Protein AF-0000000082934713 (afdb_homodimer)

Nearest PDB structures (foldseek):
  3i54-assembly2_C  TM=7.289E-01  e=1.537E-15  Mycobacterium tuberculosis
  4cyd-assembly2_A  TM=7.120E-01  e=5.574E-15  Corynebacterium glutamicum
  2oz6-assembly1_A-2  TM=7.253E-01  e=8.243E-14  Pseudomonas aeruginosa
  4cyd-assembly1_D  TM=7.249E-01  e=4.170E-12  Corynebacterium glutamicum
  3dkw-assembly5_I  TM=4.779E-01  e=4.339E-11  Pseudomonas aeruginosa

Solvent-accessible surface area (backbone atoms only — not comparable to full-atom values): 24131 Å² total; per-residue (Å²): 121,43,79,49,94,48,65,68,62,46,48,49,51,35,59,72,67,45,51,70,70,45,40,84,59,90,57,68,90,59,54,42,38,33,39,31,47,56,71,36,66,81,39,45,57,72,33,78,70,65,43,31,32,38,36,71,41,43,32,28,40,31,31,38,69,47,94,88,64,54,33,32,57,56,38,57,44,63,60,75,44,76,42,46,60,52,41,62,75,39,92,50,52,34,84,39,28,30,32,21,65,32,57,26,35,29,42,29,34,43,39,70,57,42,52,72,62,38,63,71,25,31,60,29,35,50,50,47,37,48,51,38,36,53,49,34,53,40,45,57,52,30,37,44,46,68,56,71,45,60,65,63,28,56,48,31,29,48,44,67,67,69,27,40,78,42,80,49,98,89,46,73,42,40,34,34,70,71,61,60,65,58,49,16,32,31,69,58,48,49,57,69,57,47,52,51,43,53,47,51,37,34,74,72,52,32,32,40,81,53,96,81,36,35,34,47,68,28,63,65,60,35,48,62,50,16,60,75,57,51,100,120,43,80,48,96,48,65,68,61,48,51,49,50,35,60,73,67,46,52,69,71,44,40,85,59,88,58,70,89,58,54,43,38,35,39,30,47,56,70,36,67,82,39,45,55,73,34,78,72,63,44,31,32,38,36,70,40,43,31,27,39,30,31,38,69,47,95,88,64,54,32,31,58,57,36,56,44,64,59,76,44,76,42,43,60,56,41,61,74,39,93,51,53,35,83,38,28,30,31,22,66,33,58,26,34,28,43,27,33,44,38,69,58,43,51,72,62,38,63,72,26,31,60,30,35,51,49,47,36,48,51,38,36,53,49,34,54,41,46,56,52,32,37,45,46,67,56,71,45,60,66,62,28,55,49,31,30,48,44,67,66,69,28,40,79,41,81,50,99,89,46,73,41,40,34,33,70,71,60,60,64,58,50,16,32,32,68,59,47,50,56,68,57,46,53,51,44,52,48,51,38,35,73,71,50,32,32,40,81,51,96,81,37,35,34,48,67,29,62,68,59,35,47,61,50,16,60,75,56,51,102

pLDDT: mean 92.42, std 6.87, range [57.81, 98.31]

Sequence (462 aa):
MKAINDVYKMNQYIEKYRIHQLFSEDMSPFMELFLFKSGEYICKDNEEISYIYFFVEGKAKVFITLSNGKSLLLCFYQDFTILGDIELVEKKVASTNVQAIEDVCCIGISLERARKYLLNDPKFLRTICTSLGGKLIRCSNNSSINLLYPLKNRLASYILVAGKPFNHKEGGGIEFYGNLTEIAELLGTSYRHLLRTLNELTEMGVIRKKNSSYEVIDLEQLKNLAGDLYRMKAINDVYKMNQYIEKYRIHQLFSEDMSPFMELFLFKSGEYICKDNEEISYIYFFVEGKAKVFITLSNGKSLLLCFYQDFTILGDIELVEKKVASTNVQAIEDVCCIGISLERARKYLLNDPKFLRTICTSLGGKLIRCSNNSSINLLYPLKNRLASYILVAGKPFNHKEGGGIEFYGNLTEIAELLGTSYRHLLRTLNELTEMGVIRKKNSSYEVIDLEQLKNLAGDLYR

Radius of gyration: 24.05 Å; Cα contacts (8 Å, |Δi|>4): 914; chains: 2; bounding box: 57×63×56 Å

Foldseek 3Di:
DDWDPDLPVVVVLCVVVVVCQLFPDGPSVQKTKDKDAAFAWPADAQAADFWKKWWRAAKKWKWAADPVGFIATQFMDGHTAIPCLCCLVPVGGDHIIIGGLHMTMIMIGTSVVCNVGPVPTPSNVVVSVVRVVVSVVSSVVLVCCLVPPDLLQVVLQCQLRSWDWDADPVGIWTKDADDLCVVCRHSVHDSVVSVVSVVVCVVVVQWDDDDGIIIGRNNPVSCVSNPPHRD/DDWDPDVVVVVVLCVVVVVCQLFPDGPVVQKTKDKDAAFDWPADAQAADFWKKWWRAAKKWKWAADPVGFIATQFMDGHTAIPCLCCLVPVGGDHIIIGGLHMTMIMIGTSVVCNVGPVPTVSNVVVSVVRVVVSVVSSVVLVCCLVPPDLLQVVLQCQLRSWDWDADPVGIWTKDADDLCVVCRHSVHDSVVSVVSVVVCVVVVQWDDDDGIIIGRNNPVSCVSNPPHRD

Structure (mmCIF, N/CA/C/O backbone):
data_AF-0000000082934713-model_v1
#
loop_
_entity.id
_entity.type
_entity.pdbx_description
1 polymer 'Transcriptional regulator YeiL'
#
loop_
_atom_site.group_PDB
_atom_site.id
_atom_site.type_symbol
_atom_site.label_atom_id
_atom_site.label_alt_id
_atom_site.label_comp_id
_atom_site.label_asym_id
_atom_site.label_entity_id
_atom_site.label_seq_id
_atom_site.pdbx_PDB_ins_code
_atom_site.Cartn_x
_atom_site.Cartn_y
_atom_site.Cartn_z
_atom_site.occupancy
_atom_site.B_iso_or_equiv
_atom_site.auth_seq_id
_atom_site.auth_comp_id
_atom_site.auth_asym_id
_atom_site.auth_atom_id
_atom_site.pdbx_PDB_model_num
ATOM 1 N N . MET A 1 1 ? 4.773 26.453 -1.951 1 83 1 MET A N 1
ATOM 2 C CA . MET A 1 1 ? 6.105 26.016 -1.556 1 83 1 MET A CA 1
ATOM 3 C C . MET A 1 1 ? 7.094 27.172 -1.555 1 83 1 MET A C 1
ATOM 5 O O . MET A 1 1 ? 7.164 27.938 -2.521 1 83 1 MET A O 1
ATOM 9 N N . LYS A 1 2 ? 7.762 27.438 -0.401 1 89.38 2 LYS A N 1
ATOM 10 C CA . LYS A 1 2 ? 8.789 28.469 -0.331 1 89.38 2 LYS A CA 1
ATOM 11 C C . LYS A 1 2 ? 10.055 27.953 0.347 1 89.38 2 LYS A C 1
ATOM 13 O O . LYS A 1 2 ? 9.984 27.312 1.405 1 89.38 2 LYS A O 1
ATOM 18 N N . ALA A 1 3 ? 11.133 28.141 -0.333 1 90 3 ALA A N 1
ATOM 19 C CA . ALA A 1 3 ? 12.406 27.875 0.335 1 90 3 ALA A CA 1
ATOM 20 C C . ALA A 1 3 ? 12.656 28.875 1.455 1 90 3 ALA A C 1
ATOM 22 O O . ALA A 1 3 ? 12.492 30.078 1.265 1 90 3 ALA A O 1
ATOM 23 N N . ILE A 1 4 ? 12.961 28.328 2.592 1 90.25 4 ILE A N 1
ATOM 24 C CA . ILE A 1 4 ? 13.219 29.172 3.744 1 90.25 4 ILE A CA 1
ATOM 25 C C . ILE A 1 4 ? 14.711 29.156 4.074 1 90.25 4 ILE A C 1
ATOM 27 O O . ILE A 1 4 ? 15.32 28.078 4.141 1 90.25 4 ILE A O 1
ATOM 31 N N . ASN A 1 5 ? 15.297 30.297 4.18 1 89.06 5 ASN A N 1
ATOM 32 C CA . ASN A 1 5 ? 16.703 30.391 4.535 1 89.06 5 ASN A CA 1
ATOM 33 C C . ASN A 1 5 ? 16.906 30.469 6.047 1 89.06 5 ASN A C 1
ATOM 35 O O . ASN A 1 5 ? 17.281 31.516 6.574 1 89.06 5 ASN A O 1
ATOM 39 N N . ASP A 1 6 ? 16.5 29.453 6.762 1 91.62 6 ASP A N 1
ATOM 40 C CA . ASP A 1 6 ? 16.672 29.312 8.203 1 91.62 6 ASP A CA 1
ATOM 41 C C . ASP A 1 6 ? 17.594 28.125 8.531 1 91.62 6 ASP A C 1
ATOM 43 O O . ASP A 1 6 ? 17.109 27.047 8.891 1 91.62 6 ASP A O 1
ATOM 47 N N . VAL A 1 7 ? 18.859 28.422 8.531 1 91.88 7 VAL A N 1
ATOM 48 C CA . VAL A 1 7 ? 19.891 27.391 8.68 1 91.88 7 VAL A CA 1
ATOM 49 C C . VAL A 1 7 ? 19.812 26.797 10.086 1 91.88 7 VAL A C 1
ATOM 51 O O . VAL A 1 7 ? 20.016 25.594 10.258 1 91.88 7 VAL A O 1
ATOM 54 N N . TYR A 1 8 ? 19.531 27.656 10.977 1 94.69 8 TYR A N 1
ATOM 55 C CA . TYR A 1 8 ? 19.438 27.188 12.359 1 94.69 8 TYR A CA 1
ATOM 56 C C . TYR A 1 8 ? 18.312 26.172 12.508 1 94.69 8 TYR A C 1
ATOM 58 O O . TYR A 1 8 ? 18.516 25.094 13.055 1 94.69 8 TYR A O 1
ATOM 66 N N . LYS A 1 9 ? 17.156 26.516 12.016 1 95.56 9 LYS A N 1
ATOM 67 C CA . LYS A 1 9 ? 16.016 25.609 12.07 1 95.56 9 LYS A CA 1
ATOM 68 C C . LYS A 1 9 ? 16.281 24.328 11.297 1 95.56 9 LYS A C 1
ATOM 70 O O . LYS A 1 9 ? 15.945 23.234 11.758 1 95.56 9 LYS A O 1
ATOM 75 N N . MET A 1 10 ? 16.875 24.453 10.211 1 96.31 10 MET A N 1
ATOM 76 C CA . MET A 1 10 ? 17.203 23.281 9.398 1 96.31 10 MET A CA 1
ATOM 77 C C . MET A 1 10 ? 18.109 22.328 10.164 1 96.31 10 MET A C 1
ATOM 79 O O . MET A 1 10 ? 17.875 21.125 10.203 1 96.31 10 MET A O 1
ATOM 83 N N . ASN A 1 11 ? 19.125 22.875 10.805 1 96.19 11 ASN A N 1
ATOM 84 C CA . ASN A 1 11 ? 20.062 22.062 11.562 1 96.19 11 ASN A CA 1
ATOM 85 C C . ASN A 1 11 ? 19.391 21.391 12.75 1 96.19 11 ASN A C 1
ATOM 87 O O . ASN A 1 11 ? 19.75 20.266 13.109 1 96.19 11 ASN A O 1
ATOM 91 N N . GLN A 1 12 ? 18.484 22.078 13.328 1 96.88 12 GLN A N 1
ATOM 92 C CA . GLN A 1 12 ? 17.734 21.469 14.43 1 96.88 12 GLN A CA 1
ATOM 93 C C . GLN A 1 12 ? 16.969 20.234 13.961 1 96.88 12 GLN A C 1
ATOM 95 O O . GLN A 1 12 ? 16.969 19.219 14.656 1 96.88 12 GLN A O 1
ATOM 100 N N . TYR A 1 13 ? 16.328 20.375 12.789 1 97.06 13 TYR A N 1
ATOM 101 C CA . TYR A 1 13 ? 15.602 19.234 12.242 1 97.06 13 TYR A CA 1
ATOM 102 C C . TYR A 1 13 ? 16.547 18.094 11.883 1 97.06 13 TYR A C 1
ATOM 104 O O . TYR A 1 13 ? 16.25 16.922 12.141 1 97.06 13 TYR A O 1
ATOM 112 N N . ILE A 1 14 ? 17.672 18.422 11.289 1 97.19 14 ILE A N 1
ATOM 113 C CA . ILE A 1 14 ? 18.672 17.422 10.883 1 97.19 14 ILE A CA 1
ATOM 114 C C . ILE A 1 14 ? 19.141 16.641 12.109 1 97.19 14 ILE A C 1
ATOM 116 O O . ILE A 1 14 ? 19.25 15.414 12.062 1 97.19 14 ILE A O 1
ATOM 120 N N . GLU A 1 15 ? 19.375 17.344 13.18 1 96.81 15 GLU A N 1
ATOM 121 C CA . GLU A 1 15 ?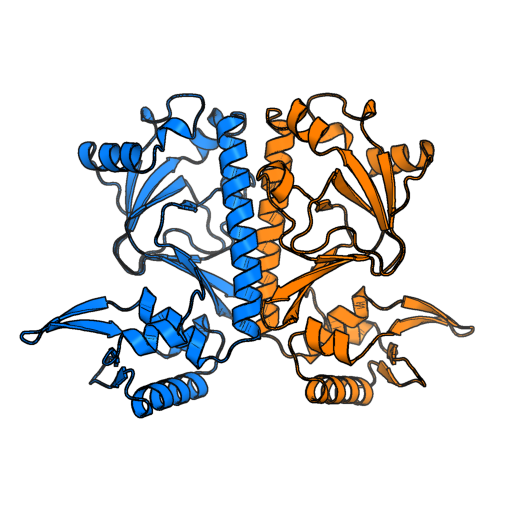 19.828 16.703 14.414 1 96.81 15 GLU A CA 1
ATOM 122 C C . GLU A 1 15 ? 18.703 15.898 15.047 1 96.81 15 GLU A C 1
ATOM 124 O O . GLU A 1 15 ? 18.906 14.766 15.484 1 96.81 15 GLU A O 1
ATOM 129 N N . LYS A 1 16 ? 17.547 16.484 15.102 1 97.31 16 LYS A N 1
ATOM 130 C CA . LYS A 1 16 ? 16.391 15.844 15.727 1 97.31 16 LYS A CA 1
ATOM 131 C C . LYS A 1 16 ? 16.109 14.484 15.094 1 97.31 16 LYS A C 1
ATOM 133 O O . LYS A 1 16 ? 15.844 13.508 15.805 1 97.31 16 LYS A O 1
ATOM 138 N N . TYR A 1 17 ? 16.172 14.445 13.805 1 97.19 17 TYR A N 1
ATOM 139 C CA . TYR A 1 17 ? 15.781 13.227 13.109 1 97.19 17 TYR A CA 1
ATOM 140 C C . TY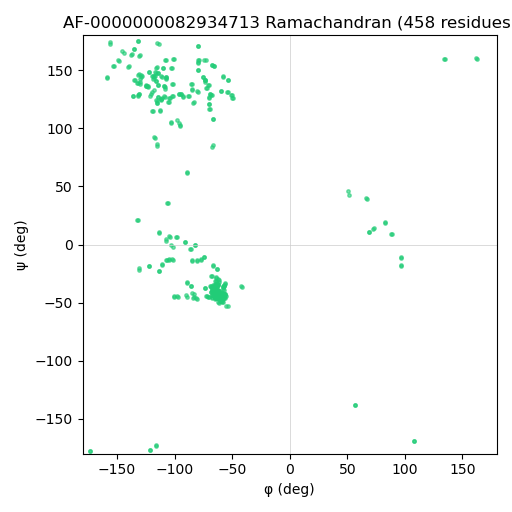R A 1 17 ? 17.016 12.469 12.602 1 97.19 17 TYR A C 1
ATOM 142 O O . TYR A 1 17 ? 16.891 11.508 11.844 1 97.19 17 TYR A O 1
ATOM 150 N N . ARG A 1 18 ? 18.234 12.922 12.977 1 97.19 18 ARG A N 1
ATOM 151 C CA . ARG A 1 18 ? 19.5 12.297 12.602 1 97.19 18 ARG A CA 1
ATOM 152 C C . ARG A 1 18 ? 19.562 12.07 11.094 1 97.19 18 ARG A C 1
ATOM 154 O O . ARG A 1 18 ? 19.922 10.977 10.648 1 97.19 18 ARG A O 1
ATOM 161 N N . ILE A 1 19 ? 19.188 13.094 10.383 1 97.31 19 ILE A N 1
ATOM 162 C CA . ILE A 1 19 ? 19.109 13 8.93 1 97.31 19 ILE A CA 1
ATOM 163 C C . ILE A 1 19 ? 20.5 12.758 8.359 1 97.31 19 ILE A C 1
ATOM 165 O O . ILE A 1 19 ? 20.656 12.039 7.367 1 97.31 19 ILE A O 1
ATOM 169 N N . HIS A 1 20 ? 21.547 13.305 9 1 94.69 20 HIS A N 1
ATOM 170 C CA . HIS A 1 20 ? 22.922 13.148 8.531 1 94.69 20 HIS A CA 1
ATOM 171 C C . HIS A 1 20 ? 23.344 11.688 8.555 1 94.69 20 HIS A C 1
ATOM 173 O O . HIS A 1 20 ? 24.297 11.305 7.859 1 94.69 20 HIS A O 1
ATOM 179 N N . GLN A 1 21 ? 22.688 10.883 9.32 1 96.56 21 GLN A N 1
ATOM 180 C CA . GLN A 1 21 ? 23.062 9.484 9.469 1 96.56 21 GLN A CA 1
ATOM 181 C C . GLN A 1 21 ? 22.422 8.625 8.375 1 96.56 21 GLN A C 1
ATOM 183 O O . GLN A 1 21 ? 22.703 7.43 8.281 1 96.56 21 GLN A O 1
ATOM 188 N N . LEU A 1 22 ? 21.625 9.227 7.578 1 97.44 22 LEU A N 1
ATOM 189 C CA . LEU A 1 22 ? 20.953 8.477 6.523 1 97.44 22 LEU A CA 1
ATOM 190 C C . LEU A 1 22 ? 21.875 8.258 5.328 1 97.44 22 LEU A C 1
ATOM 192 O O . LEU A 1 22 ? 21.578 7.43 4.461 1 97.44 22 LEU A O 1
ATOM 196 N N . PHE A 1 23 ? 22.938 8.984 5.336 1 97.38 23 PHE A N 1
ATOM 197 C CA . PHE A 1 23 ? 23.828 9.016 4.188 1 97.38 23 PHE A CA 1
ATOM 198 C C . PHE A 1 23 ? 25.234 8.586 4.586 1 97.38 23 PHE A C 1
ATOM 200 O O . PHE A 1 23 ? 25.672 8.828 5.715 1 97.38 23 PHE A O 1
ATOM 207 N N . SER A 1 24 ? 25.953 7.938 3.619 1 97.06 24 SER A N 1
ATOM 208 C CA . SER A 1 24 ? 27.344 7.617 3.869 1 97.06 24 SER A CA 1
ATOM 209 C C . SER A 1 24 ? 28.219 8.867 3.809 1 97.06 24 SER A C 1
ATOM 211 O O . SER A 1 24 ? 29.203 8.977 4.543 1 97.06 24 SER A O 1
ATOM 213 N N . GLU A 1 25 ? 27.891 9.781 2.885 1 95.38 25 GLU A N 1
ATOM 214 C CA . GLU A 1 25 ? 28.594 11.047 2.736 1 95.38 25 GLU A CA 1
ATOM 215 C C . GLU A 1 25 ? 27.75 12.219 3.223 1 95.38 25 GLU A C 1
ATOM 217 O O . GLU A 1 25 ? 26.516 12.109 3.291 1 95.38 25 GLU A O 1
ATOM 222 N N . ASP A 1 26 ? 28.438 13.266 3.523 1 95.38 26 ASP A N 1
ATOM 223 C CA . ASP A 1 26 ? 27.734 14.453 4 1 95.38 26 ASP A CA 1
ATOM 224 C C . ASP A 1 26 ? 26.922 15.102 2.879 1 95.38 26 ASP A C 1
ATOM 226 O O . ASP A 1 26 ? 27.484 15.531 1.87 1 95.38 26 ASP A O 1
ATOM 230 N N . MET A 1 27 ? 25.641 15.203 3.078 1 96.56 27 MET A N 1
ATOM 231 C CA . MET A 1 27 ? 24.75 15.773 2.066 1 96.56 27 MET A CA 1
ATOM 232 C C . MET A 1 27 ? 24.266 17.156 2.49 1 96.56 27 MET A C 1
ATOM 234 O O . MET A 1 27 ? 23.469 17.766 1.787 1 96.56 27 MET A O 1
ATOM 238 N N . SER A 1 28 ? 24.703 17.688 3.58 1 94.81 28 SER A N 1
ATOM 239 C CA . SER A 1 28 ? 24.219 18.922 4.18 1 94.81 28 SER A CA 1
ATOM 240 C C . SER A 1 28 ? 24.344 20.094 3.199 1 94.81 28 SER A C 1
ATOM 242 O O . SER A 1 28 ? 23.453 20.938 3.127 1 94.81 28 SER A O 1
ATOM 244 N N . PRO A 1 29 ? 25.391 20.109 2.363 1 94.5 29 PRO A N 1
ATOM 245 C CA . PRO A 1 29 ? 25.516 21.25 1.454 1 94.5 29 PRO A CA 1
ATOM 246 C C . PRO A 1 29 ? 24.406 21.312 0.41 1 94.5 29 PRO A C 1
ATOM 248 O O . PRO A 1 29 ? 24.188 22.359 -0.209 1 94.5 29 PRO A O 1
ATOM 251 N N . PHE A 1 30 ? 23.734 20.25 0.189 1 96.44 30 PHE A N 1
ATOM 252 C CA . PHE A 1 30 ? 22.734 20.188 -0.868 1 96.44 30 PHE A CA 1
ATOM 253 C C . PHE A 1 30 ? 21.328 20.328 -0.29 1 96.44 30 PHE A C 1
ATOM 255 O O . PHE A 1 30 ? 20.344 20.328 -1.031 1 96.44 30 PHE A O 1
ATOM 262 N N . MET A 1 31 ? 21.219 20.438 1.017 1 97.25 31 MET A N 1
ATOM 263 C CA . MET A 1 31 ? 19.922 20.438 1.679 1 97.25 31 MET A CA 1
ATOM 264 C C . MET A 1 31 ? 19.312 21.844 1.696 1 97.25 31 MET A C 1
ATOM 266 O O . MET A 1 31 ? 20.031 22.828 1.893 1 97.25 31 MET A O 1
ATOM 270 N N . GLU A 1 32 ? 18.078 21.875 1.442 1 97.12 32 GLU A N 1
ATOM 271 C CA . GLU A 1 32 ? 17.281 23.094 1.541 1 97.12 32 GLU A CA 1
ATOM 272 C C . GLU A 1 32 ? 16.031 22.891 2.389 1 97.12 32 GLU A C 1
ATOM 274 O O . GLU A 1 32 ? 15.414 21.828 2.328 1 97.12 32 GLU A O 1
ATOM 279 N N . LEU A 1 33 ? 15.664 23.906 3.113 1 97.94 33 LEU A N 1
ATOM 280 C CA . LEU A 1 33 ? 14.461 23.844 3.928 1 97.94 33 LEU A CA 1
ATOM 281 C C . LEU A 1 33 ? 13.273 24.469 3.197 1 97.94 33 LEU A C 1
ATOM 283 O O . LEU A 1 33 ? 13.367 25.578 2.68 1 97.94 33 LEU A O 1
ATOM 287 N N . PHE A 1 34 ? 12.172 23.766 3.127 1 97.88 34 PHE A N 1
ATOM 288 C CA . PHE A 1 34 ? 10.969 24.234 2.443 1 97.88 34 PHE A CA 1
ATOM 289 C C . PHE A 1 34 ? 9.805 24.359 3.418 1 97.88 34 PHE A C 1
ATOM 291 O O . PHE A 1 34 ? 9.656 23.531 4.32 1 97.88 34 PHE A O 1
ATOM 298 N N . LEU A 1 35 ? 9.047 25.359 3.186 1 97.88 35 LEU A N 1
ATOM 299 C CA . LEU A 1 35 ? 7.777 25.531 3.887 1 97.88 35 LEU A CA 1
ATOM 300 C C . LEU A 1 35 ? 6.602 25.422 2.92 1 97.88 35 LEU A C 1
ATOM 302 O O . LEU A 1 35 ? 6.594 26.062 1.87 1 97.88 35 LEU A O 1
ATOM 306 N N . PHE A 1 36 ? 5.688 24.562 3.262 1 97.62 36 PHE A N 1
ATOM 307 C CA . PHE A 1 36 ? 4.414 24.438 2.566 1 97.62 36 PHE A CA 1
ATOM 308 C C . PHE A 1 36 ? 3.264 24.906 3.447 1 97.62 36 PHE A C 1
ATOM 310 O O . PHE A 1 36 ? 3.076 24.406 4.559 1 97.62 36 PHE A O 1
ATOM 317 N N . LYS A 1 37 ? 2.523 25.812 2.902 1 97.12 37 LYS A N 1
ATOM 318 C CA . LYS A 1 37 ? 1.382 26.312 3.666 1 97.12 37 LYS A CA 1
ATOM 319 C C . LYS A 1 37 ? 0.212 25.328 3.604 1 97.12 37 LYS A C 1
ATOM 321 O O . LYS A 1 37 ? 0.13 24.516 2.688 1 97.12 37 LYS A O 1
ATOM 326 N N . SER A 1 38 ? -0.64 25.531 4.633 1 93.88 38 SER A N 1
ATOM 327 C CA . SER A 1 38 ? -1.854 24.734 4.641 1 93.88 38 SER A CA 1
ATOM 328 C C . SER A 1 38 ? -2.578 24.797 3.303 1 93.88 38 SER A C 1
ATOM 330 O O . SER A 1 38 ? -2.738 25.891 2.734 1 93.88 38 SER A O 1
ATOM 332 N N . GLY A 1 39 ? -2.885 23.578 2.801 1 94.06 39 GLY A N 1
ATOM 333 C CA . GLY A 1 39 ? -3.619 23.516 1.547 1 94.06 39 GLY A CA 1
ATOM 334 C C . GLY A 1 39 ? -2.723 23.312 0.34 1 94.06 39 GLY A C 1
ATOM 335 O O . GLY A 1 39 ? -3.191 22.922 -0.732 1 94.06 39 GLY A O 1
ATOM 336 N N . GLU A 1 40 ? -1.469 23.578 0.501 1 96.94 40 GLU A N 1
ATOM 337 C CA . GLU A 1 40 ? -0.55 23.438 -0.625 1 96.94 40 GLU A CA 1
ATOM 338 C C . GLU A 1 40 ? -0.156 21.984 -0.846 1 96.94 40 GLU A C 1
ATOM 340 O O . GLU A 1 40 ? -0.085 21.203 0.106 1 96.94 40 GLU A O 1
ATOM 345 N N . TYR A 1 41 ? 0.118 21.641 -2.08 1 97.19 41 TYR A N 1
ATOM 346 C CA . TYR A 1 41 ? 0.562 20.297 -2.445 1 97.19 41 TYR A CA 1
ATOM 347 C C . TYR A 1 41 ? 2.076 20.172 -2.338 1 97.19 41 TYR A C 1
ATOM 349 O O . TYR A 1 41 ? 2.811 21.031 -2.848 1 97.19 41 TYR A O 1
ATOM 357 N N . ILE A 1 42 ? 2.477 19.188 -1.629 1 96.75 42 ILE A N 1
ATOM 358 C CA . ILE A 1 42 ? 3.891 18.828 -1.616 1 96.75 42 ILE A CA 1
ATOM 359 C C . ILE A 1 42 ? 4.227 18 -2.854 1 96.75 42 ILE A C 1
ATOM 361 O O . ILE A 1 42 ? 5.258 18.219 -3.492 1 96.75 42 ILE A O 1
ATOM 365 N N . CYS A 1 43 ? 3.42 17.078 -3.096 1 95.19 43 CYS A N 1
ATOM 366 C CA . CYS A 1 43 ? 3.412 16.281 -4.316 1 95.19 43 CYS A CA 1
ATOM 367 C C . CYS A 1 43 ? 2.018 16.234 -4.926 1 95.19 43 CYS A C 1
ATOM 369 O O . CYS A 1 43 ? 1.021 16.141 -4.203 1 95.19 43 CYS A O 1
ATOM 371 N N . LYS A 1 44 ? 2.004 16.234 -6.25 1 94.06 44 LYS A N 1
ATOM 372 C CA . LYS A 1 44 ? 0.732 16.109 -6.957 1 94.06 44 LYS A CA 1
ATOM 373 C C . LYS A 1 44 ? 0.766 14.938 -7.941 1 94.06 44 LYS A C 1
ATOM 375 O O . LYS A 1 44 ? 1.724 14.789 -8.703 1 94.06 44 LYS A O 1
ATOM 380 N N . ASP A 1 45 ? -0.342 14.273 -7.871 1 90.19 45 ASP A N 1
ATOM 381 C CA . ASP A 1 45 ? -0.475 13.102 -8.734 1 90.19 45 ASP A CA 1
ATOM 382 C C . ASP A 1 45 ? -0.211 13.469 -10.195 1 90.19 45 ASP A C 1
ATOM 384 O O . ASP A 1 45 ? -0.706 14.484 -10.688 1 90.19 45 ASP A O 1
ATOM 388 N N . ASN A 1 46 ? 0.642 12.68 -10.859 1 90 46 ASN A N 1
ATOM 389 C CA . ASN A 1 46 ? 0.971 12.758 -12.281 1 90 46 ASN A CA 1
ATOM 390 C C . ASN A 1 46 ? 1.844 13.969 -12.586 1 90 46 ASN A C 1
ATOM 392 O O . ASN A 1 46 ? 1.938 14.398 -13.734 1 90 46 ASN A O 1
ATOM 396 N N . GLU A 1 47 ? 2.383 14.57 -11.625 1 92.31 47 GLU A N 1
ATOM 397 C CA . GLU A 1 47 ? 3.334 15.664 -11.82 1 92.31 47 GLU A CA 1
ATOM 398 C C . GLU A 1 47 ? 4.746 15.242 -11.422 1 92.31 47 GLU A C 1
ATOM 400 O O . GLU A 1 47 ? 4.922 14.383 -10.555 1 92.31 47 GLU A O 1
ATOM 405 N N . GLU A 1 48 ? 5.664 15.836 -12.031 1 92.62 48 GLU A N 1
ATOM 406 C CA . GLU A 1 48 ? 7.059 15.555 -11.703 1 92.62 48 GLU A CA 1
ATOM 407 C C . GLU A 1 48 ? 7.461 16.203 -10.391 1 92.62 48 GLU A C 1
ATOM 409 O O . GLU A 1 48 ? 7.008 17.312 -10.07 1 92.62 48 GLU A O 1
ATOM 414 N N . ILE A 1 49 ? 8.273 15.477 -9.734 1 91.88 49 ILE A N 1
ATOM 415 C CA . ILE A 1 49 ? 8.836 16.031 -8.516 1 91.88 49 ILE A CA 1
ATOM 416 C C . ILE A 1 49 ? 10.305 16.391 -8.734 1 91.88 49 ILE A C 1
ATOM 418 O O . ILE A 1 49 ? 11.016 15.672 -9.438 1 91.88 49 ILE A O 1
ATOM 422 N N . SER A 1 50 ? 10.742 17.453 -8.133 1 93.75 50 SER A N 1
ATOM 423 C CA . SER A 1 50 ? 12.109 17.922 -8.383 1 93.75 50 SER A CA 1
ATOM 424 C C . SER A 1 50 ? 13.008 17.641 -7.18 1 93.75 50 SER A C 1
ATOM 426 O O . SER A 1 50 ? 14.234 17.75 -7.281 1 93.75 50 SER A O 1
ATOM 428 N N . TYR A 1 51 ? 12.367 17.312 -6.078 1 96.25 51 TYR A N 1
ATOM 429 C CA . TYR A 1 51 ? 13.117 17.094 -4.852 1 96.25 51 TYR A CA 1
ATOM 430 C C . TYR A 1 51 ? 12.695 15.781 -4.184 1 96.25 51 TYR A C 1
ATOM 432 O O . TYR A 1 51 ? 11.57 15.328 -4.363 1 96.25 51 TYR A O 1
ATOM 440 N N . ILE A 1 52 ? 13.641 15.164 -3.57 1 97.31 52 ILE A N 1
ATOM 441 C CA . ILE A 1 52 ? 13.273 14.258 -2.488 1 97.31 52 ILE A CA 1
ATOM 442 C C . ILE A 1 52 ? 13.117 15.047 -1.188 1 97.31 52 ILE A C 1
ATOM 444 O O . ILE A 1 52 ? 13.938 15.906 -0.868 1 97.31 52 ILE A O 1
ATOM 448 N N . TYR A 1 53 ? 12.047 14.781 -0.488 1 97.75 53 TYR A N 1
ATOM 449 C CA . TYR A 1 53 ? 11.719 15.562 0.704 1 97.75 53 TYR A CA 1
ATOM 450 C C . TYR A 1 53 ? 11.797 14.695 1.955 1 97.75 53 TYR A C 1
ATOM 452 O O . TYR A 1 53 ? 11.352 13.547 1.951 1 97.75 53 TYR A O 1
ATOM 460 N N . PHE A 1 54 ? 12.359 15.273 2.922 1 98.31 54 PHE A N 1
ATOM 461 C CA . PHE A 1 54 ? 12.281 14.75 4.281 1 98.31 54 PHE A CA 1
ATOM 462 C C . PHE A 1 54 ? 11.289 15.547 5.113 1 98.31 54 PHE A C 1
ATOM 464 O O . PHE A 1 54 ? 11.562 16.688 5.5 1 98.31 54 PHE A O 1
ATOM 471 N N . PHE A 1 55 ? 10.133 14.914 5.32 1 98.19 55 PHE A N 1
ATOM 472 C CA . PHE A 1 55 ? 9.039 15.516 6.078 1 98.19 55 PHE A CA 1
ATOM 473 C C . PHE A 1 55 ? 9.406 15.625 7.555 1 98.19 55 PHE A C 1
ATOM 475 O O . PHE A 1 55 ? 9.586 14.617 8.234 1 98.19 55 PHE A O 1
ATOM 482 N N . VAL A 1 56 ? 9.5 16.859 8.102 1 97.88 56 VAL A N 1
ATOM 483 C CA . VAL A 1 56 ? 10.102 16.969 9.422 1 97.88 56 VAL A CA 1
ATOM 484 C C . VAL A 1 56 ? 9.117 17.625 10.383 1 97.88 56 VAL A C 1
ATOM 486 O O . VAL A 1 56 ? 9.266 17.531 11.602 1 97.88 56 VAL A O 1
ATOM 489 N N . GLU A 1 57 ? 8.109 18.312 9.828 1 97.31 57 GLU A N 1
ATOM 490 C CA . GLU A 1 57 ? 7.156 18.984 10.703 1 97.31 57 GLU A CA 1
ATOM 491 C C . GLU A 1 57 ? 5.84 19.25 9.984 1 97.31 57 GLU A C 1
ATOM 493 O O . GLU A 1 57 ? 5.832 19.625 8.812 1 97.31 57 GLU A O 1
ATOM 498 N N . GLY A 1 58 ? 4.781 19.109 10.773 1 95.81 58 GLY A N 1
ATOM 499 C CA . GLY A 1 58 ? 3.463 19.422 10.25 1 95.81 58 GLY A CA 1
ATOM 500 C C . GLY A 1 58 ? 2.607 18.188 10.008 1 95.81 58 GLY A C 1
ATOM 501 O O . GLY A 1 58 ? 2.904 17.109 10.523 1 95.81 58 GLY A O 1
ATOM 502 N N . LYS A 1 59 ? 1.485 18.406 9.328 1 95.88 59 LYS A N 1
ATOM 503 C CA . LYS A 1 59 ? 0.557 17.328 8.969 1 95.88 59 LYS A CA 1
ATOM 504 C C . LYS A 1 59 ? 0.172 17.422 7.492 1 95.88 59 LYS A C 1
ATOM 506 O O . LYS A 1 59 ? -0.014 18.516 6.953 1 95.88 59 LYS A O 1
ATOM 511 N N . ALA A 1 60 ? 0.137 16.297 6.922 1 96.75 60 ALA A N 1
ATOM 512 C CA . ALA A 1 60 ? -0.283 16.234 5.527 1 96.75 60 ALA A CA 1
ATOM 513 C C . ALA A 1 60 ? -1.179 15.016 5.285 1 96.75 60 ALA A C 1
ATOM 515 O O . ALA A 1 60 ? -1.142 14.047 6.051 1 96.75 60 ALA A O 1
ATOM 516 N N . LYS A 1 61 ? -2.018 15.125 4.305 1 96 61 LYS A N 1
ATOM 517 C CA . LYS A 1 61 ? -2.818 13.977 3.887 1 96 61 LYS A CA 1
ATOM 518 C C . LYS A 1 61 ? -2.328 13.422 2.555 1 96 61 LYS A C 1
ATOM 520 O O . LYS A 1 61 ? -1.903 14.18 1.678 1 96 61 LYS A O 1
ATOM 525 N N . VAL A 1 62 ? -2.363 12.156 2.424 1 96.5 62 VAL A N 1
ATOM 526 C CA . VAL A 1 62 ? -1.998 11.43 1.21 1 96.5 62 VAL A CA 1
ATOM 527 C C . VAL A 1 62 ? -3.24 10.789 0.597 1 96.5 62 VAL A C 1
ATOM 529 O O . VAL A 1 62 ? -3.963 10.055 1.271 1 96.5 62 VAL A O 1
ATOM 532 N N . PHE A 1 63 ? -3.531 11.07 -0.637 1 95.31 63 PHE A N 1
ATOM 533 C CA . PHE A 1 63 ? -4.703 10.484 -1.276 1 95.31 63 PHE A CA 1
ATOM 534 C C . PHE A 1 63 ? -4.465 10.289 -2.77 1 95.31 63 PHE A C 1
ATOM 536 O O . PHE A 1 63 ? -3.537 10.867 -3.336 1 95.31 63 PHE A O 1
ATOM 543 N N . ILE A 1 64 ? -5.191 9.438 -3.33 1 92.69 64 ILE A N 1
ATOM 544 C CA . ILE A 1 64 ? -5.086 9.164 -4.762 1 92.69 64 ILE A CA 1
ATOM 545 C C . ILE A 1 64 ? -6.383 9.578 -5.457 1 92.69 64 ILE A C 1
ATOM 547 O O . ILE A 1 64 ? -7.453 9.578 -4.844 1 92.69 64 ILE A O 1
ATOM 551 N N . THR A 1 65 ? -6.262 10 -6.656 1 87.56 65 THR A N 1
ATOM 552 C CA . THR A 1 65 ? -7.41 10.328 -7.496 1 87.56 65 THR A CA 1
ATOM 553 C C . THR A 1 65 ? -7.488 9.375 -8.695 1 87.56 65 THR A C 1
ATOM 555 O O . THR A 1 65 ? -6.539 9.273 -9.469 1 87.56 65 THR A O 1
ATOM 558 N N . LEU A 1 66 ? -8.609 8.695 -8.797 1 79.75 66 LEU A N 1
ATOM 559 C CA . LEU A 1 66 ? -8.797 7.742 -9.891 1 79.75 66 LEU A CA 1
ATOM 560 C C . LEU A 1 66 ? -9.18 8.461 -11.18 1 79.75 66 LEU A C 1
ATOM 562 O O . LEU A 1 66 ? -9.453 9.664 -11.164 1 79.75 66 LEU A O 1
ATOM 566 N N . SER A 1 67 ? -9.172 7.688 -12.234 1 77.69 67 SER A N 1
ATOM 567 C CA . SER A 1 67 ? -9.461 8.258 -13.547 1 77.69 67 SER A CA 1
ATOM 568 C C . SER A 1 67 ? -10.891 8.789 -13.617 1 77.69 67 SER A C 1
ATOM 570 O O . SER A 1 67 ? -11.18 9.711 -14.383 1 77.69 67 SER A O 1
ATOM 572 N N . ASN A 1 68 ? -11.789 8.234 -12.852 1 73.75 68 ASN A N 1
ATOM 573 C CA . ASN A 1 68 ? -13.18 8.68 -12.852 1 73.75 68 ASN A CA 1
ATOM 574 C C . ASN A 1 68 ? -13.375 9.906 -11.961 1 73.75 68 ASN A C 1
ATOM 576 O O . ASN A 1 68 ? -14.5 10.375 -11.781 1 73.75 68 ASN A O 1
ATOM 580 N N . GLY A 1 69 ? -12.297 10.344 -11.352 1 77.31 69 GLY A N 1
ATOM 581 C CA . GLY A 1 69 ? -12.328 11.57 -10.57 1 77.31 69 GLY A CA 1
ATOM 582 C C . GLY A 1 69 ? -12.516 11.328 -9.086 1 77.31 69 GLY A C 1
ATOM 583 O O . GLY A 1 69 ? -12.367 12.242 -8.273 1 77.31 69 GLY A O 1
ATOM 584 N N . LYS A 1 70 ? -12.836 10.141 -8.758 1 81.25 70 LYS A N 1
ATOM 585 C CA . LYS A 1 70 ? -13 9.828 -7.34 1 81.25 70 LYS A CA 1
ATOM 586 C C . LYS A 1 70 ? -11.656 9.758 -6.633 1 81.25 70 LYS A C 1
ATOM 588 O O . LYS A 1 70 ? -10.67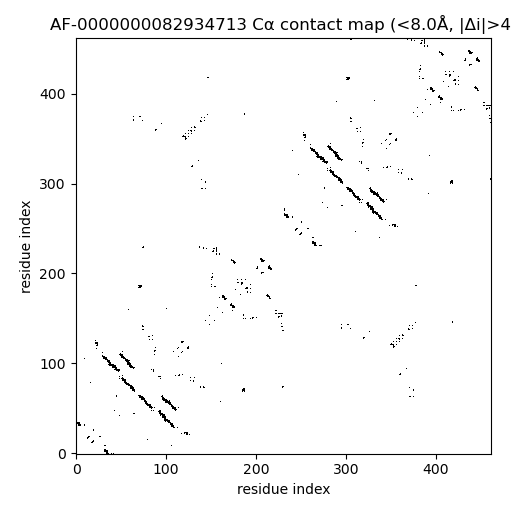2 9.266 -7.199 1 81.25 70 LYS A O 1
ATOM 593 N N . SER A 1 71 ? -11.68 10.289 -5.379 1 89.38 71 SER A N 1
ATOM 594 C CA . SER A 1 71 ? -10.453 10.297 -4.59 1 89.38 71 SER A CA 1
ATOM 595 C C . SER A 1 71 ? -10.594 9.414 -3.35 1 89.38 71 SER A C 1
ATOM 597 O O . SER A 1 71 ? -11.703 9.156 -2.885 1 89.38 71 SER A O 1
ATOM 599 N N . LEU A 1 72 ? -9.445 8.914 -2.928 1 92.81 72 LEU A N 1
ATOM 600 C CA . LEU A 1 72 ? -9.43 8.102 -1.718 1 92.81 72 LEU A CA 1
ATOM 601 C C . LEU A 1 72 ? -8.266 8.484 -0.818 1 92.81 72 LEU A C 1
ATOM 603 O O . LEU A 1 72 ? -7.117 8.547 -1.273 1 92.81 72 LEU A O 1
ATOM 607 N N . LEU A 1 73 ? -8.602 8.75 0.399 1 94.88 73 LEU A N 1
ATOM 608 C CA . LEU A 1 73 ? -7.582 9 1.41 1 94.88 73 LEU A CA 1
ATOM 609 C C . LEU A 1 73 ? -6.809 7.723 1.727 1 94.88 73 LEU A C 1
ATOM 611 O O . LEU A 1 73 ? -7.41 6.68 1.999 1 94.88 73 LEU A O 1
ATOM 615 N N . LEU A 1 74 ? -5.527 7.824 1.68 1 93.88 74 LEU A N 1
ATOM 616 C CA . LEU A 1 74 ? -4.691 6.66 1.953 1 93.88 74 LEU A CA 1
ATOM 617 C C . LEU A 1 74 ? -4.148 6.703 3.377 1 93.88 74 LEU A C 1
ATOM 619 O O . LEU A 1 74 ? -4.133 5.684 4.074 1 93.88 74 LEU A O 1
ATOM 623 N N . CYS A 1 75 ? -3.674 7.863 3.752 1 94.81 75 CYS A N 1
ATOM 624 C CA . CYS A 1 75 ? -3.133 8.016 5.098 1 94.81 75 CYS A CA 1
ATOM 625 C C . CYS A 1 75 ? -2.783 9.477 5.379 1 94.81 75 CYS A C 1
ATOM 627 O O . CYS A 1 75 ? -3.047 10.352 4.555 1 94.81 75 CYS A O 1
ATOM 629 N N . PHE A 1 76 ? -2.23 9.648 6.617 1 95 76 PHE A N 1
ATOM 630 C CA . PHE A 1 76 ? -1.72 10.953 7.023 1 95 76 PHE A CA 1
ATOM 631 C C . PHE A 1 76 ? -0.228 10.883 7.328 1 95 76 PHE A C 1
ATOM 633 O O . PHE A 1 76 ? 0.271 9.844 7.77 1 95 76 PHE A O 1
ATOM 640 N N . TYR A 1 77 ? 0.41 11.914 7.02 1 95.38 77 TYR A N 1
ATOM 641 C CA . TYR A 1 77 ? 1.779 12.094 7.488 1 95.38 77 TYR A CA 1
ATOM 642 C C . TYR A 1 77 ? 1.84 13.117 8.617 1 95.38 77 TYR A C 1
ATOM 644 O O . TYR A 1 77 ? 1.352 14.234 8.477 1 95.38 77 TYR A O 1
ATOM 652 N N . GLN A 1 78 ? 2.352 12.688 9.727 1 93.31 78 GLN A N 1
ATOM 653 C CA . GLN A 1 78 ? 2.512 13.547 10.898 1 93.31 78 GLN A CA 1
ATOM 654 C C . GLN A 1 78 ? 3.924 13.445 11.469 1 93.31 78 GLN A C 1
ATOM 656 O O . GLN A 1 78 ? 4.359 14.32 12.227 1 93.31 78 GLN A O 1
ATOM 661 N N . ASP A 1 79 ? 4.613 12.352 11.164 1 91.62 79 ASP A N 1
ATOM 662 C CA . ASP A 1 79 ? 5.969 12.094 11.633 1 91.62 79 ASP A CA 1
ATOM 663 C C . ASP A 1 79 ? 6.965 12.094 10.477 1 91.62 79 ASP A C 1
ATOM 665 O O . ASP A 1 79 ? 6.582 12.297 9.32 1 91.62 79 ASP A O 1
ATOM 669 N N . PHE A 1 80 ? 8.203 12.016 10.961 1 96.81 80 PHE A N 1
ATOM 670 C CA . PHE A 1 80 ? 9.273 11.984 9.969 1 96.81 80 PHE A CA 1
ATOM 671 C C . PHE A 1 80 ? 8.984 10.938 8.898 1 96.81 80 PHE A C 1
ATOM 673 O O . PHE A 1 80 ? 8.68 9.789 9.211 1 96.81 80 PHE A O 1
ATOM 680 N N . THR A 1 81 ? 9.016 11.359 7.676 1 96.56 81 THR A N 1
ATOM 681 C CA . THR A 1 81 ? 8.805 10.469 6.539 1 96.56 81 THR A CA 1
ATOM 682 C C . THR A 1 81 ? 9.523 10.992 5.301 1 96.56 81 THR A C 1
ATOM 684 O O . THR A 1 81 ? 9.781 12.195 5.184 1 96.56 81 THR A O 1
ATOM 687 N N . ILE A 1 82 ? 9.867 10.094 4.426 1 97.81 82 ILE A N 1
ATOM 688 C CA . ILE A 1 82 ? 10.562 10.453 3.197 1 97.81 82 ILE A CA 1
ATOM 689 C C . ILE A 1 82 ? 9.586 10.461 2.027 1 97.81 82 ILE A C 1
ATOM 691 O O . ILE A 1 82 ? 8.82 9.508 1.844 1 97.81 82 ILE A O 1
ATOM 695 N N . LEU A 1 83 ? 9.57 11.555 1.291 1 96.88 83 LEU A N 1
ATOM 696 C CA . LEU A 1 83 ? 8.758 11.68 0.09 1 96.88 83 LEU A CA 1
ATOM 697 C C . LEU A 1 83 ? 9.625 11.75 -1.159 1 96.88 83 LEU A C 1
ATOM 699 O O . LEU A 1 83 ? 10.688 12.367 -1.148 1 96.88 83 LEU A O 1
ATOM 703 N N . GLY A 1 84 ? 9.156 11.188 -2.215 1 95.5 84 GLY A N 1
ATOM 704 C CA . GLY A 1 84 ? 9.914 11.164 -3.457 1 95.5 84 GLY A CA 1
ATOM 705 C C . GLY A 1 84 ? 10.844 9.969 -3.57 1 95.5 84 GLY A C 1
ATOM 706 O O . GLY A 1 84 ? 11.695 9.93 -4.457 1 95.5 84 GLY A O 1
ATOM 707 N N . ASP A 1 85 ? 10.695 9.086 -2.658 1 95.19 85 ASP A N 1
ATOM 708 C CA . ASP A 1 85 ? 11.57 7.922 -2.623 1 95.19 85 ASP A CA 1
ATOM 709 C C . ASP A 1 85 ? 11.32 7.004 -3.816 1 95.19 85 ASP A C 1
ATOM 711 O O . ASP A 1 85 ? 12.258 6.488 -4.422 1 95.19 85 ASP A O 1
ATOM 715 N N . ILE A 1 86 ? 10.047 6.898 -4.207 1 94.44 86 ILE A N 1
ATOM 716 C CA . ILE A 1 86 ? 9.727 6.109 -5.391 1 94.44 86 ILE A CA 1
ATOM 717 C C . ILE A 1 86 ? 10.297 6.793 -6.633 1 94.44 86 ILE A C 1
ATOM 719 O O . ILE A 1 86 ? 10.969 6.156 -7.449 1 94.44 86 ILE A O 1
ATOM 723 N N . GLU A 1 87 ? 10.102 8.078 -6.734 1 93.62 87 GLU A N 1
ATOM 724 C CA . GLU A 1 87 ? 10.516 8.859 -7.902 1 93.62 87 GLU A CA 1
ATOM 725 C C . GLU A 1 87 ? 12.031 8.93 -8.008 1 93.62 87 GLU A C 1
ATOM 727 O O . GLU A 1 87 ? 12.578 9.109 -9.102 1 93.62 87 GLU A O 1
ATOM 732 N N . LEU A 1 88 ? 12.68 8.828 -6.902 1 94.19 88 LEU A N 1
ATOM 733 C CA . LEU A 1 88 ? 14.133 8.82 -6.898 1 94.19 88 LEU A CA 1
ATOM 734 C C . LEU A 1 88 ? 14.672 7.609 -7.648 1 94.19 88 LEU A C 1
ATOM 736 O O . LEU A 1 88 ? 15.578 7.742 -8.477 1 94.19 88 LEU A O 1
ATOM 740 N N . VAL A 1 89 ? 14.062 6.504 -7.332 1 92 89 VAL A N 1
ATOM 741 C CA . VAL A 1 89 ? 14.586 5.242 -7.848 1 92 89 VAL A CA 1
ATOM 742 C C . VAL A 1 89 ? 14.016 4.977 -9.234 1 92 89 VAL A C 1
ATOM 744 O O . VAL A 1 89 ? 14.695 4.398 -10.094 1 92 89 VAL A O 1
ATOM 747 N N . GLU A 1 90 ? 12.742 5.406 -9.305 1 89.12 90 GLU A N 1
ATOM 748 C CA . GLU A 1 90 ? 12.07 5.246 -10.594 1 89.12 90 GLU A CA 1
ATOM 749 C C . GLU A 1 90 ? 11.781 6.598 -11.242 1 89.12 90 GLU A C 1
ATOM 751 O O . GLU A 1 90 ? 11.273 7.508 -10.586 1 89.12 90 GLU A O 1
ATOM 756 N N . LYS A 1 91 ? 12.391 6.836 -12.344 1 82.06 91 LYS A N 1
ATOM 757 C CA . LYS A 1 91 ? 12.117 8.109 -13.008 1 82.06 91 LYS A CA 1
ATOM 758 C C . LYS A 1 91 ? 10.68 8.172 -13.523 1 82.06 91 LYS A C 1
ATOM 760 O O . LYS A 1 91 ? 10.422 7.852 -14.68 1 82.06 91 LYS A O 1
ATOM 765 N N . LYS A 1 92 ? 9.773 8.562 -12.578 1 86.38 92 LYS A N 1
ATOM 766 C CA . LYS A 1 92 ? 8.352 8.633 -12.922 1 86.38 92 LYS A CA 1
ATOM 767 C C . LYS A 1 92 ? 7.68 9.805 -12.211 1 86.38 92 LYS A C 1
ATOM 769 O O . LYS A 1 92 ? 8.281 10.461 -11.359 1 86.38 92 LYS A O 1
ATOM 774 N N . VAL A 1 93 ? 6.527 10.102 -12.703 1 91.94 93 VAL A N 1
ATOM 775 C CA . VAL A 1 93 ? 5.707 11.133 -12.078 1 91.94 93 VAL A CA 1
ATOM 776 C C . VAL A 1 93 ? 5.125 10.602 -10.766 1 91.94 93 VAL A C 1
ATOM 778 O O . VAL A 1 93 ? 5.121 9.398 -10.523 1 91.94 93 VAL A O 1
ATOM 781 N N . ALA A 1 94 ? 4.75 11.57 -9.922 1 92.31 94 ALA A N 1
ATOM 782 C CA . ALA A 1 94 ? 4.16 11.195 -8.641 1 92.31 94 ALA A CA 1
ATOM 783 C C . ALA A 1 94 ? 2.908 10.344 -8.836 1 92.31 94 ALA A C 1
ATOM 785 O O . ALA A 1 94 ? 2.117 10.594 -9.75 1 92.31 94 ALA A O 1
ATOM 786 N N . SER A 1 95 ? 2.746 9.398 -7.898 1 89.19 95 SER A N 1
ATOM 787 C CA . SER A 1 95 ? 1.629 8.469 -8.023 1 89.19 95 SER A CA 1
ATOM 788 C C . SER A 1 95 ? 0.491 8.836 -7.082 1 89.19 95 SER A C 1
ATOM 790 O O . SER A 1 95 ? -0.599 8.266 -7.16 1 89.19 95 SER A O 1
ATOM 792 N N . THR A 1 96 ? 0.801 9.727 -6.156 1 93.56 96 THR A N 1
ATOM 793 C CA . THR A 1 96 ? -0.195 10.125 -5.172 1 93.56 96 THR A CA 1
ATOM 794 C C . THR A 1 96 ? -0.158 11.633 -4.949 1 93.56 96 THR A C 1
ATOM 796 O O . THR A 1 96 ? 0.772 12.312 -5.391 1 93.56 96 THR A O 1
ATOM 799 N N . ASN A 1 97 ? -1.243 12.094 -4.352 1 96.06 97 ASN A N 1
ATOM 800 C CA . ASN A 1 97 ? -1.279 13.477 -3.875 1 96.06 97 ASN A CA 1
ATOM 801 C C . ASN A 1 97 ? -0.88 13.57 -2.406 1 96.06 97 ASN A C 1
ATOM 803 O O . ASN A 1 97 ? -1.353 12.797 -1.576 1 96.06 97 ASN A O 1
ATOM 807 N N . VAL A 1 98 ? 0.022 14.438 -2.148 1 97.31 98 VAL A N 1
ATOM 808 C CA . VAL A 1 98 ? 0.352 14.789 -0.771 1 97.31 98 VAL A CA 1
ATOM 809 C C . VAL A 1 98 ? 0.081 16.266 -0.536 1 97.31 98 VAL A C 1
ATOM 811 O O . VAL A 1 98 ? 0.724 17.125 -1.145 1 97.31 98 VAL A O 1
ATOM 814 N N . GLN A 1 99 ? -0.872 16.531 0.329 1 96.94 99 GLN A N 1
ATOM 815 C CA . GLN A 1 99 ? -1.312 17.906 0.542 1 96.94 99 GLN A CA 1
ATOM 816 C C . GLN A 1 99 ? -1.211 18.297 2.016 1 96.94 99 GLN A C 1
ATOM 818 O O . GLN A 1 99 ? -1.639 17.531 2.891 1 96.94 99 GLN A O 1
ATOM 823 N N . ALA A 1 100 ? -0.704 19.484 2.254 1 97.06 100 ALA A N 1
ATOM 824 C CA . ALA A 1 100 ? -0.536 19.969 3.619 1 97.06 100 ALA A CA 1
ATOM 825 C C . ALA A 1 100 ? -1.888 20.266 4.266 1 97.06 100 ALA A C 1
ATOM 827 O O . ALA A 1 100 ? -2.721 20.969 3.693 1 97.06 100 ALA A O 1
ATOM 828 N N . ILE A 1 101 ? -2.07 19.656 5.41 1 94 101 ILE A N 1
ATOM 829 C CA . ILE A 1 101 ? -3.236 19.969 6.234 1 94 101 ILE A CA 1
ATOM 830 C C . ILE A 1 101 ? -2.963 21.219 7.074 1 94 101 ILE A C 1
ATOM 832 O O . ILE A 1 101 ? -3.846 22.062 7.254 1 94 101 ILE A O 1
ATOM 836 N N . GLU A 1 102 ? -1.843 21.281 7.66 1 94.06 102 GLU A N 1
ATOM 837 C CA . GLU A 1 102 ? -1.275 22.469 8.297 1 94.06 102 GLU A CA 1
ATOM 838 C C . GLU A 1 102 ? 0.076 22.828 7.68 1 94.06 102 GLU A C 1
ATOM 840 O O . GLU A 1 102 ? 0.501 22.203 6.699 1 94.06 102 GLU A O 1
ATOM 845 N N . ASP A 1 103 ? 0.703 23.891 8.273 1 96.12 103 ASP A N 1
ATOM 846 C CA . ASP A 1 103 ? 2.023 24.234 7.754 1 96.12 103 ASP A CA 1
ATOM 847 C C . ASP A 1 103 ? 2.994 23.078 7.898 1 96.12 103 ASP A C 1
ATOM 849 O O . ASP A 1 103 ? 3.045 22.422 8.945 1 96.12 103 ASP A O 1
ATOM 853 N N . VAL A 1 104 ? 3.693 22.797 6.809 1 97.25 104 VAL A N 1
ATOM 854 C CA . VAL A 1 104 ? 4.586 21.641 6.77 1 97.25 104 VAL A CA 1
ATOM 855 C C . VAL A 1 104 ? 6.004 22.109 6.426 1 97.25 104 VAL A C 1
ATOM 857 O O . VAL A 1 104 ? 6.191 22.953 5.543 1 97.25 104 VAL A O 1
ATOM 860 N N . CYS A 1 105 ? 6.945 21.578 7.129 1 98 105 CYS A N 1
ATOM 861 C CA . CYS A 1 105 ? 8.352 21.797 6.809 1 98 105 CYS A CA 1
ATOM 862 C C . CYS A 1 105 ? 8.992 20.531 6.254 1 98 105 CYS A C 1
ATOM 864 O O . CYS A 1 105 ? 8.773 19.438 6.789 1 98 105 CYS A O 1
ATOM 866 N N . CYS A 1 106 ? 9.742 20.703 5.238 1 98.19 106 CYS A N 1
ATOM 867 C CA . CYS A 1 106 ? 10.492 19.609 4.648 1 98.19 106 CYS A CA 1
ATOM 868 C C . CYS A 1 106 ? 11.922 20.031 4.348 1 98.19 106 CYS A C 1
ATOM 870 O O . CYS A 1 106 ? 12.172 21.156 3.945 1 98.19 106 CYS A O 1
ATOM 872 N N . ILE A 1 107 ? 12.789 19.156 4.57 1 98.25 107 ILE A N 1
ATOM 873 C CA . ILE A 1 107 ? 14.133 19.312 4.035 1 98.25 107 ILE A CA 1
ATOM 874 C C . ILE A 1 107 ? 14.234 18.609 2.678 1 98.25 107 ILE A C 1
ATOM 876 O O . ILE A 1 107 ? 13.852 17.453 2.539 1 98.25 107 ILE A O 1
ATOM 880 N N . GLY A 1 108 ? 14.695 19.359 1.734 1 97.88 108 GLY A N 1
ATOM 881 C CA . GLY A 1 108 ? 14.734 18.797 0.388 1 97.88 108 GLY A CA 1
ATOM 882 C C . GLY A 1 108 ? 16.141 18.703 -0.172 1 97.88 108 GLY A C 1
ATOM 883 O O . GLY A 1 108 ? 17 19.531 0.144 1 97.88 108 GLY A O 1
ATOM 884 N N . ILE A 1 109 ? 16.406 17.672 -0.935 1 97.81 109 ILE A N 1
ATOM 885 C CA . ILE A 1 109 ? 17.562 17.531 -1.808 1 97.81 109 ILE A CA 1
ATOM 886 C C . ILE A 1 109 ? 17.094 17.344 -3.252 1 97.81 109 ILE A C 1
ATOM 888 O O . ILE A 1 109 ? 16.203 16.531 -3.525 1 97.81 109 ILE A O 1
ATOM 892 N N . SER A 1 110 ? 17.641 18.141 -4.176 1 97.12 110 SER A N 1
ATOM 893 C CA . SER A 1 110 ? 17.234 17.984 -5.562 1 97.12 110 SER A CA 1
ATOM 894 C C . SER A 1 110 ? 17.391 16.547 -6.035 1 97.12 110 SER A C 1
ATOM 896 O O . SER A 1 110 ? 18.359 15.883 -5.68 1 97.12 110 SER A O 1
ATOM 898 N N . LEU A 1 111 ? 16.438 16.078 -6.84 1 95.75 111 LEU A N 1
ATOM 899 C CA . LEU A 1 111 ? 16.484 14.711 -7.32 1 95.75 111 LEU A CA 1
ATOM 900 C C . LEU A 1 111 ? 17.734 14.477 -8.164 1 95.75 111 LEU A C 1
ATOM 902 O O . LEU A 1 111 ? 18.297 13.383 -8.156 1 95.75 111 LEU A O 1
ATOM 906 N N . GLU A 1 112 ? 18.094 15.445 -8.836 1 94.94 112 GLU A N 1
ATOM 907 C CA . GLU A 1 112 ? 19.297 15.352 -9.656 1 94.94 112 GLU A CA 1
ATOM 908 C C . GLU A 1 112 ? 20.516 15.023 -8.797 1 94.94 112 GLU A C 1
ATOM 910 O O . GLU A 1 112 ? 21.266 14.094 -9.102 1 94.94 112 GLU A O 1
ATOM 915 N N . ARG A 1 113 ? 20.672 15.766 -7.73 1 96 113 ARG A N 1
ATOM 916 C CA . ARG A 1 113 ? 21.797 15.539 -6.824 1 96 113 ARG A CA 1
ATOM 917 C C . ARG A 1 113 ? 21.656 14.203 -6.098 1 96 113 ARG A C 1
ATOM 919 O O . ARG A 1 113 ? 22.625 13.469 -5.93 1 96 113 ARG A O 1
ATOM 926 N N . ALA A 1 114 ? 20.453 13.961 -5.652 1 96.5 114 ALA A N 1
ATOM 927 C CA . ALA A 1 114 ? 20.203 12.703 -4.953 1 96.5 114 ALA A CA 1
ATOM 928 C C . ALA A 1 114 ? 20.547 11.508 -5.836 1 96.5 114 ALA A C 1
ATOM 930 O O . ALA A 1 114 ? 21.188 10.555 -5.379 1 96.5 114 ALA A O 1
ATOM 931 N N . ARG A 1 115 ? 20.141 11.562 -7.09 1 95.62 115 ARG A N 1
ATOM 932 C CA . ARG A 1 115 ? 20.422 10.469 -8.008 1 95.62 115 ARG A CA 1
ATOM 933 C C . ARG A 1 115 ? 21.922 10.328 -8.242 1 95.62 115 ARG A C 1
ATOM 935 O O . ARG A 1 115 ? 22.438 9.211 -8.344 1 95.62 115 ARG A O 1
ATOM 942 N N . LYS A 1 116 ? 22.547 11.406 -8.281 1 95.56 116 LYS A N 1
ATOM 943 C CA . LYS A 1 116 ? 23.984 11.414 -8.539 1 95.56 116 LYS A CA 1
ATOM 944 C C . LYS A 1 116 ? 24.766 10.82 -7.363 1 95.56 116 LYS A C 1
ATOM 946 O O . LYS A 1 116 ? 25.688 10.031 -7.555 1 95.56 116 LYS A O 1
ATOM 951 N N . TYR A 1 117 ? 24.312 11.047 -6.172 1 95.88 117 TYR A N 1
ATOM 952 C CA . TYR A 1 117 ? 25.156 10.75 -5.027 1 95.88 117 TYR A CA 1
ATOM 953 C C . TYR A 1 117 ? 24.578 9.617 -4.191 1 95.88 117 TYR A C 1
ATOM 955 O O . TYR A 1 117 ? 25.312 8.961 -3.443 1 95.88 117 TYR A O 1
ATOM 963 N N . LEU A 1 118 ? 23.312 9.414 -4.301 1 96.88 118 LEU A N 1
ATOM 964 C CA . LEU A 1 118 ? 22.688 8.578 -3.275 1 96.88 118 LEU A CA 1
ATOM 965 C C . LEU A 1 118 ? 22.234 7.246 -3.859 1 96.88 118 LEU A C 1
ATOM 967 O O . LEU A 1 118 ? 22 6.289 -3.119 1 96.88 118 LEU A O 1
ATOM 971 N N . LEU A 1 119 ? 22.109 7.062 -5.152 1 96.19 119 LEU A N 1
ATOM 972 C CA . LEU A 1 119 ? 21.656 5.82 -5.762 1 96.19 119 LEU A CA 1
ATOM 973 C C . LEU A 1 119 ? 22.75 4.75 -5.699 1 96.19 119 LEU A C 1
ATOM 975 O O . LEU A 1 119 ? 22.484 3.576 -5.969 1 96.19 119 LEU A O 1
ATOM 979 N N . ASN A 1 120 ? 23.953 5.129 -5.332 1 96.5 120 ASN A N 1
ATOM 980 C CA . ASN A 1 120 ? 25.016 4.148 -5.133 1 96.5 120 ASN A CA 1
ATOM 981 C C . ASN A 1 120 ? 25.438 4.074 -3.67 1 96.5 120 ASN A C 1
ATOM 983 O O . ASN A 1 120 ? 26.469 3.479 -3.348 1 96.5 120 ASN A O 1
ATOM 987 N N . ASP A 1 121 ? 24.688 4.711 -2.768 1 97.69 121 ASP A N 1
ATOM 988 C CA . ASP A 1 121 ? 24.938 4.688 -1.328 1 97.69 121 ASP A CA 1
ATOM 989 C C . ASP A 1 121 ? 24.094 3.604 -0.648 1 97.69 121 ASP A C 1
ATOM 991 O O . ASP A 1 121 ? 22.906 3.803 -0.389 1 97.69 121 ASP A O 1
ATOM 995 N N . PRO A 1 122 ? 24.75 2.492 -0.323 1 97.38 122 PRO A N 1
ATOM 996 C CA . PRO A 1 122 ? 23.969 1.405 0.274 1 97.38 122 PRO A CA 1
ATOM 997 C C . PRO A 1 122 ? 23.25 1.827 1.557 1 97.38 122 PRO A C 1
ATOM 999 O O . PRO A 1 122 ? 22.141 1.35 1.84 1 97.38 122 PRO A O 1
ATOM 1002 N N . LYS A 1 123 ? 23.875 2.646 2.303 1 97.5 123 LYS A N 1
ATOM 1003 C CA . LYS A 1 123 ? 23.266 3.117 3.543 1 97.5 123 LYS A CA 1
ATOM 1004 C C . LYS A 1 123 ? 21.938 3.838 3.27 1 97.5 123 LYS A C 1
ATOM 1006 O O . LYS A 1 123 ? 20.922 3.537 3.893 1 97.5 123 LYS A O 1
ATOM 1011 N N . PHE A 1 124 ? 22.047 4.703 2.328 1 98.25 124 PHE A N 1
ATOM 1012 C CA . PHE A 1 124 ? 20.844 5.449 1.968 1 98.25 124 PHE A CA 1
ATOM 1013 C C . PHE A 1 124 ? 19.812 4.535 1.315 1 98.25 124 PHE A C 1
ATOM 1015 O O . PHE A 1 124 ? 18.609 4.625 1.613 1 98.25 124 PHE A O 1
ATOM 1022 N N . LEU A 1 125 ? 20.234 3.662 0.473 1 97.81 125 LEU A N 1
ATOM 1023 C CA . LEU A 1 125 ? 19.312 2.77 -0.225 1 97.81 125 LEU A CA 1
ATOM 1024 C C . LEU A 1 125 ? 18.609 1.849 0.758 1 97.81 125 LEU A C 1
ATOM 1026 O O . LEU A 1 125 ? 17.422 1.549 0.584 1 97.81 125 LEU A O 1
ATOM 1030 N N . ARG A 1 126 ? 19.297 1.402 1.779 1 97.12 126 ARG A N 1
ATOM 1031 C CA . ARG A 1 126 ? 18.625 0.608 2.811 1 97.12 126 ARG A CA 1
ATOM 1032 C C . ARG A 1 126 ? 17.562 1.427 3.537 1 97.12 126 ARG A C 1
ATOM 1034 O O . ARG A 1 126 ? 16.5 0.908 3.883 1 97.12 126 ARG A O 1
ATOM 1041 N N . THR A 1 127 ? 17.844 2.67 3.719 1 96.88 127 THR A N 1
ATOM 1042 C CA . THR A 1 127 ? 16.875 3.58 4.328 1 96.88 127 THR A CA 1
ATOM 1043 C C . THR A 1 127 ? 15.625 3.697 3.461 1 96.88 127 THR A C 1
ATOM 1045 O O . THR A 1 127 ? 14.508 3.664 3.973 1 96.88 127 THR A O 1
ATOM 1048 N N . ILE A 1 128 ? 15.844 3.809 2.205 1 97.44 128 ILE A N 1
ATOM 1049 C CA . ILE A 1 128 ? 14.727 3.932 1.271 1 97.44 128 ILE A CA 1
ATOM 1050 C C . ILE A 1 128 ? 13.914 2.641 1.264 1 97.44 128 ILE A C 1
ATOM 1052 O O . ILE A 1 128 ? 12.68 2.674 1.239 1 97.44 128 ILE A O 1
ATOM 1056 N N . CYS A 1 129 ? 14.609 1.539 1.275 1 97.44 129 CYS A N 1
ATOM 1057 C CA . CYS A 1 129 ? 13.922 0.256 1.344 1 97.44 129 CYS A CA 1
ATOM 1058 C C . CYS A 1 129 ? 13.031 0.18 2.582 1 97.44 129 CYS A C 1
ATOM 1060 O O . CYS A 1 129 ? 11.875 -0.224 2.494 1 97.44 129 CYS A O 1
ATOM 1062 N N . THR A 1 130 ? 13.57 0.591 3.66 1 96.25 130 THR A N 1
ATOM 1063 C CA . THR A 1 130 ? 12.836 0.573 4.922 1 96.25 130 THR A CA 1
ATOM 1064 C C . THR A 1 130 ? 11.641 1.521 4.863 1 96.25 130 THR A C 1
ATOM 1066 O O . THR A 1 130 ? 10.547 1.177 5.312 1 96.25 130 THR A O 1
ATOM 1069 N N . SER A 1 131 ? 11.875 2.65 4.332 1 96.25 131 SER A N 1
ATOM 1070 C CA . SER A 1 131 ? 10.812 3.637 4.176 1 96.25 131 SER A CA 1
ATOM 1071 C C . SER A 1 131 ? 9.68 3.096 3.316 1 96.25 131 SER A C 1
ATOM 1073 O O . SER A 1 131 ? 8.516 3.133 3.721 1 96.25 131 SER A O 1
ATOM 1075 N N . LEU A 1 132 ? 10.023 2.537 2.197 1 96.75 132 LEU A N 1
ATOM 1076 C CA . LEU A 1 132 ? 9.031 2.002 1.267 1 96.75 132 LEU A CA 1
ATOM 1077 C C . LEU A 1 132 ? 8.32 0.798 1.868 1 96.75 132 LEU A C 1
ATOM 1079 O O . LEU A 1 132 ? 7.105 0.647 1.706 1 96.75 132 LEU A O 1
ATOM 1083 N N . GLY A 1 133 ? 9.078 -0.032 2.508 1 96.31 133 GLY A N 1
ATOM 1084 C CA . GLY A 1 133 ? 8.469 -1.17 3.178 1 96.31 133 GLY A CA 1
ATOM 1085 C C . GLY A 1 133 ? 7.445 -0.768 4.219 1 96.31 133 GLY A C 1
ATOM 1086 O O . GLY A 1 133 ? 6.352 -1.334 4.273 1 96.31 133 GLY A O 1
ATOM 1087 N N . GLY A 1 134 ? 7.836 0.178 5.043 1 95.06 134 GLY A N 1
ATOM 1088 C CA . GLY A 1 134 ? 6.906 0.693 6.035 1 95.06 134 GLY A CA 1
ATOM 1089 C C . GLY A 1 134 ? 5.645 1.275 5.422 1 95.06 134 GLY A C 1
ATOM 1090 O O . GLY A 1 134 ? 4.543 1.053 5.93 1 95.06 134 GLY A O 1
ATOM 1091 N N . LYS A 1 135 ? 5.797 1.991 4.379 1 95.62 135 LYS A N 1
ATOM 1092 C CA . LYS A 1 135 ? 4.656 2.561 3.67 1 95.62 135 LYS A CA 1
ATOM 1093 C C . LYS A 1 135 ? 3.754 1.464 3.111 1 95.62 135 LYS A C 1
ATOM 1095 O O . LYS A 1 135 ? 2.527 1.591 3.133 1 95.62 135 LYS A O 1
ATOM 1100 N N . LEU A 1 136 ? 4.348 0.475 2.6 1 95.44 136 LEU A N 1
ATOM 1101 C CA . LEU A 1 136 ? 3.582 -0.63 2.033 1 95.44 136 LEU A CA 1
ATOM 1102 C C . LEU A 1 136 ? 2.756 -1.327 3.109 1 95.44 136 LEU A C 1
ATOM 1104 O O . LEU A 1 136 ? 1.573 -1.611 2.902 1 95.44 136 LEU A O 1
ATOM 1108 N N . ILE A 1 137 ? 3.385 -1.587 4.211 1 93.5 137 ILE A N 1
ATOM 1109 C CA . ILE A 1 137 ? 2.684 -2.225 5.32 1 93.5 137 ILE A CA 1
ATOM 1110 C C . ILE A 1 137 ? 1.516 -1.348 5.766 1 93.5 137 ILE A C 1
ATOM 1112 O O . ILE A 1 137 ? 0.395 -1.834 5.93 1 93.5 137 ILE A O 1
ATOM 1116 N N . ARG A 1 138 ? 1.767 -0.101 5.898 1 92.81 138 ARG A N 1
ATOM 1117 C CA . ARG A 1 138 ? 0.721 0.837 6.293 1 92.81 138 ARG A CA 1
ATOM 1118 C C . ARG A 1 138 ? -0.407 0.862 5.27 1 92.81 138 ARG A C 1
ATOM 1120 O O . ARG A 1 138 ? -1.585 0.879 5.633 1 92.81 138 ARG A O 1
ATOM 1127 N N . CYS A 1 139 ? -0.053 0.932 4.051 1 94.25 139 CYS A N 1
ATOM 1128 C CA . CYS A 1 139 ? -1.04 0.959 2.977 1 94.25 139 CYS A CA 1
ATOM 1129 C C . CYS A 1 139 ? -1.92 -0.285 3.014 1 94.25 139 CYS A C 1
ATOM 1131 O O . CYS A 1 139 ? -3.141 -0.191 2.881 1 94.25 139 CYS A O 1
ATOM 1133 N N . SER A 1 140 ? -1.3 -1.432 3.146 1 92.75 140 SER A N 1
ATOM 1134 C CA . SER A 1 140 ? -2.037 -2.688 3.225 1 92.75 140 SER A CA 1
ATOM 1135 C C . SER A 1 140 ? -3.006 -2.689 4.402 1 92.75 140 SER A C 1
ATOM 1137 O O . SER A 1 140 ? -4.168 -3.074 4.258 1 92.75 140 SER A O 1
ATOM 1139 N N . ASN A 1 141 ? -2.535 -2.227 5.508 1 89.94 141 ASN A N 1
ATOM 1140 C CA . ASN A 1 141 ? -3.379 -2.158 6.695 1 89.94 141 ASN A CA 1
ATOM 1141 C C . ASN A 1 141 ? -4.543 -1.191 6.504 1 89.94 141 ASN A C 1
ATOM 1143 O O . ASN A 1 141 ? -5.688 -1.521 6.816 1 89.94 141 ASN A O 1
ATOM 1147 N N . ASN A 1 142 ? -4.227 -0.07 5.984 1 91 142 ASN A N 1
ATOM 1148 C CA . ASN A 1 142 ? -5.27 0.93 5.785 1 91 142 ASN A CA 1
ATOM 1149 C C . ASN A 1 142 ? -6.297 0.474 4.75 1 91 142 ASN A C 1
ATOM 1151 O O . ASN A 1 142 ? -7.477 0.802 4.855 1 91 142 ASN A O 1
ATOM 1155 N N . SER A 1 143 ? -5.848 -0.216 3.783 1 90.31 143 SER A N 1
ATOM 1156 C CA . SER A 1 143 ? -6.773 -0.773 2.803 1 90.31 143 SER A CA 1
ATOM 1157 C C . SER A 1 143 ? -7.82 -1.662 3.471 1 90.31 143 SER A C 1
ATOM 1159 O O . SER A 1 143 ? -9 -1.602 3.129 1 90.31 143 SER A O 1
ATOM 1161 N N . SER A 1 144 ? -7.383 -2.428 4.359 1 87.62 144 SER A N 1
ATOM 1162 C CA . SER A 1 144 ? -8.289 -3.309 5.086 1 87.62 144 SER A CA 1
ATOM 1163 C C . SER A 1 144 ? -9.242 -2.512 5.977 1 87.62 144 SER A C 1
ATOM 1165 O O . SER A 1 144 ? -10.438 -2.793 6.023 1 87.62 144 SER A O 1
ATOM 1167 N N . ILE A 1 145 ? -8.773 -1.537 6.586 1 84.31 145 ILE A N 1
ATOM 1168 C CA . ILE A 1 145 ? -9.57 -0.693 7.473 1 84.31 145 ILE A CA 1
ATOM 1169 C C . ILE A 1 145 ? -10.648 0.026 6.668 1 84.31 145 ILE A C 1
ATOM 1171 O O . ILE A 1 145 ? -11.812 0.054 7.066 1 84.31 145 ILE A O 1
ATOM 1175 N N . ASN A 1 146 ? -10.234 0.563 5.578 1 86.31 146 ASN A N 1
ATOM 1176 C CA . ASN A 1 146 ? -11.148 1.318 4.73 1 86.31 146 ASN A CA 1
ATOM 1177 C C . ASN A 1 146 ? -12.336 0.466 4.281 1 86.31 146 ASN A C 1
ATOM 1179 O O . ASN A 1 146 ? -13.461 0.954 4.207 1 86.31 146 ASN A O 1
ATOM 1183 N N . LEU A 1 147 ? -12.039 -0.757 4.051 1 84.62 147 LEU A N 1
ATOM 1184 C CA . LEU A 1 147 ? -13.078 -1.618 3.496 1 84.62 147 LEU A CA 1
ATOM 1185 C C . LEU A 1 147 ? -13.891 -2.273 4.605 1 84.62 147 LEU A C 1
ATOM 1187 O O . LEU A 1 147 ? -15.102 -2.473 4.461 1 84.62 147 LEU A O 1
ATOM 1191 N N . LEU A 1 148 ? -13.25 -2.553 5.734 1 85.12 148 LEU A N 1
ATOM 1192 C CA . LEU A 1 148 ? -13.875 -3.471 6.684 1 85.12 148 LEU A CA 1
ATOM 1193 C C . LEU A 1 148 ? -14.438 -2.715 7.883 1 85.12 148 LEU A C 1
ATOM 1195 O O . LEU A 1 148 ? -15.242 -3.258 8.648 1 85.12 148 LEU A O 1
ATOM 1199 N N . TYR A 1 149 ? -14.117 -1.552 8.062 1 84.12 149 TYR A N 1
ATOM 1200 C CA . TYR A 1 149 ? -14.594 -0.775 9.195 1 84.12 149 TYR A CA 1
ATOM 1201 C C . TYR A 1 149 ? -15.711 0.175 8.781 1 84.12 149 TYR A C 1
ATOM 1203 O O . TYR A 1 149 ? -15.711 0.691 7.66 1 84.12 149 TYR A O 1
ATOM 1211 N N . PRO A 1 150 ? -16.562 0.453 9.773 1 90.25 150 PRO A N 1
ATOM 1212 C CA . PRO A 1 150 ? -17.625 1.425 9.492 1 90.25 150 PRO A CA 1
ATOM 1213 C C . PRO A 1 150 ? -17.078 2.838 9.281 1 90.25 150 PRO A C 1
ATOM 1215 O O . PRO A 1 150 ? -16.031 3.195 9.828 1 90.25 150 PRO A O 1
ATOM 1218 N N . LEU A 1 151 ? -17.812 3.635 8.539 1 94.31 151 LEU A N 1
ATOM 1219 C CA . LEU A 1 151 ? -17.438 5.012 8.242 1 94.31 151 LEU A CA 1
ATOM 1220 C C . LEU A 1 151 ? -17.219 5.809 9.523 1 94.31 151 LEU A C 1
ATOM 1222 O O . LEU A 1 151 ? -16.359 6.688 9.578 1 94.31 151 LEU A O 1
ATOM 1226 N N . LYS A 1 152 ? -18.016 5.461 10.562 1 95.5 152 LYS A N 1
ATOM 1227 C CA . LYS A 1 152 ? -17.938 6.207 11.812 1 95.5 152 LYS A CA 1
ATOM 1228 C C . LYS A 1 152 ? -16.516 6.191 12.383 1 95.5 152 LYS A C 1
ATOM 1230 O O . LYS A 1 152 ? -16.047 7.195 12.914 1 95.5 152 LYS A O 1
ATOM 1235 N N . ASN A 1 153 ? -15.875 5.098 12.281 1 93.81 153 ASN A N 1
ATOM 1236 C CA . ASN A 1 153 ? -14.516 4.977 12.797 1 93.81 153 ASN A CA 1
ATOM 1237 C C . ASN A 1 153 ? -13.523 5.746 11.938 1 93.81 153 ASN A C 1
ATOM 1239 O O . ASN A 1 153 ? -12.656 6.449 12.461 1 93.81 153 ASN A O 1
ATOM 1243 N N . ARG A 1 154 ? -13.648 5.625 10.656 1 93 154 ARG A N 1
ATOM 1244 C CA . ARG A 1 154 ? -12.766 6.316 9.719 1 93 154 ARG A CA 1
ATOM 1245 C C . ARG A 1 154 ? -12.945 7.828 9.82 1 93 154 ARG A C 1
ATOM 1247 O O . ARG A 1 154 ? -11.969 8.578 9.766 1 93 154 ARG A O 1
ATOM 1254 N N . LEU A 1 155 ? -14.141 8.211 9.953 1 95.62 155 LEU A N 1
ATOM 1255 C CA . LEU A 1 155 ? -14.438 9.625 10.109 1 95.62 155 LEU A CA 1
ATOM 1256 C C . LEU A 1 155 ? -13.852 10.172 11.406 1 95.62 155 LEU A C 1
ATOM 1258 O O . LEU A 1 155 ? -13.305 11.273 11.43 1 95.62 155 LEU A O 1
ATOM 1262 N N . ALA A 1 156 ? -13.969 9.422 12.445 1 94.75 156 ALA A N 1
ATOM 1263 C CA . ALA A 1 156 ? -13.383 9.828 13.719 1 94.75 156 ALA A CA 1
ATOM 1264 C C . ALA A 1 156 ? -11.883 10.047 13.594 1 94.75 156 ALA A C 1
ATOM 1266 O O . ALA A 1 156 ? -11.344 11.023 14.117 1 94.75 156 ALA A O 1
ATOM 1267 N N . SER A 1 157 ? -11.25 9.156 12.938 1 93.38 157 SER A N 1
ATOM 1268 C CA . SER A 1 157 ? -9.812 9.266 12.719 1 93.38 157 SER A CA 1
ATOM 1269 C C . SER A 1 157 ? -9.477 10.508 11.898 1 93.38 157 SER A C 1
ATOM 1271 O O . SER A 1 157 ? -8.516 11.227 12.211 1 93.38 157 SER A O 1
ATOM 1273 N N . TYR A 1 158 ? -10.25 10.742 10.867 1 93.94 158 TYR A N 1
ATOM 1274 C CA . TYR A 1 158 ? -10.047 11.922 10.023 1 93.94 158 TYR A CA 1
ATOM 1275 C C . TYR A 1 158 ? -10.164 13.203 10.844 1 93.94 158 TYR A C 1
ATOM 1277 O O . TYR A 1 158 ? -9.305 14.078 10.75 1 93.94 158 TYR A O 1
ATOM 1285 N N . ILE A 1 159 ? -11.172 13.266 11.633 1 94.19 159 ILE A N 1
ATOM 1286 C CA . ILE A 1 159 ? -11.43 14.445 12.453 1 94.19 159 ILE A CA 1
ATOM 1287 C C . ILE A 1 159 ? -10.273 14.648 13.438 1 94.19 159 ILE A C 1
ATOM 1289 O O . ILE A 1 159 ? -9.812 15.773 13.641 1 94.19 159 ILE A O 1
ATOM 1293 N N . LEU A 1 160 ? -9.82 13.602 13.945 1 92.56 160 LEU A N 1
ATOM 1294 C CA . LEU A 1 160 ? -8.758 13.656 14.938 1 92.56 160 LEU A CA 1
ATOM 1295 C C . LEU A 1 160 ? -7.484 14.258 14.344 1 92.56 160 LEU A C 1
ATOM 1297 O O . LEU A 1 160 ? -6.805 15.055 15 1 92.56 160 LEU A O 1
ATOM 1301 N N . VAL A 1 161 ? -7.199 13.938 13.172 1 91.19 161 VAL A N 1
ATOM 1302 C CA . VAL A 1 161 ? -5.934 14.344 12.562 1 91.19 161 VAL A CA 1
ATOM 1303 C C . VAL A 1 161 ? -6.098 15.703 11.883 1 91.19 161 VAL A C 1
ATOM 1305 O O . VAL A 1 161 ? -5.254 16.594 12.031 1 91.19 161 VAL A O 1
ATOM 1308 N N . ALA A 1 162 ? -7.145 15.859 11.18 1 91.38 162 ALA A N 1
ATOM 1309 C CA . ALA A 1 162 ? -7.34 17.047 10.352 1 91.38 162 ALA A CA 1
ATOM 1310 C C . ALA A 1 162 ? -7.938 18.188 11.164 1 91.38 162 ALA A C 1
ATOM 1312 O O . ALA A 1 162 ? -7.969 19.328 10.711 1 91.38 162 ALA A O 1
ATOM 1313 N N . GLY A 1 163 ? -8.414 17.859 12.312 1 91 163 GLY A N 1
ATOM 1314 C CA . GLY A 1 163 ? -9 18.891 13.156 1 91 163 GLY A CA 1
ATOM 1315 C C . GLY A 1 163 ? -7.996 19.922 13.633 1 91 163 GLY A C 1
ATOM 1316 O O . GLY A 1 163 ? -6.805 19.609 13.758 1 91 163 GLY A O 1
ATOM 1317 N N . LYS A 1 164 ? -8.469 21.094 13.906 1 88.31 164 LYS A N 1
ATOM 1318 C CA . LYS A 1 164 ? -7.629 22.203 14.375 1 88.31 164 LYS A CA 1
ATOM 1319 C C . LYS A 1 164 ? -7.887 22.5 15.844 1 88.31 164 LYS A C 1
ATOM 1321 O O . LYS A 1 164 ? -9.039 22.562 16.281 1 88.31 164 LYS A O 1
ATOM 1326 N N . PRO A 1 165 ? -6.789 22.641 16.469 1 84.19 165 PRO A N 1
ATOM 1327 C CA . PRO A 1 165 ? -6.984 23.062 17.859 1 84.19 165 PRO A CA 1
ATOM 1328 C C . PRO A 1 165 ? -7.477 24.5 18 1 84.19 165 PRO A C 1
ATOM 1330 O O . PRO A 1 165 ? -7.129 25.344 17.172 1 84.19 165 PRO A O 1
ATOM 1333 N N . PHE A 1 166 ? -8.398 24.688 18.859 1 80.75 166 PHE A N 1
ATOM 1334 C CA . PHE A 1 166 ? -8.812 26.062 19.156 1 80.75 166 PHE A CA 1
ATOM 1335 C C . PHE A 1 166 ? -8.836 26.297 20.672 1 80.75 166 PHE A C 1
ATOM 1337 O O . PHE A 1 166 ? -8.883 25.344 21.453 1 80.75 166 PHE A O 1
ATOM 1344 N N . ASN A 1 167 ? -8.383 27.453 21.078 1 74.12 167 ASN A N 1
ATOM 1345 C CA . ASN A 1 167 ? -8.398 27.844 22.484 1 74.12 167 ASN A CA 1
ATOM 1346 C C . ASN A 1 167 ? -9.594 28.719 22.797 1 74.12 167 ASN A C 1
ATOM 1348 O O . ASN A 1 167 ? -9.906 29.656 22.047 1 74.12 167 ASN A O 1
ATOM 1352 N N . HIS A 1 168 ? -10.609 28.141 23.531 1 62.41 168 HIS A N 1
ATOM 1353 C CA . HIS A 1 168 ? -11.641 29 24.094 1 62.41 168 HIS A CA 1
ATOM 1354 C C . HIS A 1 168 ? -11.398 29.25 25.578 1 62.41 168 HIS A C 1
ATOM 1356 O O . HIS A 1 168 ? -10.5 28.656 26.172 1 62.41 168 HIS A O 1
ATOM 1362 N N . LYS A 1 169 ? -12.016 30.391 26.172 1 60.62 169 LYS A N 1
ATOM 1363 C CA . LYS A 1 169 ? -11.945 30.766 27.578 1 60.62 169 LYS A CA 1
ATOM 1364 C C . LYS A 1 169 ? -12.102 29.547 28.484 1 60.62 169 LYS A C 1
ATOM 1366 O O . LYS A 1 169 ? -11.508 29.484 29.562 1 60.62 169 LYS A O 1
ATOM 1371 N N . GLU A 1 170 ? -12.844 28.656 28.172 1 57.81 170 GLU A N 1
ATOM 1372 C CA . GLU A 1 170 ? -13.195 27.562 29.062 1 57.81 170 GLU A CA 1
ATOM 1373 C C . GLU A 1 170 ? -12.367 26.312 28.766 1 57.81 170 GLU A C 1
ATOM 1375 O O . GLU A 1 170 ? -12.586 25.266 29.359 1 57.81 170 GLU A O 1
ATOM 1380 N N . GLY A 1 171 ? -11.461 26.438 27.922 1 63.06 171 GLY A N 1
ATOM 1381 C CA . GLY A 1 171 ? -10.562 25.312 27.688 1 63.06 171 GLY A CA 1
ATOM 1382 C C . GLY A 1 171 ? -10.32 25.047 26.219 1 63.06 171 GLY A C 1
ATOM 1383 O O . GLY A 1 171 ? -10.961 25.641 25.359 1 63.06 171 GLY A O 1
ATOM 1384 N N . GLY A 1 172 ? -9.289 24.375 25.75 1 68.25 172 GLY A N 1
ATOM 1385 C CA . GLY A 1 172 ? -8.906 24.062 24.375 1 68.25 172 GLY A CA 1
ATOM 1386 C C . GLY A 1 172 ? -9.664 22.891 23.797 1 68.25 172 GLY A C 1
ATOM 1387 O O . GLY A 1 172 ? -10.203 22.062 24.531 1 68.25 172 GLY A O 1
ATOM 1388 N N . GLY A 1 173 ? -10.195 23.031 22.578 1 81.88 173 GLY A N 1
ATOM 1389 C CA . GLY A 1 173 ? -10.852 21.938 21.906 1 81.88 173 GLY A CA 1
ATOM 1390 C C . GLY A 1 173 ? -10.383 21.75 20.469 1 81.88 173 GLY A C 1
ATOM 1391 O O . GLY A 1 173 ? -9.422 22.391 20.031 1 81.88 173 GLY A O 1
ATOM 1392 N N . ILE A 1 174 ? -10.867 20.703 19.828 1 88.75 174 ILE A N 1
ATOM 1393 C CA . ILE A 1 174 ? -10.609 20.422 18.406 1 88.75 174 ILE A CA 1
ATOM 1394 C C . ILE A 1 174 ? -11.852 20.75 17.594 1 88.75 174 ILE A C 1
ATOM 1396 O O . ILE A 1 174 ? -12.977 20.422 17.984 1 88.75 174 ILE A O 1
ATOM 1400 N N . GLU A 1 175 ? -11.625 21.562 16.609 1 89.38 175 GLU A N 1
ATOM 1401 C CA . GLU A 1 175 ? -12.688 21.859 15.656 1 89.38 175 GLU A CA 1
ATOM 1402 C C . GLU A 1 175 ? -12.328 21.359 14.258 1 89.38 175 GLU A C 1
ATOM 1404 O O . GLU A 1 175 ? -11.172 21.438 13.844 1 89.38 175 GLU A O 1
ATOM 1409 N N . PHE A 1 176 ? -13.336 20.859 13.672 1 88.19 176 PHE A N 1
ATOM 1410 C CA . PHE A 1 176 ? -13.156 20.312 12.336 1 88.19 176 PHE A CA 1
ATOM 1411 C C . PHE A 1 176 ? -13.945 21.109 11.305 1 88.19 176 PHE A C 1
ATOM 1413 O O . PHE A 1 176 ? -15.133 21.391 11.508 1 88.19 176 PHE A O 1
ATOM 1420 N N . TYR A 1 177 ? -13.07 21.547 10.352 1 82.69 177 TYR A N 1
ATOM 1421 C CA . TYR A 1 177 ? -13.594 22.328 9.234 1 82.69 177 TYR A CA 1
ATOM 1422 C C . TYR A 1 177 ? -13.406 21.609 7.914 1 82.69 177 TYR A C 1
ATOM 1424 O O . TYR A 1 177 ? -12.555 20.719 7.805 1 82.69 177 TYR A O 1
ATOM 1432 N N . GLY A 1 178 ? -14.352 21.828 6.996 1 81.19 178 GLY A N 1
ATOM 1433 C CA . GLY A 1 178 ? -13.984 21.344 5.676 1 81.19 178 GLY A CA 1
ATOM 1434 C C . GLY A 1 178 ? -15.172 21.188 4.746 1 81.19 178 GLY A C 1
ATOM 1435 O O . GLY A 1 178 ? -16.328 21.25 5.188 1 81.19 178 GLY A O 1
ATOM 1436 N N . ASN A 1 179 ? -14.789 21.156 3.506 1 88.44 179 ASN A N 1
ATOM 1437 C CA . ASN A 1 179 ? -15.758 20.844 2.467 1 88.44 179 ASN A CA 1
ATOM 1438 C C . ASN A 1 179 ? -16.25 19.406 2.576 1 88.44 179 ASN A C 1
ATOM 1440 O O . ASN A 1 179 ? -15.523 18.469 2.26 1 88.44 179 ASN A O 1
ATOM 1444 N N . LEU A 1 180 ? -17.547 19.312 3.025 1 92 180 LEU A N 1
ATOM 1445 C CA . LEU A 1 180 ? -18.094 17.984 3.307 1 92 180 LEU A CA 1
ATOM 1446 C C . LEU A 1 180 ? -18.109 17.125 2.047 1 92 180 LEU A C 1
ATOM 1448 O O . LEU A 1 180 ? -17.984 15.898 2.125 1 92 180 LEU A O 1
ATOM 1452 N N . THR A 1 181 ? -18.266 17.781 0.885 1 92.19 181 THR A N 1
ATOM 1453 C CA . THR A 1 181 ? -18.203 17.047 -0.371 1 92.19 181 THR A CA 1
ATOM 1454 C C . THR A 1 181 ? -16.812 16.438 -0.576 1 92.19 181 THR A C 1
ATOM 1456 O O . THR A 1 181 ? -16.688 15.258 -0.908 1 92.19 181 THR A O 1
ATOM 1459 N N . GLU A 1 182 ? -15.844 17.172 -0.351 1 90.44 182 GLU A N 1
ATOM 1460 C CA . GLU A 1 182 ? -14.469 16.703 -0.497 1 90.44 182 GLU A CA 1
ATOM 1461 C C . GLU A 1 182 ? -14.148 15.609 0.514 1 90.44 182 GLU A C 1
ATOM 1463 O O . GLU A 1 182 ? -13.5 14.617 0.177 1 90.44 182 GLU A O 1
ATOM 1468 N N . ILE A 1 183 ? -14.617 15.812 1.681 1 93.31 183 ILE A N 1
ATOM 1469 C CA . ILE A 1 183 ? -14.352 14.844 2.738 1 93.31 183 ILE A CA 1
ATOM 1470 C C . ILE A 1 183 ? -15.023 13.508 2.398 1 93.31 183 ILE A C 1
ATOM 1472 O O . ILE A 1 183 ? -14.422 12.445 2.572 1 93.31 183 ILE A O 1
ATOM 1476 N N . ALA A 1 184 ? -16.234 13.594 1.956 1 94.06 184 ALA A N 1
ATOM 1477 C CA . ALA A 1 184 ? -16.938 12.383 1.538 1 94.06 184 ALA A CA 1
ATOM 1478 C C . ALA A 1 184 ? -16.156 11.633 0.463 1 94.06 184 ALA A C 1
ATOM 1480 O O . ALA A 1 184 ? -16 10.414 0.534 1 94.06 184 ALA A O 1
ATOM 1481 N N . GLU A 1 185 ? -15.641 12.383 -0.456 1 90.88 185 GLU A N 1
ATOM 1482 C CA . GLU A 1 185 ? -14.852 11.797 -1.533 1 90.88 185 GLU A CA 1
ATOM 1483 C C . GLU A 1 185 ? -13.586 11.133 -0.992 1 90.88 185 GLU A C 1
ATOM 1485 O O . GLU A 1 185 ? -13.273 9.992 -1.351 1 90.88 185 GLU A O 1
ATOM 1490 N N . LEU A 1 186 ? -12.906 11.758 -0.166 1 91.75 186 LEU A N 1
ATOM 1491 C CA . LEU A 1 186 ? -11.664 11.266 0.408 1 91.75 186 LEU A CA 1
ATOM 1492 C C . LEU A 1 186 ? -11.906 9.992 1.216 1 91.75 186 LEU A C 1
ATOM 1494 O O . LEU A 1 186 ? -11.07 9.086 1.225 1 91.75 186 LEU A O 1
ATOM 1498 N N . LEU A 1 187 ? -13.047 9.969 1.834 1 93.06 187 LEU A N 1
ATOM 1499 C CA . LEU A 1 187 ? -13.336 8.82 2.691 1 93.06 187 LEU A CA 1
ATOM 1500 C C . LEU A 1 187 ? -14.047 7.723 1.91 1 93.06 187 LEU A C 1
ATOM 1502 O O . LEU A 1 187 ? -14.461 6.715 2.486 1 93.06 187 LEU A O 1
ATOM 1506 N N . GLY A 1 188 ? -14.242 7.941 0.642 1 90.5 188 GLY A N 1
ATOM 1507 C CA . GLY A 1 188 ? -14.836 6.93 -0.221 1 90.5 188 GLY A CA 1
ATOM 1508 C C . GLY A 1 188 ? -16.281 6.629 0.116 1 90.5 188 GLY A C 1
ATOM 1509 O O . GLY A 1 188 ? -16.672 5.461 0.182 1 90.5 188 GLY A O 1
ATOM 1510 N N . THR A 1 189 ? -17 7.645 0.433 1 92.25 189 THR A N 1
ATOM 1511 C CA . THR A 1 189 ? -18.406 7.488 0.811 1 92.25 189 THR A CA 1
ATOM 1512 C C . THR A 1 189 ? -19.266 8.539 0.126 1 92.25 189 THR A C 1
ATOM 1514 O O . THR A 1 189 ? -18.75 9.406 -0.582 1 92.25 189 THR A O 1
ATOM 1517 N N . SER A 1 190 ? -20.562 8.328 0.203 1 92.12 190 SER A N 1
ATOM 1518 C CA . SER A 1 190 ? -21.469 9.336 -0.337 1 92.12 190 SER A CA 1
ATOM 1519 C C . SER A 1 190 ? -21.641 10.5 0.633 1 92.12 190 SER A C 1
ATOM 1521 O O . SER A 1 190 ? -21.422 10.352 1.837 1 92.12 190 SER A O 1
ATOM 1523 N N . TYR A 1 191 ? -22.031 11.656 0.03 1 94.19 191 TYR A N 1
ATOM 1524 C CA . TYR A 1 191 ? -22.312 12.836 0.838 1 94.19 191 TYR A CA 1
ATOM 1525 C C . TYR A 1 191 ? -23.391 12.539 1.87 1 94.19 191 TYR A C 1
ATOM 1527 O O . TYR A 1 191 ? -23.266 12.914 3.039 1 94.19 191 TYR A O 1
ATOM 1535 N N . ARG A 1 192 ? -24.422 11.875 1.448 1 96.06 192 ARG A N 1
ATOM 1536 C CA . ARG A 1 192 ? -25.547 11.562 2.322 1 96.06 192 ARG A CA 1
ATOM 1537 C C . ARG A 1 192 ? -25.109 10.664 3.48 1 96.06 192 ARG A C 1
ATOM 1539 O O . ARG A 1 192 ? -25.547 10.859 4.617 1 96.06 192 ARG A O 1
ATOM 1546 N N . HIS A 1 193 ? -24.359 9.711 3.18 1 95.81 193 HIS A N 1
ATOM 1547 C CA . HIS A 1 193 ? -23.875 8.812 4.223 1 95.81 193 HIS A CA 1
ATOM 1548 C C . HIS A 1 193 ? -22.984 9.547 5.211 1 95.81 193 HIS A C 1
ATOM 1550 O O . HIS A 1 193 ? -23.047 9.297 6.418 1 95.81 193 HIS A O 1
ATOM 1556 N N . LEU A 1 194 ? -22.109 10.422 4.758 1 96.5 194 LEU A N 1
ATOM 1557 C CA . LEU A 1 194 ? -21.266 11.227 5.633 1 96.5 194 LEU A CA 1
ATOM 1558 C C . LEU A 1 194 ? -22.109 12.062 6.586 1 96.5 194 LEU A C 1
ATOM 1560 O O . LEU A 1 194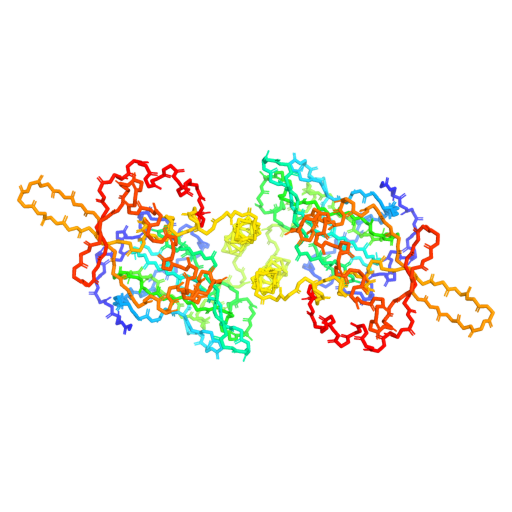 ? -21.828 12.109 7.789 1 96.5 194 LEU A O 1
ATOM 1564 N N . LEU A 1 195 ? -23.141 12.672 6.027 1 95.94 195 LEU A N 1
ATOM 1565 C CA . LEU A 1 195 ? -24.016 13.508 6.84 1 95.94 195 LEU A CA 1
ATOM 1566 C C . LEU A 1 195 ? -24.688 12.688 7.93 1 95.94 195 LEU A C 1
ATOM 1568 O O . LEU A 1 195 ? -24.797 13.133 9.078 1 95.94 195 LEU A O 1
ATOM 1572 N N . ARG A 1 196 ? -25.125 11.562 7.543 1 97.44 196 ARG A N 1
ATOM 1573 C CA . ARG A 1 196 ? -25.766 10.672 8.508 1 97.44 196 ARG A CA 1
ATOM 1574 C C . ARG A 1 196 ? -24.797 10.289 9.625 1 97.44 196 ARG A C 1
ATOM 1576 O O . ARG A 1 196 ? -25.188 10.227 10.789 1 97.44 196 ARG A O 1
ATOM 1583 N N . THR A 1 197 ? -23.641 9.977 9.242 1 97.44 197 THR A N 1
ATOM 1584 C CA . THR A 1 197 ? -22.625 9.57 10.211 1 97.44 197 THR A CA 1
ATOM 1585 C C . THR A 1 197 ? -22.266 10.727 11.133 1 97.44 197 THR A C 1
ATOM 1587 O O . THR A 1 197 ? -22.078 10.531 12.336 1 97.44 197 THR A O 1
ATOM 1590 N N . LEU A 1 198 ? -22.125 11.891 10.578 1 96.56 198 LEU A N 1
ATOM 1591 C CA . LEU A 1 198 ? -21.891 13.078 11.383 1 96.56 198 LEU A CA 1
ATOM 1592 C C . LEU A 1 198 ? -23.016 13.289 12.398 1 96.56 198 LEU A C 1
ATOM 1594 O O . LEU A 1 198 ? -22.75 13.609 13.555 1 96.56 198 LEU A O 1
ATOM 1598 N N . ASN A 1 199 ? -24.188 13.078 11.938 1 96.75 199 ASN A N 1
ATOM 1599 C CA . ASN A 1 199 ? -25.344 13.188 12.828 1 96.75 199 ASN A CA 1
ATOM 1600 C C . ASN A 1 199 ? -25.281 12.133 13.93 1 96.75 199 ASN A C 1
ATOM 1602 O O . ASN A 1 199 ? -25.625 12.422 15.078 1 96.75 199 ASN A O 1
ATOM 1606 N N . GLU A 1 200 ? -24.938 10.984 13.539 1 97.69 200 GLU A N 1
ATOM 1607 C CA . GLU A 1 200 ? -24.797 9.914 14.523 1 97.69 200 GLU A CA 1
ATOM 1608 C C . GLU A 1 200 ? -23.797 10.289 15.602 1 97.69 200 GLU A C 1
ATOM 1610 O O . GLU A 1 200 ? -24.047 10.07 16.797 1 97.69 200 GLU A O 1
ATOM 1615 N N . LEU A 1 201 ? -22.672 10.805 15.219 1 96.75 201 LEU A N 1
ATOM 1616 C CA . LEU A 1 201 ? -21.641 11.219 16.156 1 96.75 201 LEU A CA 1
ATOM 1617 C C . LEU A 1 201 ? -22.141 12.352 17.062 1 96.75 201 LEU A C 1
ATOM 1619 O O . LEU A 1 201 ? -21.781 12.43 18.234 1 96.75 201 LEU A O 1
ATOM 1623 N N . THR A 1 202 ? -22.938 13.203 16.516 1 96.31 202 THR A N 1
ATOM 1624 C CA . THR A 1 202 ? -23.547 14.289 17.266 1 96.31 202 THR A CA 1
ATOM 1625 C C . THR A 1 202 ? -24.516 13.75 18.312 1 96.31 202 THR A C 1
ATOM 1627 O O . THR A 1 202 ? -24.484 14.172 19.469 1 96.31 202 THR A O 1
ATOM 1630 N N . GLU A 1 203 ? -25.266 12.844 17.891 1 97.25 203 GLU A N 1
ATOM 1631 C CA . GLU A 1 203 ? -26.234 12.227 18.797 1 97.25 203 GLU A CA 1
ATOM 1632 C C . GLU A 1 203 ? -25.547 11.484 19.938 1 97.25 203 GLU A C 1
ATOM 1634 O O . GLU A 1 203 ? -26.047 11.438 21.047 1 97.25 203 GLU A O 1
ATOM 1639 N N . MET A 1 204 ? -24.422 10.984 19.625 1 96.5 204 MET A N 1
ATOM 1640 C CA . MET A 1 204 ? -23.625 10.258 20.625 1 96.5 204 MET A CA 1
ATOM 1641 C C . MET A 1 204 ? -22.938 11.227 21.578 1 96.5 204 MET A C 1
ATOM 1643 O O . MET A 1 204 ? -22.344 10.805 22.562 1 96.5 204 MET A O 1
ATOM 1647 N N . GLY A 1 205 ? -22.922 12.5 21.234 1 95.31 205 GLY A N 1
ATOM 1648 C CA . GLY A 1 205 ? -22.297 13.516 22.062 1 95.31 205 GLY A CA 1
ATOM 1649 C C . GLY A 1 205 ? -20.797 13.617 21.844 1 95.31 205 GLY A C 1
ATOM 1650 O O . GLY A 1 205 ? -20.078 14.117 22.703 1 95.31 205 GLY A O 1
ATOM 1651 N N . VAL A 1 206 ? -20.328 13.125 20.781 1 96 206 VAL A N 1
ATOM 1652 C CA . VAL A 1 206 ? -18.891 13.141 20.484 1 96 206 VAL A CA 1
ATOM 1653 C C . VAL A 1 206 ? -18.5 14.477 19.875 1 96 206 VAL A C 1
ATOM 1655 O O . VAL A 1 206 ? -17.469 15.047 20.203 1 96 206 VAL A O 1
ATOM 1658 N N . ILE A 1 207 ? -19.406 14.898 18.969 1 95.75 207 ILE A N 1
ATOM 1659 C CA . ILE A 1 207 ? -19.172 16.188 18.328 1 95.75 207 ILE A CA 1
ATOM 1660 C C . ILE A 1 207 ? -20.438 17.031 18.391 1 95.75 207 ILE A C 1
ATOM 1662 O O . ILE A 1 207 ? -21.516 16.531 18.703 1 95.75 207 ILE A O 1
ATOM 1666 N N . ARG A 1 208 ? -20.219 18.312 18.172 1 94.88 208 ARG A N 1
ATOM 1667 C CA . ARG A 1 208 ? -21.328 19.25 18.125 1 94.88 208 ARG A CA 1
ATOM 1668 C C . ARG A 1 208 ? -21.234 20.125 16.891 1 94.88 208 ARG A C 1
ATOM 1670 O O . ARG A 1 208 ? -20.172 20.672 16.578 1 94.88 208 ARG A O 1
ATOM 1677 N N . LYS A 1 209 ? -22.391 20.141 16.219 1 93.06 209 LYS A N 1
ATOM 1678 C CA . LYS A 1 209 ? -22.438 20.984 15.023 1 93.06 209 LYS A CA 1
ATOM 1679 C C . LYS A 1 209 ? -22.469 22.453 15.391 1 93.06 209 LYS A C 1
ATOM 1681 O O . LYS A 1 209 ? -23.203 22.859 16.297 1 93.06 209 LYS A O 1
ATOM 1686 N N . LYS A 1 210 ? -21.656 23.156 14.695 1 89.12 210 LYS A N 1
ATOM 1687 C CA . LYS A 1 210 ? -21.672 24.625 14.758 1 89.12 210 LYS A CA 1
ATOM 1688 C C . LYS A 1 210 ? -22.047 25.219 13.406 1 89.12 210 LYS A C 1
ATOM 1690 O O . LYS A 1 210 ? -22.578 24.531 12.531 1 89.12 210 LYS A O 1
ATOM 1695 N N . ASN A 1 211 ? -21.984 26.547 13.242 1 84.19 211 ASN A N 1
ATOM 1696 C CA . ASN A 1 211 ? -22.406 27.219 12.023 1 84.19 211 ASN A CA 1
ATOM 1697 C C . ASN A 1 211 ? -21.719 26.641 10.789 1 84.19 211 ASN A C 1
ATOM 1699 O O . ASN A 1 211 ? -22.375 26.234 9.828 1 84.19 211 ASN A O 1
ATOM 1703 N N . SER A 1 212 ? -20.438 26.547 10.773 1 84.75 212 SER A N 1
ATOM 1704 C CA . SER A 1 212 ? -19.734 26.062 9.586 1 84.75 212 SER A CA 1
ATOM 1705 C C . SER A 1 212 ? -18.688 25 9.945 1 84.75 212 SER A C 1
ATOM 1707 O O . SER A 1 212 ? -17.75 24.766 9.195 1 84.75 212 SER A O 1
ATOM 1709 N N . SER A 1 213 ? -18.938 24.422 11.156 1 90.62 213 SER A N 1
ATOM 1710 C CA . SER A 1 213 ? -17.922 23.469 11.617 1 90.62 213 SER A CA 1
ATOM 1711 C C . SER A 1 213 ? -18.516 22.484 12.617 1 90.62 213 SER A C 1
ATOM 1713 O O . SER A 1 213 ? -19.703 22.516 12.906 1 90.62 213 SER A O 1
ATOM 1715 N N . TYR A 1 214 ? -17.703 21.547 12.961 1 93.62 214 TYR A N 1
ATOM 1716 C CA . TYR A 1 214 ? -18.016 20.609 14.031 1 93.62 214 TYR A CA 1
ATOM 1717 C C . TYR A 1 214 ? -16.984 20.703 15.156 1 93.62 214 TYR A C 1
ATOM 1719 O O . TYR A 1 214 ? -15.781 20.734 14.906 1 93.62 214 TYR A O 1
ATOM 1727 N N . GLU A 1 215 ? -17.469 20.797 16.312 1 93.94 215 GLU A N 1
ATOM 1728 C CA . GLU A 1 215 ? -16.609 20.844 17.484 1 93.94 215 GLU A CA 1
ATOM 1729 C C . GLU A 1 215 ? -16.562 19.484 18.188 1 93.94 215 GLU A C 1
ATOM 1731 O O . GLU A 1 215 ? -17.594 18.828 18.375 1 93.94 215 GLU A O 1
ATOM 1736 N N . VAL A 1 216 ? -15.367 19.125 18.594 1 94.88 216 VAL A N 1
ATOM 1737 C CA . VAL A 1 216 ? -15.219 17.875 19.344 1 94.88 216 VAL A CA 1
ATOM 1738 C C . VAL A 1 216 ? -15.531 18.109 20.812 1 94.88 216 VAL A C 1
ATOM 1740 O O . VAL A 1 216 ? -14.883 18.922 21.469 1 94.88 216 VAL A O 1
ATOM 1743 N N . ILE A 1 217 ? -16.453 17.406 21.297 1 93.31 217 ILE A N 1
ATOM 1744 C CA . ILE A 1 217 ? -16.922 17.562 22.672 1 93.31 217 ILE A CA 1
ATOM 1745 C C . ILE A 1 217 ? -16.266 16.516 23.562 1 93.31 217 ILE A C 1
ATOM 1747 O O . ILE A 1 217 ? -15.836 16.812 24.688 1 93.31 217 ILE A O 1
ATOM 1751 N N . ASP A 1 218 ? -16.234 15.367 23.094 1 94.31 218 ASP A N 1
ATOM 1752 C CA . ASP A 1 218 ? -15.656 14.25 23.844 1 94.31 218 ASP A CA 1
ATOM 1753 C C . ASP A 1 218 ? -14.453 13.664 23.094 1 94.31 218 ASP A C 1
ATOM 1755 O O . ASP A 1 218 ? -14.586 12.68 22.359 1 94.31 218 ASP A O 1
ATOM 1759 N N . LEU A 1 219 ? -13.352 14.141 23.406 1 93.25 219 LEU A N 1
ATOM 1760 C CA . LEU A 1 219 ? -12.117 13.766 22.719 1 93.25 219 LEU A CA 1
ATOM 1761 C C . LEU A 1 219 ? -11.773 12.305 22.984 1 93.25 219 LEU A C 1
ATOM 1763 O O . LEU A 1 219 ? -11.305 11.602 22.078 1 93.25 219 LEU A O 1
ATOM 1767 N N . GLU A 1 220 ? -11.977 11.914 24.141 1 94.81 220 GLU A N 1
ATOM 1768 C CA . GLU A 1 220 ? -11.656 10.539 24.516 1 94.81 220 GLU A CA 1
ATOM 1769 C C . GLU A 1 220 ? -12.508 9.547 23.719 1 94.81 220 GLU A C 1
ATOM 1771 O O . GLU A 1 220 ? -11.992 8.539 23.219 1 94.81 220 GLU A O 1
ATOM 1776 N N . GLN A 1 221 ? -13.727 9.828 23.625 1 95.25 221 GLN A N 1
ATOM 1777 C CA . GLN A 1 221 ? -14.602 8.953 22.859 1 95.25 221 GLN A CA 1
ATOM 1778 C C . GLN A 1 221 ? -14.219 8.977 21.375 1 95.25 221 GLN A C 1
ATOM 1780 O O . GLN A 1 221 ? -14.289 7.945 20.703 1 95.25 221 GLN A O 1
ATOM 1785 N N . LEU A 1 222 ? -13.883 10.109 20.906 1 95.06 222 LEU A N 1
ATOM 1786 C CA . LEU A 1 222 ? -13.445 10.219 19.531 1 95.06 222 LEU A CA 1
ATOM 1787 C C . LEU A 1 222 ? -12.211 9.359 19.281 1 95.06 222 LEU A C 1
ATOM 1789 O O . LEU A 1 222 ? -12.141 8.641 18.281 1 95.06 222 LEU A O 1
ATOM 1793 N N . LYS A 1 223 ? -11.281 9.422 20.141 1 93.62 223 LYS A N 1
ATOM 1794 C CA . LYS A 1 223 ? -10.055 8.633 20.031 1 93.62 223 LYS A CA 1
ATOM 1795 C C . LYS A 1 223 ? -10.359 7.137 20.047 1 93.62 223 LYS A C 1
ATOM 1797 O O . LYS A 1 223 ? -9.75 6.359 19.312 1 93.62 223 LYS A O 1
ATOM 1802 N N . ASN A 1 224 ? -11.266 6.805 20.875 1 93.81 224 ASN A N 1
ATOM 1803 C CA . ASN A 1 224 ? -11.672 5.402 20.969 1 93.81 224 ASN A CA 1
ATOM 1804 C C . ASN A 1 224 ? -12.289 4.91 19.672 1 93.81 224 ASN A C 1
ATOM 1806 O O . ASN A 1 224 ? -12.031 3.785 19.234 1 93.81 224 ASN A O 1
ATOM 1810 N N . LEU A 1 225 ? -13.117 5.715 19.141 1 92.44 225 LEU A N 1
ATOM 1811 C CA . LEU A 1 225 ? -13.734 5.371 17.875 1 92.44 225 LEU A CA 1
ATOM 1812 C C . LEU A 1 225 ? -12.68 5.277 16.766 1 92.44 225 LEU A C 1
ATOM 1814 O O . LEU A 1 225 ? -12.727 4.367 15.938 1 92.44 225 LEU A O 1
ATOM 1818 N N . ALA A 1 226 ? -11.766 6.184 16.703 1 90.81 226 ALA A N 1
ATOM 1819 C CA . ALA A 1 226 ? -10.734 6.25 15.672 1 90.81 226 ALA A CA 1
ATOM 1820 C C . ALA A 1 226 ? -9.766 5.078 15.797 1 90.81 226 ALA A C 1
ATOM 1822 O O . ALA A 1 226 ? -9.344 4.508 14.789 1 90.81 226 ALA A O 1
ATOM 1823 N N . GLY A 1 227 ? -9.461 4.723 17.062 1 84.94 227 GLY A N 1
ATOM 1824 C CA . GLY A 1 227 ? -8.422 3.725 17.25 1 84.94 227 GLY A CA 1
ATOM 1825 C C . GLY A 1 227 ? -7.098 4.121 16.609 1 84.94 227 GLY A C 1
ATOM 1826 O O . GLY A 1 227 ? -6.637 5.25 16.781 1 84.94 227 GLY A O 1
ATOM 1827 N N . ASP A 1 228 ? -6.367 3.18 15.922 1 76.5 228 ASP A N 1
ATOM 1828 C CA . ASP A 1 228 ? -5.09 3.477 15.273 1 76.5 228 ASP A CA 1
ATOM 1829 C C . ASP A 1 228 ? -5.242 3.537 13.758 1 76.5 228 ASP A C 1
ATOM 1831 O O . ASP A 1 228 ? -4.324 3.176 13.023 1 76.5 228 ASP A O 1
ATOM 1835 N N . LEU A 1 229 ? -6.398 4.047 13.43 1 80 229 LEU A N 1
ATOM 1836 C CA . LEU A 1 229 ? -6.668 4.07 11.992 1 80 229 LEU A CA 1
ATOM 1837 C C . LEU A 1 229 ? -5.84 5.145 11.305 1 80 229 LEU A C 1
ATOM 1839 O O . LEU A 1 229 ? -5.676 6.246 11.828 1 80 229 LEU A O 1
ATOM 1843 N N . TYR A 1 230 ? -5.297 4.891 10.062 1 75.56 230 TYR A N 1
ATOM 1844 C CA . TYR A 1 230 ? -4.555 5.746 9.148 1 75.56 230 TYR A CA 1
ATOM 1845 C C . TYR A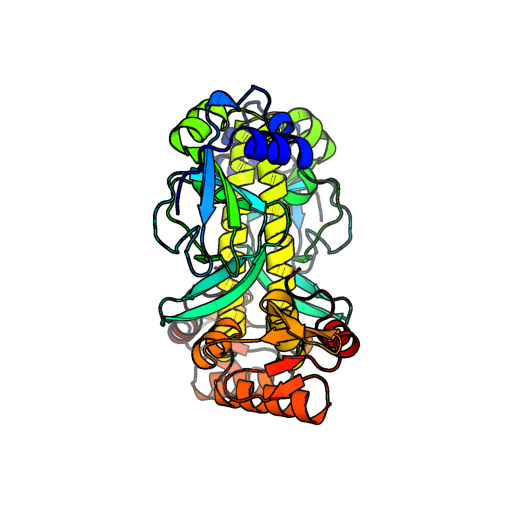 1 230 ? -3.184 6.09 9.711 1 75.56 230 TYR A C 1
ATOM 1847 O O . TYR A 1 230 ? -2.553 7.059 9.281 1 75.56 230 TYR A O 1
ATOM 1855 N N . ARG A 1 231 ? -2.816 5.363 10.828 1 68.31 231 ARG A N 1
ATOM 1856 C CA . ARG A 1 231 ? -1.504 5.637 11.406 1 68.31 231 ARG A CA 1
ATOM 1857 C C . ARG A 1 231 ? -0.45 4.691 10.836 1 68.31 231 ARG A C 1
ATOM 1859 O O . ARG A 1 231 ? -0.762 3.561 10.461 1 68.31 231 ARG A O 1
ATOM 1866 N N . MET B 1 1 ? 6.008 -26.703 0.713 1 83.12 1 MET B N 1
ATOM 1867 C CA . MET B 1 1 ? 7.238 -26.203 0.108 1 83.12 1 MET B CA 1
ATOM 1868 C C . MET B 1 1 ? 8.258 -27.328 -0.056 1 83.12 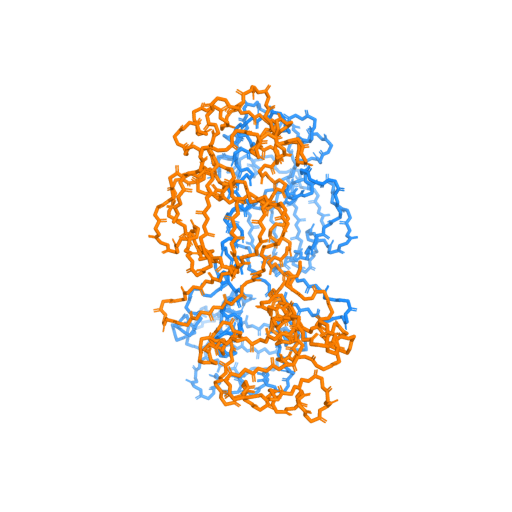1 MET B C 1
ATOM 1870 O O . MET B 1 1 ? 8.516 -28.078 0.885 1 83.12 1 MET B O 1
ATOM 1874 N N . LYS B 1 2 ? 8.742 -27.562 -1.305 1 89.44 2 LYS B N 1
ATOM 1875 C CA . LYS B 1 2 ? 9.781 -28.562 -1.541 1 89.44 2 LYS B CA 1
ATOM 1876 C C . LYS B 1 2 ? 10.898 -28 -2.41 1 89.44 2 LYS B C 1
ATOM 1878 O O . LYS B 1 2 ? 10.633 -27.375 -3.441 1 89.44 2 LYS B O 1
ATOM 1883 N N . ALA B 1 3 ? 12.094 -28.172 -1.917 1 90.44 3 ALA B N 1
ATOM 1884 C CA . ALA B 1 3 ? 13.234 -27.859 -2.777 1 90.44 3 ALA B CA 1
ATOM 1885 C C . ALA B 1 3 ? 13.336 -28.844 -3.93 1 90.44 3 ALA B C 1
ATOM 1887 O O . ALA B 1 3 ? 13.25 -30.062 -3.723 1 90.44 3 ALA B O 1
ATOM 1888 N N . ILE B 1 4 ? 13.438 -28.266 -5.094 1 90.31 4 ILE B N 1
ATOM 1889 C CA . ILE B 1 4 ? 13.547 -29.125 -6.277 1 90.31 4 ILE B CA 1
ATOM 1890 C C . ILE B 1 4 ? 14.961 -29.031 -6.844 1 90.31 4 ILE B C 1
ATOM 1892 O O . ILE B 1 4 ? 15.508 -27.938 -7.004 1 90.31 4 ILE B O 1
ATOM 1896 N N . ASN B 1 5 ? 15.57 -30.156 -7.043 1 89.12 5 ASN B N 1
ATOM 1897 C CA . ASN B 1 5 ? 16.906 -30.188 -7.617 1 89.12 5 ASN B CA 1
ATOM 1898 C C . ASN B 1 5 ? 16.859 -30.25 -9.141 1 89.12 5 ASN B C 1
ATOM 1900 O O . ASN B 1 5 ? 17.188 -31.297 -9.727 1 89.12 5 ASN B O 1
ATOM 1904 N N . ASP B 1 6 ? 16.328 -29.266 -9.773 1 91.75 6 ASP B N 1
ATOM 1905 C CA . ASP B 1 6 ? 16.25 -29.109 -11.227 1 91.75 6 ASP B CA 1
ATOM 1906 C C . ASP B 1 6 ? 17.062 -27.906 -11.695 1 91.75 6 ASP B C 1
ATOM 1908 O O . ASP B 1 6 ? 16.484 -26.844 -11.969 1 91.75 6 ASP B O 1
ATOM 1912 N N . VAL B 1 7 ? 18.328 -28.156 -11.891 1 91.88 7 VAL B N 1
ATOM 1913 C CA . VAL B 1 7 ? 19.266 -27.094 -12.203 1 91.88 7 VAL B CA 1
ATOM 1914 C C . VAL B 1 7 ? 18.953 -26.5 -13.57 1 91.88 7 VAL B C 1
ATOM 1916 O O . VAL B 1 7 ? 19.078 -25.281 -13.773 1 91.88 7 VAL B O 1
ATOM 1919 N N . TYR B 1 8 ? 18.578 -27.359 -14.414 1 94.62 8 TYR B N 1
ATOM 1920 C CA . TYR B 1 8 ? 18.234 -26.906 -15.758 1 94.62 8 TYR B CA 1
ATOM 1921 C C . TYR B 1 8 ? 17.062 -25.938 -15.719 1 94.62 8 TYR B C 1
ATOM 1923 O O . TYR B 1 8 ? 17.141 -24.844 -16.297 1 94.62 8 TYR B O 1
ATOM 1931 N N . LYS B 1 9 ? 16.016 -26.328 -15.047 1 95.56 9 LYS B N 1
ATOM 1932 C CA . LYS B 1 9 ? 14.828 -25.469 -14.914 1 95.56 9 LYS B CA 1
ATOM 1933 C C . LYS B 1 9 ? 15.172 -24.172 -14.195 1 95.56 9 LYS B C 1
ATOM 1935 O O . LYS B 1 9 ? 14.719 -23.094 -14.594 1 95.56 9 LYS B O 1
ATOM 1940 N N . MET B 1 10 ? 15.93 -24.281 -13.219 1 96.25 10 MET B N 1
ATOM 1941 C CA . MET B 1 10 ? 16.344 -23.094 -12.469 1 96.25 10 MET B CA 1
ATOM 1942 C C . MET B 1 10 ? 17.078 -22.109 -13.367 1 96.25 10 MET B C 1
ATOM 1944 O O . MET B 1 10 ? 16.797 -20.922 -13.359 1 96.25 10 MET B O 1
ATOM 1948 N N . ASN B 1 11 ? 18 -22.625 -14.164 1 96.12 11 ASN B N 1
ATOM 1949 C CA . ASN B 1 11 ? 18.781 -21.781 -15.055 1 96.12 11 ASN B CA 1
ATOM 1950 C C . ASN B 1 11 ? 17.906 -21.125 -16.125 1 96.12 11 ASN B C 1
ATOM 1952 O O . ASN B 1 11 ? 18.156 -19.984 -16.531 1 96.12 11 ASN B O 1
ATOM 1956 N N . GLN B 1 12 ? 16.922 -21.844 -16.547 1 96.75 12 GLN B N 1
ATOM 1957 C CA . GLN B 1 12 ? 15.984 -21.281 -17.5 1 96.75 12 GLN B CA 1
ATOM 1958 C C . GLN B 1 12 ? 15.266 -20.062 -16.922 1 96.75 12 GLN B C 1
ATOM 1960 O O . GLN B 1 12 ? 15.109 -19.047 -17.594 1 96.75 12 GLN B O 1
ATOM 1965 N N . TYR B 1 13 ? 14.82 -20.219 -15.664 1 96.94 13 TYR B N 1
ATOM 1966 C CA . TYR B 1 13 ? 14.141 -19.109 -15.008 1 96.94 13 TYR B CA 1
ATOM 1967 C C . TYR B 1 13 ? 15.094 -17.938 -14.805 1 96.94 13 TYR B C 1
ATOM 1969 O O . TYR B 1 13 ? 14.719 -16.781 -15.008 1 96.94 13 TYR B O 1
ATOM 1977 N N . ILE B 1 14 ? 16.312 -18.219 -14.391 1 97.12 14 ILE B N 1
ATOM 1978 C CA . ILE B 1 14 ? 17.328 -17.203 -14.148 1 97.12 14 ILE B CA 1
ATOM 1979 C C . ILE B 1 14 ? 17.562 -16.391 -15.43 1 97.12 14 ILE B C 1
ATOM 1981 O O . ILE B 1 14 ? 17.625 -15.164 -15.391 1 97.12 14 ILE B O 1
ATOM 1985 N N . GLU B 1 15 ? 17.656 -17.109 -16.516 1 96.75 15 GLU B N 1
ATOM 1986 C CA . GLU B 1 15 ? 17.875 -16.453 -17.812 1 96.75 15 GLU B CA 1
ATOM 1987 C C . GLU B 1 15 ? 16.625 -15.688 -18.25 1 96.75 15 GLU B C 1
ATOM 1989 O O . GLU B 1 15 ? 16.734 -14.547 -18.719 1 96.75 15 GLU B O 1
ATOM 1994 N N . LYS B 1 16 ? 15.492 -16.312 -18.125 1 97.19 16 LYS B N 1
ATOM 1995 C CA . LYS B 1 16 ? 14.227 -15.719 -18.547 1 97.19 16 LYS B CA 1
ATOM 1996 C C . LYS B 1 16 ? 14 -14.367 -17.875 1 97.19 16 LYS B C 1
ATOM 1998 O O . LYS B 1 16 ? 13.594 -13.406 -18.531 1 97.19 16 LYS B O 1
ATOM 2003 N N . TYR B 1 17 ? 14.266 -14.344 -16.609 1 96.94 17 TYR B N 1
ATOM 2004 C CA . TYR B 1 17 ? 13.961 -13.141 -15.844 1 96.94 17 TYR B CA 1
ATOM 2005 C C . TYR B 1 17 ? 15.234 -12.352 -15.539 1 96.94 17 TYR B C 1
ATOM 2007 O O . TYR B 1 17 ? 15.203 -11.391 -14.766 1 96.94 17 TYR B O 1
ATOM 2015 N N . ARG B 1 18 ? 16.422 -12.766 -16.109 1 96.69 18 ARG B N 1
ATOM 2016 C CA . ARG B 1 18 ? 17.703 -12.094 -15.945 1 96.69 18 ARG B CA 1
ATOM 2017 C C . ARG B 1 18 ? 18.016 -11.859 -14.469 1 96.69 18 ARG B C 1
ATOM 2019 O O . ARG B 1 18 ? 18.391 -10.75 -14.078 1 96.69 18 ARG B O 1
ATOM 2026 N N . ILE B 1 19 ? 17.75 -12.859 -13.688 1 97.56 19 ILE B N 1
ATOM 2027 C CA . ILE B 1 19 ? 17.906 -12.758 -12.242 1 97.56 19 ILE B CA 1
ATOM 2028 C C . ILE B 1 19 ? 19.359 -12.469 -11.891 1 97.56 19 ILE B C 1
ATOM 2030 O O . ILE B 1 19 ? 19.641 -11.742 -10.938 1 97.56 19 ILE B O 1
ATOM 2034 N N . HIS B 1 20 ? 20.312 -12.969 -12.695 1 94.75 20 HIS B N 1
ATOM 2035 C CA . HIS B 1 20 ? 21.734 -12.766 -12.461 1 94.75 20 HIS B CA 1
ATOM 2036 C C . HIS B 1 20 ? 22.094 -11.289 -12.547 1 94.75 20 HIS B C 1
ATOM 2038 O O . HIS B 1 20 ? 23.125 -10.859 -12.016 1 94.75 20 HIS B O 1
ATOM 2044 N N . GLN B 1 21 ? 21.297 -10.508 -13.195 1 96.5 21 GLN B N 1
ATOM 2045 C CA . GLN B 1 21 ? 21.578 -9.094 -13.406 1 96.5 21 GLN B CA 1
ATOM 2046 C C . GLN B 1 21 ? 21.094 -8.258 -12.227 1 96.5 21 GLN B C 1
ATOM 2048 O O . GLN B 1 21 ? 21.344 -7.047 -12.172 1 96.5 21 GLN B O 1
ATOM 2053 N N . LEU B 1 22 ? 20.469 -8.875 -11.312 1 97.44 22 LEU B N 1
ATOM 2054 C CA . LEU B 1 22 ? 19.938 -8.148 -10.164 1 97.44 22 LEU B CA 1
ATOM 2055 C C . LEU B 1 22 ? 21.031 -7.891 -9.133 1 97.44 22 LEU B C 1
ATOM 2057 O O . LEU B 1 22 ? 20.859 -7.07 -8.227 1 97.44 22 LEU B O 1
ATOM 2061 N N . PHE B 1 23 ? 22.109 -8.578 -9.312 1 97.31 23 PHE B N 1
ATOM 2062 C CA . PHE B 1 23 ? 23.172 -8.57 -8.312 1 97.31 23 PHE B CA 1
ATOM 2063 C C . PHE B 1 23 ? 24.484 -8.094 -8.93 1 97.31 23 PHE B C 1
ATOM 2065 O O . PHE B 1 23 ? 24.734 -8.312 -10.117 1 97.31 23 PHE B O 1
ATOM 2072 N N . SER B 1 24 ? 25.312 -7.422 -8.086 1 97.06 24 SER B N 1
ATOM 2073 C CA . SER B 1 24 ? 26.641 -7.051 -8.547 1 97.06 24 SER B CA 1
ATOM 2074 C C . SER B 1 24 ? 27.562 -8.266 -8.625 1 97.06 24 SER B C 1
ATOM 2076 O O . SER B 1 24 ? 28.422 -8.352 -9.508 1 97.06 24 SER B O 1
ATOM 2078 N N . GLU B 1 25 ? 27.406 -9.18 -7.664 1 95.44 25 GLU B N 1
ATOM 2079 C CA . GLU B 1 25 ? 28.172 -10.422 -7.629 1 95.44 25 GLU B CA 1
ATOM 2080 C C . GLU B 1 25 ? 27.297 -11.617 -7.984 1 95.44 25 GLU B C 1
ATOM 2082 O O . GLU B 1 25 ? 26.078 -11.555 -7.867 1 95.44 25 GLU B O 1
ATOM 2087 N N . ASP B 1 26 ? 27.984 -12.648 -8.391 1 95.38 26 ASP B N 1
ATOM 2088 C CA . ASP B 1 26 ? 27.25 -13.859 -8.758 1 95.38 26 ASP B CA 1
ATOM 2089 C C . ASP B 1 26 ? 26.656 -14.531 -7.523 1 95.38 26 ASP B C 1
ATOM 2091 O O . ASP B 1 26 ? 27.375 -14.945 -6.617 1 95.38 26 ASP B O 1
ATOM 2095 N N . MET B 1 27 ? 25.359 -14.68 -7.516 1 96.62 27 MET B N 1
ATOM 2096 C CA . MET B 1 27 ? 24.672 -15.281 -6.379 1 96.62 27 MET B CA 1
ATOM 2097 C C . MET B 1 27 ? 24.172 -16.672 -6.719 1 96.62 27 MET B C 1
ATOM 2099 O O . MET B 1 27 ? 23.516 -17.328 -5.902 1 96.62 27 MET B O 1
ATOM 2103 N N . SER B 1 28 ? 24.453 -17.203 -7.863 1 94.81 28 SER B N 1
ATOM 2104 C CA . SER B 1 28 ? 23.938 -18.469 -8.375 1 94.81 28 SER B CA 1
ATOM 2105 C C . SER B 1 28 ? 24.25 -19.609 -7.43 1 94.81 28 SER B C 1
ATOM 2107 O O . SER B 1 28 ? 23.406 -20.5 -7.223 1 94.81 28 SER B O 1
ATOM 2109 N N . PRO B 1 29 ? 25.422 -19.578 -6.773 1 94.56 29 PRO B N 1
ATOM 2110 C CA . PRO B 1 29 ? 25.75 -20.719 -5.898 1 94.56 29 PRO B CA 1
ATOM 2111 C C . PRO B 1 29 ? 24.812 -20.812 -4.695 1 94.56 29 PRO B C 1
ATOM 2113 O O . PRO B 1 29 ? 24.734 -21.859 -4.051 1 94.56 29 PRO B O 1
ATOM 2116 N N . PHE B 1 30 ? 24.125 -19.781 -4.375 1 96.44 30 PHE B N 1
ATOM 2117 C CA . PHE B 1 30 ? 23.297 -19.766 -3.176 1 96.44 30 PHE B CA 1
ATOM 2118 C C . PHE B 1 30 ? 21.828 -19.953 -3.529 1 96.44 30 PHE B C 1
ATOM 2120 O O . PHE B 1 30 ? 20.984 -20 -2.645 1 96.44 30 PHE B O 1
ATOM 2127 N N . MET B 1 31 ? 21.531 -20.078 -4.797 1 97.25 31 MET B N 1
ATOM 2128 C CA . MET B 1 31 ? 20.141 -20.141 -5.25 1 97.25 31 MET B CA 1
ATOM 2129 C C . MET B 1 31 ? 19.609 -21.562 -5.176 1 97.25 31 MET B C 1
ATOM 2131 O O . MET B 1 31 ? 20.328 -22.516 -5.484 1 97.25 31 MET B O 1
ATOM 2135 N N . GLU B 1 32 ? 18.422 -21.625 -4.73 1 97.12 32 GLU B N 1
ATOM 2136 C CA . GLU B 1 32 ? 17.672 -22.891 -4.711 1 97.12 32 GLU B CA 1
ATOM 2137 C C . GLU B 1 32 ? 16.297 -22.719 -5.352 1 97.12 32 GLU B C 1
ATOM 2139 O O . GLU B 1 32 ? 15.656 -21.672 -5.188 1 97.12 32 GLU B O 1
ATOM 2144 N N . LEU B 1 33 ? 15.859 -23.766 -6.012 1 97.94 33 LEU B N 1
ATOM 2145 C CA . LEU B 1 33 ? 14.531 -23.75 -6.625 1 97.94 33 LEU B CA 1
ATOM 2146 C C . LEU B 1 33 ? 13.5 -24.406 -5.715 1 97.94 33 LEU B C 1
ATOM 2148 O O . LEU B 1 33 ? 13.727 -25.516 -5.223 1 97.94 33 LEU B O 1
ATOM 2152 N N . PHE B 1 34 ? 12.406 -23.75 -5.473 1 97.88 34 PHE B N 1
ATOM 2153 C CA . PHE B 1 34 ? 11.352 -24.25 -4.605 1 97.88 34 PHE B CA 1
ATOM 2154 C C . PHE B 1 34 ? 10.047 -24.422 -5.379 1 97.88 34 PHE B C 1
ATOM 2156 O O . PHE B 1 34 ? 9.727 -23.609 -6.246 1 97.88 34 PHE B O 1
ATOM 2163 N N . LEU B 1 35 ? 9.367 -25.453 -5.027 1 97.88 35 LEU B N 1
ATOM 2164 C CA . LEU B 1 35 ? 8.016 -25.688 -5.52 1 97.88 35 LEU B CA 1
ATOM 2165 C C . LEU B 1 35 ? 7.004 -25.609 -4.379 1 97.88 35 LEU B C 1
ATOM 2167 O O . LEU B 1 35 ? 7.184 -26.25 -3.342 1 97.88 35 LEU B O 1
ATOM 2171 N N . PHE B 1 36 ? 6.008 -24.797 -4.57 1 97.56 36 PHE B N 1
ATOM 2172 C CA . PHE B 1 36 ? 4.855 -24.703 -3.682 1 97.56 36 PHE B CA 1
ATOM 2173 C C . PHE B 1 36 ? 3.6 -25.219 -4.367 1 97.56 36 PHE B C 1
ATOM 2175 O O . PHE B 1 36 ? 3.221 -24.734 -5.438 1 97.56 36 PHE B O 1
ATOM 2182 N N . LYS B 1 37 ? 2.992 -26.141 -3.707 1 97.12 37 LYS B N 1
ATOM 2183 C CA . LYS B 1 37 ? 1.763 -26.688 -4.277 1 97.12 37 LYS B CA 1
ATOM 2184 C C . LYS B 1 37 ? 0.581 -25.766 -4.027 1 97.12 37 LYS B C 1
ATOM 2186 O O . LYS B 1 37 ? 0.621 -24.938 -3.115 1 97.12 37 LYS B O 1
ATOM 2191 N N . SER B 1 38 ? -0.423 -26 -4.898 1 93.88 38 SER B N 1
ATOM 2192 C CA . SER B 1 38 ? -1.652 -25.25 -4.711 1 93.88 38 SER B CA 1
ATOM 2193 C C . SER B 1 38 ? -2.145 -25.344 -3.27 1 93.88 38 SER B C 1
ATOM 2195 O O . SER B 1 38 ? -2.168 -26.422 -2.688 1 93.88 38 SER B O 1
ATOM 2197 N N . GLY B 1 39 ? -2.41 -24.125 -2.717 1 94.06 39 GLY B N 1
ATOM 2198 C CA . GLY B 1 39 ? -2.93 -24.078 -1.36 1 94.06 39 GLY B CA 1
ATOM 2199 C C . GLY B 1 39 ? -1.857 -23.844 -0.316 1 94.06 39 GLY B C 1
ATOM 2200 O O . GLY B 1 39 ? -2.16 -23.469 0.819 1 94.06 39 GLY B O 1
ATOM 2201 N N . GLU B 1 40 ? -0.642 -24.062 -0.681 1 96.94 40 GLU B N 1
ATOM 2202 C CA . GLU B 1 40 ? 0.444 -23.891 0.279 1 96.94 40 GLU B CA 1
ATOM 2203 C C . GLU B 1 40 ? 0.813 -22.406 0.433 1 96.94 40 GLU B C 1
ATOM 2205 O O . GLU B 1 40 ? 0.695 -21.641 -0.516 1 96.94 40 GLU B O 1
ATOM 2210 N N . TYR B 1 41 ? 1.269 -22.062 1.604 1 97.19 41 TYR B N 1
ATOM 2211 C CA . TYR B 1 41 ? 1.71 -20.703 1.892 1 97.19 41 TYR B CA 1
ATOM 2212 C C . TYR B 1 41 ? 3.184 -20.516 1.546 1 97.19 41 TYR B C 1
ATOM 2214 O O . TYR B 1 41 ? 4.023 -21.344 1.933 1 97.19 41 TYR B O 1
ATOM 2222 N N . ILE B 1 42 ? 3.432 -19.516 0.783 1 96.75 42 ILE B N 1
ATOM 2223 C CA . ILE B 1 42 ? 4.812 -19.109 0.543 1 96.75 42 ILE B CA 1
ATOM 2224 C C . ILE B 1 42 ? 5.305 -18.25 1.711 1 96.75 42 ILE B C 1
ATOM 2226 O O . ILE B 1 42 ? 6.438 -18.422 2.176 1 96.75 42 ILE B O 1
ATOM 2230 N N . CYS B 1 43 ? 4.512 -17.359 2.082 1 95.12 43 CYS B N 1
ATOM 2231 C CA . CYS B 1 43 ? 4.664 -16.547 3.287 1 95.12 43 CYS B CA 1
ATOM 2232 C C . CYS B 1 43 ? 3.383 -16.547 4.109 1 95.12 43 CYS B C 1
ATOM 2234 O O . CYS B 1 43 ? 2.283 -16.516 3.555 1 95.12 43 CYS B O 1
ATOM 2236 N N . LYS B 1 44 ? 3.564 -16.562 5.422 1 94.06 44 LYS B N 1
ATOM 2237 C CA . LYS B 1 44 ? 2.418 -16.484 6.32 1 94.06 44 LYS B CA 1
ATOM 2238 C C . LYS B 1 44 ? 2.562 -15.312 7.297 1 94.06 44 LYS B C 1
ATOM 2240 O O . LYS B 1 44 ? 3.621 -15.133 7.902 1 94.06 44 LYS B O 1
ATOM 2245 N N . ASP B 1 45 ? 1.447 -14.68 7.406 1 90.31 45 ASP B N 1
ATOM 2246 C CA . ASP B 1 45 ? 1.41 -13.523 8.289 1 90.31 45 ASP B CA 1
ATOM 2247 C C . ASP B 1 45 ? 1.912 -13.883 9.688 1 90.31 45 ASP B C 1
ATOM 2249 O O . ASP B 1 45 ? 1.543 -14.922 10.234 1 90.31 45 ASP B O 1
ATOM 2253 N N . ASN B 1 46 ? 2.826 -13.055 10.219 1 89.94 46 ASN B N 1
ATOM 2254 C CA . ASN B 1 46 ? 3.375 -13.125 11.562 1 89.94 46 ASN B CA 1
ATOM 2255 C C . ASN B 1 46 ? 4.328 -14.305 11.719 1 89.94 46 ASN B C 1
ATOM 2257 O O . ASN B 1 46 ? 4.617 -14.727 12.844 1 89.94 46 ASN B O 1
ATOM 2261 N N . GLU B 1 47 ? 4.73 -14.891 10.68 1 92.31 47 GLU B N 1
ATOM 2262 C CA . GLU B 1 47 ? 5.738 -15.945 10.711 1 92.31 47 GLU B CA 1
ATOM 2263 C C . GLU B 1 47 ? 7.051 -15.469 10.094 1 92.31 47 GLU B C 1
ATOM 2265 O O . GLU B 1 47 ? 7.055 -14.602 9.219 1 92.31 47 GLU B O 1
ATOM 2270 N N . GLU B 1 48 ? 8.086 -16.031 10.547 1 92.56 48 GLU B N 1
ATOM 2271 C CA . GLU B 1 48 ? 9.398 -15.695 10.008 1 92.56 48 GLU B CA 1
ATOM 2272 C C . GLU B 1 48 ? 9.609 -16.328 8.633 1 92.56 48 GLU B C 1
ATOM 2274 O O . GLU B 1 48 ? 9.164 -17.453 8.391 1 92.56 48 GLU B O 1
ATOM 2279 N N . ILE B 1 49 ? 10.273 -15.57 7.863 1 91.75 49 ILE B N 1
ATOM 2280 C CA . ILE B 1 49 ? 10.656 -16.109 6.566 1 91.75 49 ILE B CA 1
ATOM 2281 C C . ILE B 1 49 ? 12.156 -16.406 6.559 1 91.75 49 ILE B C 1
ATOM 2283 O O . ILE B 1 49 ? 12.945 -15.664 7.148 1 91.75 49 ILE B O 1
ATOM 2287 N N . SER B 1 50 ? 12.539 -17.453 5.895 1 93.69 50 SER B N 1
ATOM 2288 C CA . SER B 1 50 ? 13.938 -17.859 5.922 1 93.69 50 SER B CA 1
ATOM 2289 C C . SER B 1 50 ? 14.625 -17.562 4.594 1 93.69 50 SER B C 1
ATOM 2291 O O . SER B 1 50 ? 15.859 -17.609 4.504 1 93.69 50 SER B O 1
ATOM 2293 N N . TYR B 1 51 ? 13.797 -17.266 3.604 1 96.19 51 TYR B N 1
ATOM 2294 C CA . TYR B 1 51 ? 14.344 -17.016 2.271 1 96.19 51 TYR B CA 1
ATOM 2295 C C . TYR B 1 51 ? 13.773 -15.727 1.684 1 96.19 51 TYR B C 1
ATOM 2297 O O . TYR B 1 51 ? 12.672 -15.305 2.041 1 96.19 51 TYR B O 1
ATOM 2305 N N . ILE B 1 52 ? 14.578 -15.078 0.933 1 97.31 52 ILE B N 1
ATOM 2306 C CA . ILE B 1 52 ? 14.016 -14.188 -0.077 1 97.31 52 ILE B CA 1
ATOM 2307 C C . ILE B 1 52 ? 13.68 -14.984 -1.336 1 97.31 52 ILE B C 1
ATOM 2309 O O . ILE B 1 52 ? 14.477 -15.812 -1.788 1 97.31 52 ILE B O 1
ATOM 2313 N N . TYR B 1 53 ? 12.5 -14.758 -1.855 1 97.75 53 TYR B N 1
ATOM 2314 C CA . TYR B 1 53 ? 12.023 -15.547 -2.982 1 97.75 53 TYR B CA 1
ATOM 2315 C C . TYR B 1 53 ? 11.867 -14.68 -4.227 1 97.75 53 TYR B C 1
ATOM 2317 O O . TYR B 1 53 ? 11.391 -13.547 -4.152 1 97.75 53 TYR B O 1
ATOM 2325 N N . PHE B 1 54 ? 12.297 -15.242 -5.27 1 98.31 54 PHE B N 1
ATOM 2326 C CA . PHE B 1 54 ? 11.984 -14.727 -6.598 1 98.31 54 PHE B CA 1
ATOM 2327 C C . PHE B 1 54 ? 10.898 -15.57 -7.262 1 98.31 54 PHE B C 1
ATOM 2329 O O . PHE B 1 54 ? 11.156 -16.703 -7.691 1 98.31 54 PHE B O 1
ATOM 2336 N N . PHE B 1 55 ? 9.695 -14.977 -7.293 1 98.19 55 PHE B N 1
ATOM 2337 C CA . PHE B 1 55 ? 8.523 -15.625 -7.867 1 98.19 55 PHE B CA 1
ATOM 2338 C C . PHE B 1 55 ? 8.656 -15.727 -9.383 1 98.19 55 PHE B C 1
ATOM 2340 O O . PHE B 1 55 ? 8.68 -14.719 -10.078 1 98.19 55 PHE B O 1
ATOM 2347 N N . VAL B 1 56 ? 8.703 -16.969 -9.93 1 97.88 56 VAL B N 1
ATOM 2348 C CA . VAL B 1 56 ? 9.094 -17.062 -11.328 1 97.88 56 VAL B CA 1
ATOM 2349 C C . VAL B 1 56 ? 7.992 -17.766 -12.125 1 97.88 56 VAL B C 1
ATOM 2351 O O . VAL B 1 56 ? 7.945 -17.672 -13.352 1 97.88 56 VAL B O 1
ATOM 2354 N N . GLU B 1 57 ? 7.125 -18.484 -11.406 1 97.31 57 GLU B N 1
ATOM 2355 C CA . GLU B 1 57 ? 6.074 -19.188 -12.133 1 97.31 57 GLU B CA 1
ATOM 2356 C C . GLU B 1 57 ? 4.895 -19.5 -11.211 1 97.31 57 GLU B C 1
ATOM 2358 O O . GLU B 1 57 ? 5.09 -19.875 -10.055 1 97.31 57 GLU B O 1
ATOM 2363 N N . GLY B 1 58 ? 3.715 -19.406 -11.828 1 95.81 58 GLY B N 1
ATOM 2364 C CA . GLY B 1 58 ? 2.508 -19.766 -11.102 1 95.81 58 GLY B CA 1
ATOM 2365 C C . GLY B 1 58 ? 1.658 -18.578 -10.727 1 95.81 58 GLY B C 1
ATOM 2366 O O . GLY B 1 58 ? 1.832 -17.484 -11.281 1 95.81 58 GLY B O 1
ATOM 2367 N N . LYS B 1 59 ? 0.67 -18.828 -9.867 1 95.88 59 LYS B N 1
ATOM 2368 C CA . LYS B 1 59 ? -0.228 -17.781 -9.367 1 95.88 59 LYS B CA 1
ATOM 2369 C C . LYS B 1 59 ? -0.37 -17.875 -7.848 1 95.88 59 LYS B C 1
ATOM 2371 O O . LYS B 1 59 ? -0.425 -18.969 -7.289 1 95.88 59 LYS B O 1
ATOM 2376 N N . ALA B 1 60 ? -0.373 -16.766 -7.277 1 96.75 60 ALA B N 1
ATOM 2377 C CA . ALA B 1 60 ? -0.569 -16.688 -5.832 1 96.75 60 ALA B CA 1
ATOM 2378 C C . ALA B 1 60 ? -1.459 -15.516 -5.449 1 96.75 60 ALA B C 1
ATOM 2380 O O . ALA B 1 60 ? -1.579 -14.547 -6.207 1 96.75 60 ALA B O 1
ATOM 2381 N N . LYS B 1 61 ? -2.127 -15.656 -4.352 1 96 61 LYS B N 1
ATOM 2382 C CA . LYS B 1 61 ? -2.895 -14.539 -3.812 1 96 61 LYS B CA 1
ATOM 2383 C C . LYS B 1 61 ? -2.219 -13.961 -2.574 1 96 61 LYS B C 1
ATOM 2385 O O . LYS B 1 61 ? -1.632 -14.688 -1.777 1 96 61 LYS B O 1
ATOM 2390 N N . VAL B 1 62 ? -2.285 -12.695 -2.436 1 96.5 62 VAL B N 1
ATOM 2391 C CA . VAL B 1 62 ? -1.758 -11.953 -1.297 1 96.5 62 VAL B CA 1
ATOM 2392 C C . VAL B 1 62 ? -2.91 -11.359 -0.491 1 96.5 62 VAL B C 1
ATOM 2394 O O . VAL B 1 62 ? -3.756 -10.648 -1.04 1 96.5 62 VAL B O 1
ATOM 2397 N N . PHE B 1 63 ? -2.984 -11.633 0.775 1 95.44 63 PHE B N 1
ATOM 2398 C CA . PHE B 1 63 ? -4.059 -11.086 1.594 1 95.44 63 PHE B CA 1
ATOM 2399 C C . PHE B 1 63 ? -3.594 -10.875 3.029 1 95.44 63 PHE B C 1
ATOM 2401 O O . PHE B 1 63 ? -2.564 -11.414 3.439 1 95.44 63 PHE B O 1
ATOM 2408 N N . ILE B 1 64 ? -4.25 -10.055 3.697 1 92.81 64 ILE B N 1
ATOM 2409 C CA . ILE B 1 64 ? -3.936 -9.773 5.094 1 92.81 64 ILE B CA 1
ATOM 2410 C C . ILE B 1 64 ? -5.086 -10.234 5.984 1 92.81 64 ILE B C 1
ATOM 2412 O O . ILE B 1 64 ? -6.238 -10.281 5.547 1 92.81 64 ILE B O 1
ATOM 2416 N N . THR B 1 65 ? -4.766 -10.648 7.152 1 87.88 65 THR B N 1
ATOM 2417 C CA . THR B 1 65 ? -5.754 -11.008 8.164 1 87.88 65 THR B CA 1
ATOM 2418 C C . THR B 1 65 ? -5.676 -10.062 9.359 1 87.88 65 THR B C 1
ATOM 2420 O O . THR B 1 65 ? -4.617 -9.922 9.977 1 87.88 65 THR B O 1
ATOM 2423 N N . LEU B 1 66 ? -6.773 -9.414 9.641 1 80.12 66 LEU B N 1
ATOM 2424 C CA . LEU B 1 66 ? -6.82 -8.469 10.75 1 80.12 66 LEU B CA 1
ATOM 2425 C C . LEU B 1 66 ? -6.973 -9.195 12.078 1 80.12 66 LEU B C 1
ATOM 2427 O O . LEU B 1 66 ? -7.191 -10.414 12.109 1 80.12 66 LEU B O 1
ATOM 2431 N N . SER B 1 67 ? -6.832 -8.414 13.125 1 78 67 SER B N 1
ATOM 2432 C CA . SER B 1 67 ? -6.891 -8.984 14.469 1 78 67 SER B CA 1
ATOM 2433 C C . SER B 1 67 ? -8.266 -9.57 14.758 1 78 67 SER B C 1
ATOM 2435 O O . SER B 1 67 ? -8.398 -10.5 15.562 1 78 67 SER B O 1
ATOM 2437 N N . ASN B 1 68 ? -9.289 -9.055 14.156 1 74.12 68 ASN B N 1
ATOM 2438 C CA . ASN B 1 68 ? -10.648 -9.547 14.375 1 74.12 68 ASN B CA 1
ATOM 2439 C C . ASN B 1 68 ? -10.938 -10.781 13.531 1 74.12 68 ASN B C 1
ATOM 2441 O O . ASN B 1 68 ? -12.062 -11.289 13.531 1 74.12 68 ASN B O 1
ATOM 2445 N N . GLY B 1 69 ? -9.953 -11.195 12.758 1 77.62 69 GLY B N 1
ATOM 2446 C CA . GLY B 1 69 ? -10.062 -12.422 11.992 1 77.62 69 GLY B CA 1
ATOM 2447 C C . GLY B 1 69 ? -10.492 -12.195 10.555 1 77.62 69 GLY B C 1
ATOM 2448 O O . GLY B 1 69 ? -10.438 -13.109 9.734 1 77.62 69 GLY B O 1
ATOM 2449 N N . LYS B 1 70 ? -10.914 -11.023 10.281 1 81.5 70 LYS B N 1
ATOM 2450 C CA . LYS B 1 70 ? -11.312 -10.727 8.906 1 81.5 70 LYS B CA 1
ATOM 2451 C C . LYS B 1 70 ? -10.094 -10.609 7.996 1 81.5 70 LYS B C 1
ATOM 2453 O O . LYS B 1 70 ? -9.062 -10.078 8.398 1 81.5 70 LYS B O 1
ATOM 2458 N N . SER B 1 71 ? -10.305 -11.148 6.758 1 89.62 71 SER B N 1
ATOM 2459 C CA . SER B 1 71 ? -9.219 -11.109 5.781 1 89.62 71 SER B CA 1
ATOM 2460 C C . SER B 1 71 ? -9.586 -10.25 4.578 1 89.62 71 SER B C 1
ATOM 2462 O O . SER B 1 71 ? -10.773 -10.039 4.297 1 89.62 71 SER B O 1
ATOM 2464 N N . LEU B 1 72 ? -8.547 -9.703 3.977 1 92.94 72 LEU B N 1
ATOM 2465 C CA . LEU B 1 72 ? -8.758 -8.898 2.779 1 92.94 72 LEU B CA 1
ATOM 2466 C C . LEU B 1 72 ? -7.73 -9.242 1.706 1 92.94 72 LEU B C 1
ATOM 2468 O O . LEU B 1 72 ? -6.527 -9.258 1.975 1 92.94 72 LEU B O 1
ATOM 2472 N N . LEU B 1 73 ? -8.25 -9.523 0.562 1 94.88 73 LEU B N 1
ATOM 2473 C CA . LEU B 1 73 ? -7.395 -9.734 -0.598 1 94.88 73 LEU B CA 1
ATOM 2474 C C . LEU B 1 73 ? -6.73 -8.43 -1.034 1 94.88 73 LEU B C 1
ATOM 2476 O O . LEU B 1 73 ? -7.406 -7.414 -1.205 1 94.88 73 LEU B O 1
ATOM 2480 N N . LEU B 1 74 ? -5.449 -8.492 -1.191 1 93.94 74 LEU B N 1
ATOM 2481 C CA . LEU B 1 74 ? -4.715 -7.297 -1.595 1 93.94 74 LEU B CA 1
ATOM 2482 C C . LEU B 1 74 ? -4.402 -7.328 -3.086 1 93.94 74 LEU B C 1
ATOM 2484 O O . LEU B 1 74 ? -4.543 -6.316 -3.775 1 93.94 74 LEU B O 1
ATOM 2488 N N . CYS B 1 75 ? -3.961 -8.461 -3.529 1 94.81 75 CYS B N 1
ATOM 2489 C CA . CYS B 1 75 ? -3.635 -8.602 -4.945 1 94.81 75 CYS B CA 1
ATOM 2490 C C . CYS B 1 75 ? -3.279 -10.047 -5.281 1 94.81 75 CYS B C 1
ATOM 2492 O O . CYS B 1 75 ? -3.379 -10.93 -4.426 1 94.81 75 CYS B O 1
ATOM 2494 N N . PHE B 1 76 ? -2.91 -10.211 -6.59 1 95 76 PHE B N 1
ATOM 2495 C CA . PHE B 1 76 ? -2.422 -11.492 -7.078 1 95 76 PHE B CA 1
ATOM 2496 C C . PHE B 1 76 ? -1.003 -11.367 -7.613 1 95 76 PHE B C 1
ATOM 2498 O O . PHE B 1 76 ? -0.62 -10.312 -8.125 1 95 76 PHE B O 1
ATOM 2505 N N . TYR B 1 77 ? -0.285 -12.383 -7.41 1 95.44 77 TYR B N 1
ATOM 2506 C CA . TYR B 1 77 ? 0.998 -12.508 -8.094 1 95.44 77 TYR B CA 1
ATOM 2507 C C . TYR B 1 77 ? 0.918 -13.531 -9.219 1 95.44 77 TYR B C 1
ATOM 2509 O O . TYR B 1 77 ? 0.501 -14.672 -9 1 95.44 77 TYR B O 1
ATOM 2517 N N . GLN B 1 78 ? 1.229 -13.078 -10.398 1 93.31 78 GLN B N 1
ATOM 2518 C CA . GLN B 1 78 ? 1.231 -13.945 -11.578 1 93.31 78 GLN B CA 1
ATOM 2519 C C . GLN B 1 78 ? 2.529 -13.789 -12.367 1 93.31 78 GLN B C 1
ATOM 2521 O O . GLN B 1 78 ? 2.865 -14.648 -13.188 1 93.31 78 GLN B O 1
ATOM 2526 N N . ASP B 1 79 ? 3.232 -12.688 -12.156 1 91.44 79 ASP B N 1
ATOM 2527 C CA . ASP B 1 79 ? 4.484 -12.383 -12.836 1 91.44 79 ASP B CA 1
ATOM 2528 C C . ASP B 1 79 ? 5.652 -12.336 -11.852 1 91.44 79 ASP B C 1
ATOM 2530 O O . ASP B 1 79 ? 5.465 -12.539 -10.656 1 91.44 79 ASP B O 1
ATOM 2534 N N . PHE B 1 80 ? 6.789 -12.203 -12.523 1 96.81 80 PHE B N 1
ATOM 2535 C CA . PHE B 1 80 ? 8.008 -12.117 -11.719 1 96.81 80 PHE B CA 1
ATOM 2536 C C . PHE B 1 80 ? 7.852 -11.078 -10.617 1 96.81 80 PHE B C 1
ATOM 2538 O O . PHE B 1 80 ? 7.457 -9.945 -10.883 1 96.81 80 PHE B O 1
ATOM 2545 N N . THR B 1 81 ? 8.102 -11.492 -9.43 1 96.56 81 THR B N 1
ATOM 2546 C CA . THR B 1 81 ? 8.039 -10.602 -8.273 1 96.56 81 THR B CA 1
ATOM 2547 C C . THR B 1 81 ? 8.961 -11.094 -7.16 1 96.56 81 THR B C 1
ATOM 2549 O O . THR B 1 81 ? 9.281 -12.281 -7.094 1 96.56 81 THR B O 1
ATOM 2552 N N . ILE B 1 82 ? 9.398 -10.164 -6.352 1 97.81 82 ILE B N 1
ATOM 2553 C CA . ILE B 1 82 ? 10.297 -10.5 -5.25 1 97.81 82 ILE B CA 1
ATOM 2554 C C . ILE B 1 82 ? 9.516 -10.539 -3.939 1 97.81 82 ILE B C 1
ATOM 2556 O O . ILE B 1 82 ? 8.758 -9.617 -3.633 1 97.81 82 ILE B O 1
ATOM 2560 N N . LEU B 1 83 ? 9.648 -11.648 -3.207 1 96.94 83 LEU B N 1
ATOM 2561 C CA . LEU B 1 83 ? 9.039 -11.805 -1.893 1 96.94 83 LEU B CA 1
ATOM 2562 C C . LEU B 1 83 ? 10.094 -11.828 -0.797 1 96.94 83 LEU B C 1
ATOM 2564 O O . LEU B 1 83 ? 11.172 -12.406 -0.978 1 96.94 83 LEU B O 1
ATOM 2568 N N . GLY B 1 84 ? 9.781 -11.273 0.327 1 95.5 84 GLY B N 1
ATOM 2569 C CA . GLY B 1 84 ? 10.719 -11.219 1.436 1 95.5 84 GLY B CA 1
ATOM 2570 C C . GLY B 1 84 ? 11.609 -9.992 1.403 1 95.5 84 GLY B C 1
ATOM 2571 O O . GLY B 1 84 ? 12.586 -9.914 2.15 1 95.5 84 GLY B O 1
ATOM 2572 N N . ASP B 1 85 ? 11.289 -9.117 0.524 1 95.12 85 ASP B N 1
ATOM 2573 C CA . ASP B 1 85 ? 12.109 -7.926 0.357 1 95.12 85 ASP B CA 1
ATOM 2574 C C . ASP B 1 85 ? 12.008 -7.012 1.577 1 95.12 85 ASP B C 1
ATOM 2576 O O . ASP B 1 85 ? 13.008 -6.465 2.035 1 95.12 85 ASP B O 1
ATOM 2580 N N . ILE B 1 86 ? 10.812 -6.945 2.156 1 94.44 86 ILE B N 1
ATOM 2581 C CA . ILE B 1 86 ? 10.656 -6.16 3.377 1 94.44 86 ILE B CA 1
ATOM 2582 C C . ILE B 1 86 ? 11.43 -6.816 4.516 1 94.44 86 ILE B C 1
ATOM 2584 O O . ILE B 1 86 ? 12.195 -6.152 5.219 1 94.44 86 ILE B O 1
ATOM 2588 N N . GLU B 1 87 ? 11.305 -8.109 4.645 1 93.62 87 GLU B N 1
ATOM 2589 C CA . GLU B 1 87 ? 11.93 -8.859 5.73 1 93.62 87 GLU B CA 1
ATOM 2590 C C . GLU B 1 87 ? 13.445 -8.875 5.598 1 93.62 87 GLU B C 1
ATOM 2592 O O . GLU B 1 87 ? 14.164 -9.016 6.594 1 93.62 87 GLU B O 1
ATOM 2597 N N . LEU B 1 88 ? 13.906 -8.758 4.414 1 94.19 88 LEU B N 1
ATOM 2598 C CA . LEU B 1 88 ? 15.344 -8.703 4.18 1 94.19 88 LEU B CA 1
ATOM 2599 C C . LEU B 1 88 ? 15.953 -7.461 4.828 1 94.19 88 LEU B C 1
ATOM 2601 O O . LEU B 1 88 ? 16.969 -7.551 5.512 1 94.19 88 LEU B O 1
ATOM 2605 N N . VAL B 1 89 ? 15.242 -6.383 4.602 1 92.06 89 VAL B N 1
ATOM 2606 C CA . VAL B 1 89 ? 15.797 -5.102 5.02 1 92.06 89 VAL B CA 1
ATOM 2607 C C . VAL B 1 89 ? 15.461 -4.844 6.484 1 92.06 89 VAL B C 1
ATOM 2609 O O . VAL B 1 89 ? 16.234 -4.227 7.211 1 92.06 89 VAL B O 1
ATOM 2612 N N . GLU B 1 90 ? 14.234 -5.324 6.777 1 88.88 90 GLU B N 1
ATOM 2613 C CA . GLU B 1 90 ? 13.781 -5.176 8.156 1 88.88 90 GLU B CA 1
ATOM 2614 C C . GLU B 1 90 ? 13.656 -6.531 8.844 1 88.88 90 GLU B C 1
ATOM 2616 O O . GLU B 1 90 ? 13.094 -7.473 8.273 1 88.88 90 GLU B O 1
ATOM 2621 N N . LYS B 1 91 ? 14.438 -6.754 9.82 1 81.88 91 LYS B N 1
ATOM 2622 C CA . LYS B 1 91 ? 14.328 -8.031 10.516 1 81.88 91 LYS B CA 1
ATOM 2623 C C . LYS B 1 91 ? 12.992 -8.141 11.242 1 81.88 91 LYS B C 1
ATOM 2625 O O . LYS B 1 91 ? 12.891 -7.797 12.422 1 81.88 91 LYS B O 1
ATOM 2630 N N . LYS B 1 92 ? 11.969 -8.602 10.461 1 86.31 92 LYS B N 1
ATOM 2631 C CA . LYS B 1 92 ? 10.625 -8.727 11.016 1 86.31 92 LYS B CA 1
ATOM 2632 C C . LYS B 1 92 ? 9.891 -9.93 10.422 1 86.31 92 LYS B C 1
ATOM 2634 O O . LYS B 1 92 ? 10.391 -10.57 9.492 1 86.31 92 LYS B O 1
ATOM 2639 N N . VAL B 1 93 ? 8.828 -10.242 11.078 1 91.94 93 VAL B N 1
ATOM 2640 C CA . VAL B 1 93 ? 7.961 -11.305 10.594 1 91.94 93 VAL B CA 1
ATOM 2641 C C . VAL B 1 93 ? 7.156 -10.812 9.391 1 91.94 93 VAL B C 1
ATOM 2643 O O . VAL B 1 93 ? 7.074 -9.602 9.148 1 91.94 93 VAL B O 1
ATOM 2646 N N . ALA B 1 94 ? 6.684 -11.797 8.617 1 92.38 94 ALA B N 1
ATOM 2647 C CA . ALA B 1 94 ? 5.883 -11.445 7.449 1 92.38 94 ALA B CA 1
ATOM 2648 C C . ALA B 1 94 ? 4.652 -10.633 7.848 1 92.38 94 ALA B C 1
ATOM 2650 O O . ALA B 1 94 ? 4.027 -10.914 8.875 1 92.38 94 ALA B O 1
ATOM 2651 N N . SER B 1 95 ? 4.316 -9.695 6.957 1 89.38 95 SER B N 1
ATOM 2652 C CA . SER B 1 95 ? 3.197 -8.805 7.258 1 89.38 95 SER B CA 1
ATOM 2653 C C . SER B 1 95 ? 1.938 -9.227 6.508 1 89.38 95 SER B C 1
ATOM 2655 O O . SER B 1 95 ? 0.852 -8.703 6.762 1 89.38 95 SER B O 1
ATOM 2657 N N . THR B 1 96 ? 2.115 -10.102 5.539 1 93.75 96 THR B N 1
ATOM 2658 C CA . THR B 1 96 ? 0.989 -10.547 4.727 1 93.75 96 THR B CA 1
ATOM 2659 C C . THR B 1 96 ? 1.048 -12.055 4.496 1 93.75 96 THR B C 1
ATOM 2661 O O . THR B 1 96 ? 2.062 -12.688 4.785 1 93.75 96 THR B O 1
ATOM 2664 N N . ASN B 1 97 ? -0.094 -12.555 4.07 1 96.19 97 ASN B N 1
ATOM 2665 C CA . ASN B 1 97 ? -0.153 -13.93 3.605 1 96.19 97 ASN B CA 1
ATOM 2666 C C . ASN B 1 97 ? 0.008 -14.023 2.09 1 96.19 97 ASN B C 1
ATOM 2668 O O . ASN B 1 97 ? -0.625 -13.266 1.349 1 96.19 97 ASN B O 1
ATOM 2672 N N . VAL B 1 98 ? 0.888 -14.867 1.688 1 97.31 98 VAL B N 1
ATOM 2673 C CA . VAL B 1 98 ? 1.007 -15.211 0.276 1 97.31 98 VAL B CA 1
ATOM 2674 C C . VAL B 1 98 ? 0.76 -16.703 0.086 1 97.31 98 VAL B C 1
ATOM 2676 O O . VAL B 1 98 ? 1.523 -17.531 0.586 1 97.31 98 VAL B O 1
ATOM 2679 N N . GLN B 1 99 ? -0.303 -16.984 -0.616 1 96.94 99 GLN B N 1
ATOM 2680 C CA . GLN B 1 99 ? -0.717 -18.375 -0.759 1 96.94 99 GLN B CA 1
ATOM 2681 C C . GLN B 1 99 ? -0.838 -18.766 -2.229 1 96.94 99 GLN B C 1
ATOM 2683 O O . GLN B 1 99 ? -1.431 -18.031 -3.023 1 96.94 99 GLN B O 1
ATOM 2688 N N . ALA B 1 100 ? -0.324 -19.953 -2.543 1 97.06 100 ALA B N 1
ATOM 2689 C CA . ALA B 1 100 ? -0.358 -20.438 -3.918 1 97.06 100 ALA B CA 1
ATOM 2690 C C . ALA B 1 100 ? -1.782 -20.781 -4.34 1 97.06 100 ALA B C 1
ATOM 2692 O O . ALA B 1 100 ? -2.482 -21.516 -3.641 1 97.06 100 ALA B O 1
ATOM 2693 N N . ILE B 1 101 ? -2.176 -20.203 -5.438 1 94 101 ILE B N 1
ATOM 2694 C CA . ILE B 1 101 ? -3.445 -20.562 -6.062 1 94 101 ILE B CA 1
ATOM 2695 C C . ILE B 1 101 ? -3.258 -21.797 -6.938 1 94 101 ILE B C 1
ATOM 2697 O O . ILE B 1 101 ? -4.121 -22.672 -6.973 1 94 101 ILE B O 1
ATOM 2701 N N . GLU B 1 102 ? -2.242 -21.812 -7.707 1 94.06 102 GLU B N 1
ATOM 2702 C CA . GLU B 1 102 ? -1.734 -22.984 -8.43 1 94.06 102 GLU B CA 1
ATOM 2703 C C . GLU B 1 102 ? -0.288 -23.281 -8.039 1 94.06 102 GLU B C 1
ATOM 2705 O O . GLU B 1 102 ? 0.266 -22.641 -7.145 1 94.06 102 GLU B O 1
ATOM 2710 N N . ASP B 1 103 ? 0.278 -24.312 -8.719 1 96.06 103 ASP B N 1
ATOM 2711 C CA . ASP B 1 103 ? 1.677 -24.609 -8.422 1 96.06 103 ASP B CA 1
ATOM 2712 C C . ASP B 1 103 ? 2.566 -23.406 -8.711 1 96.06 103 ASP B C 1
ATOM 2714 O O . ASP B 1 103 ? 2.428 -22.766 -9.758 1 96.06 103 ASP B O 1
ATOM 2718 N N . VAL B 1 104 ? 3.41 -23.109 -7.754 1 97.31 104 VAL B N 1
ATOM 2719 C CA . VAL B 1 104 ? 4.258 -21.922 -7.848 1 97.31 104 VAL B CA 1
ATOM 2720 C C . VAL B 1 104 ? 5.727 -22.328 -7.738 1 97.31 104 VAL B C 1
ATOM 2722 O O . VAL B 1 104 ? 6.086 -23.156 -6.902 1 97.31 104 VAL B O 1
ATOM 2725 N N . CYS B 1 105 ? 6.523 -21.766 -8.578 1 98 105 CYS B N 1
ATOM 2726 C CA . CYS B 1 105 ? 7.973 -21.938 -8.484 1 98 105 CYS B CA 1
ATOM 2727 C C . CYS B 1 105 ? 8.641 -20.641 -8.039 1 98 105 CYS B C 1
ATOM 2729 O O . CYS B 1 105 ? 8.312 -19.562 -8.531 1 98 105 CYS B O 1
ATOM 2731 N N . CYS B 1 106 ? 9.547 -20.797 -7.156 1 98.19 106 CYS B N 1
ATOM 2732 C CA . CYS B 1 106 ? 10.344 -19.656 -6.691 1 98.19 106 CYS B CA 1
ATOM 2733 C C . CYS B 1 106 ? 11.82 -20.031 -6.621 1 98.19 106 CYS B C 1
ATOM 2735 O O . CYS B 1 106 ? 12.172 -21.156 -6.266 1 98.19 106 CYS B O 1
ATOM 2737 N N . ILE B 1 107 ? 12.609 -19.125 -6.98 1 98.25 107 ILE B N 1
ATOM 2738 C CA . ILE B 1 107 ? 14.023 -19.234 -6.668 1 98.25 107 ILE B CA 1
ATOM 2739 C C . ILE B 1 107 ? 14.32 -18.531 -5.344 1 98.25 107 ILE B C 1
ATOM 2741 O O . ILE B 1 107 ? 13.922 -17.375 -5.145 1 98.25 107 ILE B O 1
ATOM 2745 N N . GLY B 1 108 ? 14.945 -19.25 -4.48 1 97.81 108 GLY B N 1
ATOM 2746 C CA . GLY B 1 108 ? 15.18 -18.688 -3.156 1 97.81 108 GLY B CA 1
ATOM 2747 C C . GLY B 1 108 ? 16.656 -18.531 -2.826 1 97.81 108 GLY B C 1
ATOM 2748 O O . GLY B 1 108 ? 17.484 -19.328 -3.279 1 97.81 108 GLY B O 1
ATOM 2749 N N . ILE B 1 109 ? 16.984 -17.5 -2.113 1 97.81 109 ILE B N 1
ATOM 2750 C CA . ILE B 1 109 ? 18.266 -17.297 -1.437 1 97.81 109 ILE B CA 1
ATOM 2751 C C . ILE B 1 109 ? 18.031 -17.125 0.063 1 97.81 109 ILE B C 1
ATOM 2753 O O . ILE B 1 109 ? 17.156 -16.344 0.477 1 97.81 109 ILE B O 1
ATOM 2757 N N . SER B 1 110 ? 18.75 -17.906 0.883 1 97.06 110 SER B N 1
ATOM 2758 C CA . SER B 1 110 ? 18.547 -17.766 2.322 1 97.06 110 SER B CA 1
ATOM 2759 C C . SER B 1 110 ? 18.719 -16.312 2.766 1 97.06 110 SER B C 1
ATOM 2761 O O . SER B 1 110 ? 19.609 -15.609 2.264 1 97.06 110 SER B O 1
ATOM 2763 N N . LEU B 1 111 ? 17.875 -15.891 3.717 1 95.75 111 LEU B N 1
ATOM 2764 C CA . LEU B 1 111 ? 17.953 -14.508 4.184 1 95.75 111 LEU B CA 1
ATOM 2765 C C . LEU B 1 111 ? 19.312 -14.227 4.824 1 95.75 111 LEU B C 1
ATOM 2767 O O . LEU B 1 111 ? 19.828 -13.109 4.719 1 95.75 111 LEU B O 1
ATOM 2771 N N . GLU B 1 112 ? 19.812 -15.172 5.43 1 94.81 112 GLU B N 1
ATOM 2772 C CA . GLU B 1 112 ? 21.141 -15.031 6.039 1 94.81 112 GLU B CA 1
ATOM 2773 C C . GLU B 1 112 ? 22.188 -14.656 5 1 94.81 112 GLU B C 1
ATOM 2775 O O . GLU B 1 112 ? 22.938 -13.703 5.188 1 94.81 112 GLU B O 1
ATOM 2780 N N . ARG B 1 113 ? 22.203 -15.398 3.916 1 96 113 ARG B N 1
ATOM 2781 C CA . ARG B 1 113 ? 23.156 -15.125 2.842 1 96 113 ARG B CA 1
ATOM 2782 C C . ARG B 1 113 ? 22.844 -13.805 2.154 1 96 113 ARG B C 1
ATOM 2784 O O . ARG B 1 113 ? 23.75 -13.031 1.834 1 96 113 ARG B O 1
ATOM 2791 N N . ALA B 1 114 ? 21.578 -13.609 1.915 1 96.44 114 ALA B N 1
ATOM 2792 C CA . ALA B 1 114 ? 21.172 -12.367 1.271 1 96.44 114 ALA B CA 1
ATOM 2793 C C . ALA B 1 114 ? 21.609 -11.156 2.092 1 96.44 114 ALA B C 1
ATOM 2795 O O . ALA B 1 114 ? 22.125 -10.18 1.542 1 96.44 114 ALA B O 1
ATOM 2796 N N . ARG B 1 115 ? 21.422 -11.234 3.391 1 95.62 115 ARG B N 1
ATOM 2797 C CA . ARG B 1 115 ? 21.812 -10.125 4.254 1 95.62 115 ARG B CA 1
ATOM 2798 C C . ARG B 1 115 ? 23.312 -9.922 4.242 1 95.62 115 ARG B C 1
ATOM 2800 O O . ARG B 1 115 ? 23.797 -8.789 4.262 1 95.62 115 ARG B O 1
ATOM 2807 N N . LYS B 1 116 ? 23.984 -10.977 4.176 1 95.5 116 LYS B N 1
ATOM 2808 C CA . LYS B 1 116 ? 25.438 -10.93 4.195 1 95.5 116 LYS B CA 1
ATOM 2809 C C . LYS B 1 116 ? 25.984 -10.305 2.912 1 95.5 116 LYS B C 1
ATOM 2811 O O . LYS B 1 116 ? 26.906 -9.484 2.955 1 95.5 116 LYS B O 1
ATOM 2816 N N . TYR B 1 117 ? 25.359 -10.555 1.812 1 95.88 117 TYR B N 1
ATOM 2817 C CA . TYR B 1 117 ? 26 -10.234 0.548 1 95.88 117 TYR B CA 1
ATOM 2818 C C . TYR B 1 117 ? 25.266 -9.117 -0.181 1 95.88 117 TYR B C 1
ATOM 2820 O O . TYR B 1 117 ? 25.828 -8.438 -1.037 1 95.88 117 TYR B O 1
ATOM 2828 N N . LEU B 1 118 ? 24.016 -8.953 0.138 1 96.88 118 LEU B N 1
ATOM 2829 C CA . LEU B 1 118 ? 23.203 -8.148 -0.771 1 96.88 118 LEU B CA 1
ATOM 2830 C C . LEU B 1 118 ? 22.812 -6.832 -0.118 1 96.88 118 LEU B C 1
ATOM 2832 O O . LEU B 1 118 ? 22.422 -5.887 -0.806 1 96.88 118 LEU B O 1
ATOM 2836 N N . LEU B 1 119 ? 22.891 -6.652 1.183 1 96.12 119 LEU B N 1
ATOM 2837 C CA . LEU B 1 119 ? 22.484 -5.426 1.861 1 96.12 119 LEU B CA 1
ATOM 2838 C C . LEU B 1 119 ? 23.5 -4.312 1.628 1 96.12 119 LEU B C 1
ATOM 2840 O O . LEU B 1 119 ? 23.234 -3.148 1.935 1 96.12 119 LEU B O 1
ATOM 2844 N N . ASN B 1 120 ? 24.656 -4.641 1.072 1 96.44 120 ASN B N 1
ATOM 2845 C CA . ASN B 1 120 ? 25.625 -3.619 0.706 1 96.44 120 ASN B CA 1
ATOM 2846 C C . ASN B 1 120 ? 25.812 -3.539 -0.807 1 96.44 120 ASN B C 1
ATOM 2848 O O . ASN B 1 120 ? 26.75 -2.904 -1.288 1 96.44 120 ASN B O 1
ATOM 2852 N N . ASP B 1 121 ? 24.953 -4.199 -1.59 1 97.69 121 ASP B N 1
ATOM 2853 C CA . ASP B 1 121 ? 24.969 -4.172 -3.049 1 97.69 121 ASP B CA 1
ATOM 2854 C C . ASP B 1 121 ? 24 -3.125 -3.586 1 97.69 121 ASP B C 1
ATOM 2856 O O . ASP B 1 121 ? 22.781 -3.367 -3.656 1 97.69 121 ASP B O 1
ATOM 2860 N N . PRO B 1 122 ? 24.531 -1.984 -3.996 1 97.38 122 PRO B N 1
ATOM 2861 C CA . PRO B 1 122 ? 23.625 -0.931 -4.461 1 97.38 122 PRO B CA 1
ATOM 2862 C C . PRO B 1 122 ? 22.734 -1.387 -5.617 1 97.38 122 PRO B C 1
ATOM 2864 O O . PRO B 1 122 ? 21.594 -0.953 -5.719 1 97.38 122 PRO B O 1
ATOM 2867 N N . LYS B 1 123 ? 23.266 -2.188 -6.453 1 97.56 123 LYS B N 1
ATOM 2868 C CA . LYS B 1 123 ? 22.484 -2.688 -7.582 1 97.56 123 LYS B CA 1
ATOM 2869 C C . LYS B 1 123 ? 21.266 -3.457 -7.105 1 97.56 123 LYS B C 1
ATOM 2871 O O . LYS B 1 123 ? 20.141 -3.197 -7.559 1 97.56 123 LYS B O 1
ATOM 2876 N N . PHE B 1 124 ? 21.531 -4.312 -6.195 1 98.25 124 PHE B N 1
ATOM 2877 C CA . PHE B 1 124 ? 20.438 -5.102 -5.648 1 98.25 124 PHE B CA 1
ATOM 2878 C C . PHE B 1 124 ? 19.484 -4.227 -4.84 1 98.25 124 PHE B C 1
ATOM 2880 O O . PHE B 1 124 ? 18.266 -4.363 -4.949 1 98.25 124 PHE B O 1
ATOM 2887 N N . LEU B 1 125 ? 20 -3.334 -4.082 1 97.81 125 LEU B N 1
ATOM 2888 C CA . LEU B 1 125 ? 19.172 -2.473 -3.246 1 97.81 125 LEU B CA 1
ATOM 2889 C C . LEU B 1 125 ? 18.281 -1.582 -4.102 1 97.81 125 LEU B C 1
ATOM 2891 O O . LEU B 1 125 ? 17.125 -1.325 -3.742 1 97.81 125 LEU B O 1
ATOM 2895 N N . ARG B 1 126 ? 18.781 -1.115 -5.215 1 97.12 126 ARG B N 1
ATOM 2896 C CA . ARG B 1 126 ? 17.938 -0.349 -6.125 1 97.12 126 ARG B CA 1
ATOM 2897 C C . ARG B 1 126 ? 16.812 -1.209 -6.676 1 97.12 126 ARG B C 1
ATOM 2899 O O . ARG B 1 126 ? 15.688 -0.731 -6.852 1 97.12 126 ARG B O 1
ATOM 2906 N N . THR B 1 127 ? 17.094 -2.445 -6.902 1 96.88 127 THR B N 1
ATOM 2907 C CA . THR B 1 127 ? 16.078 -3.393 -7.355 1 96.88 127 THR B CA 1
ATOM 2908 C C . THR B 1 127 ? 14.984 -3.557 -6.305 1 96.88 127 THR B C 1
ATOM 2910 O O . THR B 1 127 ? 13.797 -3.564 -6.633 1 96.88 127 THR B O 1
ATOM 2913 N N . ILE B 1 128 ? 15.398 -3.656 -5.094 1 97.44 128 ILE B N 1
ATOM 2914 C CA . ILE B 1 128 ? 14.453 -3.82 -3.996 1 97.44 128 ILE B CA 1
ATOM 2915 C C . ILE B 1 128 ? 13.602 -2.559 -3.857 1 97.44 128 ILE B C 1
ATOM 2917 O O . ILE B 1 128 ? 12.391 -2.639 -3.641 1 97.44 128 ILE B O 1
ATOM 2921 N N . CYS B 1 129 ? 14.25 -1.427 -3.977 1 97.44 129 CYS B N 1
ATOM 2922 C CA . CYS B 1 129 ? 13.508 -0.17 -3.932 1 97.44 129 CYS B CA 1
ATOM 2923 C C . CYS B 1 129 ? 12.438 -0.13 -5.016 1 97.44 129 CYS B C 1
ATOM 2925 O O . CYS B 1 129 ? 11.289 0.235 -4.746 1 97.44 129 CYS B O 1
ATOM 2927 N N . THR B 1 130 ? 12.82 -0.53 -6.168 1 96.25 130 THR B N 1
ATOM 2928 C CA . THR B 1 130 ? 11.891 -0.542 -7.293 1 96.25 130 THR B CA 1
ATOM 2929 C C . THR B 1 130 ? 10.758 -1.535 -7.051 1 96.25 130 THR B C 1
ATOM 2931 O O . THR B 1 130 ? 9.594 -1.232 -7.32 1 96.25 130 THR B O 1
ATOM 2934 N N . SER B 1 131 ? 11.117 -2.648 -6.562 1 96.25 131 SER B N 1
ATOM 2935 C CA . SER B 1 131 ? 10.125 -3.674 -6.246 1 96.25 131 SER B CA 1
ATOM 2936 C C . SER B 1 131 ? 9.125 -3.176 -5.215 1 96.25 131 SER B C 1
ATOM 2938 O O . SER B 1 131 ? 7.91 -3.258 -5.43 1 96.25 131 SER B O 1
ATOM 2940 N N . LEU B 1 132 ? 9.617 -2.602 -4.156 1 96.75 132 LEU B N 1
ATOM 2941 C CA . LEU B 1 132 ? 8.766 -2.105 -3.082 1 96.75 132 LEU B CA 1
ATOM 2942 C C . LEU B 1 132 ? 7.922 -0.929 -3.557 1 96.75 132 LEU B C 1
ATOM 2944 O O . LEU B 1 132 ? 6.742 -0.825 -3.205 1 96.75 132 LEU B O 1
ATOM 2948 N N . GLY B 1 133 ? 8.547 -0.07 -4.305 1 96.31 133 GLY B N 1
ATOM 2949 C CA . GLY B 1 133 ? 7.793 1.041 -4.867 1 96.31 133 GLY B CA 1
ATOM 2950 C C . GLY B 1 133 ? 6.633 0.598 -5.738 1 96.31 133 GLY B C 1
ATOM 2951 O O . GLY B 1 133 ? 5.523 1.122 -5.617 1 96.31 133 GLY B O 1
ATOM 2952 N N . GLY B 1 134 ? 6.926 -0.339 -6.617 1 95.06 134 GLY B N 1
ATOM 2953 C CA . GLY B 1 134 ? 5.871 -0.893 -7.453 1 95.06 134 GLY B CA 1
ATOM 2954 C C . GLY B 1 134 ? 4.746 -1.521 -6.652 1 95.06 134 GLY B C 1
ATOM 2955 O O . GLY B 1 134 ? 3.57 -1.34 -6.977 1 95.06 134 GLY B O 1
ATOM 2956 N N . LYS B 1 135 ? 5.078 -2.229 -5.648 1 95.69 135 LYS B N 1
ATOM 2957 C CA . LYS B 1 135 ? 4.086 -2.84 -4.766 1 95.69 135 LYS B CA 1
ATOM 2958 C C . LYS B 1 135 ? 3.244 -1.775 -4.07 1 95.69 135 LYS B C 1
ATOM 2960 O O . LYS B 1 135 ? 2.035 -1.948 -3.895 1 95.69 135 LYS B O 1
ATOM 2965 N N . LEU B 1 136 ? 3.871 -0.76 -3.658 1 95.44 136 LEU B N 1
ATOM 2966 C CA . LEU B 1 136 ? 3.166 0.318 -2.975 1 95.44 136 LEU B CA 1
ATOM 2967 C C . LEU B 1 136 ? 2.154 0.98 -3.902 1 95.44 136 LEU B C 1
ATOM 2969 O O . LEU B 1 136 ? 1.01 1.22 -3.512 1 95.44 136 LEU B O 1
ATOM 2973 N N . ILE B 1 137 ? 2.596 1.262 -5.086 1 93.44 137 ILE B N 1
ATOM 2974 C CA . ILE B 1 137 ? 1.706 1.871 -6.07 1 93.44 137 ILE B CA 1
ATOM 2975 C C . ILE B 1 137 ? 0.515 0.951 -6.328 1 93.44 137 ILE B C 1
ATOM 2977 O O . ILE B 1 137 ? -0.635 1.396 -6.316 1 93.44 137 ILE B O 1
ATOM 2981 N N . ARG B 1 138 ? 0.79 -0.287 -6.504 1 92.75 138 ARG B N 1
ATOM 2982 C CA . ARG B 1 138 ? -0.271 -1.264 -6.73 1 92.75 138 ARG B CA 1
ATOM 2983 C C . ARG B 1 138 ? -1.22 -1.328 -5.539 1 92.75 138 ARG B C 1
ATOM 2985 O O . ARG B 1 138 ? -2.439 -1.393 -5.711 1 92.75 138 ARG B O 1
ATOM 2992 N N . CYS B 1 139 ? -0.681 -1.386 -4.398 1 94.12 139 CYS B N 1
ATOM 2993 C CA . CYS B 1 139 ? -1.484 -1.444 -3.184 1 94.12 139 CYS B CA 1
ATOM 2994 C C . CYS B 1 139 ? -2.406 -0.236 -3.08 1 94.12 139 CYS B C 1
ATOM 2996 O O . CYS B 1 139 ? -3.588 -0.377 -2.756 1 94.12 139 CYS B O 1
ATOM 2998 N N . SER B 1 140 ? -1.856 0.933 -3.307 1 92.62 140 SER B N 1
ATOM 2999 C CA . SER B 1 140 ? -2.645 2.16 -3.264 1 92.62 140 SER B CA 1
ATOM 3000 C C . SER B 1 140 ? -3.787 2.119 -4.273 1 92.62 140 SER B C 1
ATOM 3002 O O . SER B 1 140 ? -4.922 2.465 -3.945 1 92.62 140 SER B O 1
ATOM 3004 N N . ASN B 1 141 ? -3.48 1.667 -5.438 1 89.88 141 ASN B N 1
ATOM 3005 C CA . ASN B 1 141 ? -4.496 1.564 -6.477 1 89.88 141 ASN B CA 1
ATOM 3006 C C . ASN B 1 141 ? -5.578 0.554 -6.105 1 89.88 141 ASN B C 1
ATOM 3008 O O . ASN B 1 141 ? -6.77 0.84 -6.234 1 89.88 141 ASN B O 1
ATOM 3012 N N . ASN B 1 142 ? -5.141 -0.554 -5.641 1 90.88 142 ASN B N 1
ATOM 3013 C CA . ASN B 1 142 ? -6.102 -1.593 -5.285 1 90.88 142 ASN B CA 1
ATOM 3014 C C . ASN B 1 142 ? -6.969 -1.175 -4.098 1 90.88 142 ASN B C 1
ATOM 3016 O O . ASN B 1 142 ? -8.141 -1.55 -4.016 1 90.88 142 ASN B O 1
ATOM 3020 N N . SER B 1 143 ? -6.398 -0.465 -3.221 1 90.31 143 SER B N 1
ATOM 3021 C CA . SER B 1 143 ? -7.18 0.058 -2.104 1 90.31 143 SER B CA 1
ATOM 3022 C C . SER B 1 143 ? -8.352 0.901 -2.594 1 90.31 143 SER B C 1
ATOM 3024 O O . SER B 1 143 ? -9.461 0.797 -2.068 1 90.31 143 SER B O 1
ATOM 3026 N N . SER B 1 144 ? -8.094 1.686 -3.537 1 87.5 144 SER B N 1
ATOM 3027 C CA . SER B 1 144 ? -9.141 2.525 -4.105 1 87.5 144 SER B CA 1
ATOM 3028 C C . SER B 1 144 ? -10.188 1.686 -4.836 1 87.5 144 SER B C 1
ATOM 3030 O O . SER B 1 144 ? -11.391 1.921 -4.691 1 87.5 144 SER B O 1
ATOM 3032 N N . ILE B 1 145 ? -9.789 0.729 -5.504 1 84 145 ILE B N 1
ATOM 3033 C CA . ILE B 1 145 ? -10.68 -0.149 -6.254 1 84 145 ILE B CA 1
ATOM 3034 C C . ILE B 1 145 ? -11.586 -0.91 -5.289 1 84 145 ILE B C 1
ATOM 3036 O O . ILE B 1 145 ? -12.797 -0.989 -5.496 1 84 145 ILE B O 1
ATOM 3040 N N . ASN B 1 146 ? -10.984 -1.432 -4.281 1 86.25 146 ASN B N 1
ATOM 3041 C CA . ASN B 1 146 ? -11.719 -2.219 -3.301 1 86.25 146 ASN B CA 1
ATOM 3042 C C . ASN B 1 146 ? -12.852 -1.412 -2.67 1 86.25 146 ASN B C 1
ATOM 3044 O O . ASN B 1 146 ? -13.938 -1.943 -2.422 1 86.25 146 ASN B O 1
ATOM 3048 N N . LEU B 1 147 ? -12.578 -0.178 -2.484 1 84.62 147 LEU B N 1
ATOM 3049 C CA . LEU B 1 147 ? -13.547 0.644 -1.765 1 84.62 147 LEU B CA 1
ATOM 3050 C C . LEU B 1 147 ? -14.555 1.263 -2.727 1 84.62 147 LEU B C 1
ATOM 3052 O O . LEU B 1 147 ? -15.727 1.413 -2.389 1 84.62 147 LEU B O 1
ATOM 3056 N N . LEU B 1 148 ? -14.109 1.568 -3.939 1 85 148 LEU B N 1
ATOM 3057 C CA . LEU B 1 148 ? -14.914 2.455 -4.77 1 85 148 LEU B CA 1
ATOM 3058 C C . LEU B 1 148 ? -15.625 1.672 -5.871 1 85 148 LEU B C 1
ATOM 3060 O O . LEU B 1 148 ? -16.562 2.182 -6.496 1 85 148 LEU B O 1
ATOM 3064 N N . TYR B 1 149 ? -15.289 0.524 -6.09 1 83.75 149 TYR B N 1
ATOM 3065 C CA . TYR B 1 149 ? -15.906 -0.275 -7.141 1 83.75 149 TYR B CA 1
ATOM 3066 C C . TYR B 1 149 ? -16.906 -1.268 -6.555 1 83.75 149 TYR B C 1
ATOM 3068 O O . TYR B 1 149 ? -16.703 -1.78 -5.453 1 83.75 149 TYR B O 1
ATOM 3076 N N . PRO B 1 150 ? -17.891 -1.578 -7.398 1 90.06 150 PRO B N 1
ATOM 3077 C CA . PRO B 1 150 ? -18.859 -2.59 -6.961 1 90.06 150 PRO B CA 1
ATOM 3078 C C . PRO B 1 150 ? -18.234 -3.98 -6.84 1 90.06 150 PRO B C 1
ATOM 3080 O O . PRO B 1 150 ? -17.281 -4.297 -7.543 1 90.06 150 PRO B O 1
ATOM 3083 N N . LEU B 1 151 ? -18.812 -4.805 -6 1 94.25 151 LEU B N 1
ATOM 3084 C CA . LEU B 1 151 ? -18.344 -6.168 -5.77 1 94.25 151 LEU B CA 1
ATOM 3085 C C . LEU B 1 151 ? -18.297 -6.961 -7.07 1 94.25 151 LEU B C 1
ATOM 3087 O O . LEU B 1 151 ? -17.422 -7.805 -7.266 1 94.25 151 LEU B O 1
ATOM 3091 N N . LYS B 1 152 ? -19.25 -6.633 -7.969 1 95.44 152 LYS B N 1
ATOM 3092 C CA . LYS B 1 152 ? -19.344 -7.379 -9.219 1 95.44 152 LYS B CA 1
ATOM 3093 C C . LYS B 1 152 ? -18.047 -7.312 -10.008 1 95.44 152 LYS B C 1
ATOM 3095 O O . LYS B 1 152 ? -17.625 -8.305 -10.602 1 95.44 152 LYS B O 1
ATOM 3100 N N . ASN B 1 153 ? -17.438 -6.211 -10 1 93.81 153 ASN B N 1
ATOM 3101 C CA . ASN B 1 153 ? -16.188 -6.035 -10.727 1 93.81 153 ASN B CA 1
ATOM 3102 C C . ASN B 1 153 ? -15.031 -6.766 -10.031 1 93.81 153 ASN B C 1
ATOM 3104 O O . ASN B 1 153 ? -14.234 -7.434 -10.688 1 93.81 153 ASN B O 1
ATOM 3108 N N . ARG B 1 154 ? -14.961 -6.637 -8.758 1 92.94 154 ARG B N 1
ATOM 3109 C CA . ARG B 1 154 ? -13.914 -7.293 -7.973 1 92.94 154 ARG B CA 1
ATOM 3110 C C . ARG B 1 154 ? -14.047 -8.812 -8.047 1 92.94 154 ARG B C 1
ATOM 3112 O O . ARG B 1 154 ? -13.047 -9.523 -8.148 1 92.94 154 ARG B O 1
ATOM 3119 N N . LEU B 1 155 ? -15.234 -9.242 -7.988 1 95.62 155 LEU B N 1
ATOM 3120 C CA . LEU B 1 155 ? -15.5 -10.68 -8.094 1 95.62 155 LEU B CA 1
ATOM 3121 C C . LEU B 1 155 ? -15.102 -11.203 -9.469 1 95.62 155 LEU B C 1
ATOM 3123 O O . LEU B 1 155 ? -14.523 -12.281 -9.586 1 95.62 155 LEU B O 1
ATOM 3127 N N . ALA B 1 156 ? -15.414 -10.453 -10.477 1 94.75 156 ALA B N 1
ATOM 3128 C CA . ALA B 1 156 ? -15.023 -10.844 -11.828 1 94.75 156 ALA B CA 1
ATOM 3129 C C . ALA B 1 156 ? -13.508 -11.008 -11.945 1 94.75 156 ALA B C 1
ATOM 3131 O O . ALA B 1 156 ? -13.031 -11.969 -12.547 1 94.75 156 ALA B O 1
ATOM 3132 N N . SER B 1 157 ? -12.812 -10.094 -11.398 1 93.25 157 SER B N 1
ATOM 3133 C CA . SER B 1 157 ? -11.352 -10.156 -11.406 1 93.25 157 SER B CA 1
ATOM 3134 C C . SER B 1 157 ? -10.844 -11.375 -10.656 1 93.25 157 SER B C 1
ATOM 3136 O O . SER B 1 157 ? -9.922 -12.055 -11.109 1 93.25 157 SER B O 1
ATOM 3138 N N . TYR B 1 158 ? -11.438 -11.641 -9.508 1 93.94 158 TYR B N 1
ATOM 3139 C CA . TYR B 1 158 ? -11.062 -12.805 -8.719 1 93.94 158 TYR B CA 1
ATOM 3140 C C . TYR B 1 158 ? -11.258 -14.094 -9.508 1 93.94 158 TYR B C 1
ATOM 3142 O O . TYR B 1 158 ? -10.359 -14.945 -9.555 1 93.94 158 TYR B O 1
ATOM 3150 N N . ILE B 1 159 ? -12.375 -14.195 -10.125 1 94.19 159 ILE B N 1
ATOM 3151 C CA . ILE B 1 159 ? -12.719 -15.383 -10.898 1 94.19 159 ILE B CA 1
ATOM 3152 C C . ILE B 1 159 ? -11.727 -15.547 -12.055 1 94.19 159 ILE B C 1
ATOM 3154 O O . ILE B 1 159 ? -11.258 -16.656 -12.328 1 94.19 159 ILE B O 1
ATOM 3158 N N . LEU B 1 160 ? -11.398 -14.477 -12.633 1 92.56 160 LEU B N 1
ATOM 3159 C CA . LEU B 1 160 ? -10.508 -14.5 -13.781 1 92.56 160 LEU B CA 1
ATOM 3160 C C . LEU B 1 160 ? -9.133 -15.055 -13.398 1 92.56 160 LEU B C 1
ATOM 3162 O O . LEU B 1 160 ? -8.539 -15.828 -14.148 1 92.56 160 LEU B O 1
ATOM 3166 N N . VAL B 1 161 ? -8.672 -14.719 -12.281 1 91.12 161 VAL B N 1
ATOM 3167 C CA . VAL B 1 161 ? -7.316 -15.07 -11.891 1 91.12 161 VAL B CA 1
ATOM 3168 C C . VAL B 1 161 ? -7.316 -16.422 -11.188 1 91.12 161 VAL B C 1
ATOM 3170 O O . VAL B 1 161 ? -6.473 -17.281 -11.469 1 91.12 161 VAL B O 1
ATOM 3173 N N . ALA B 1 162 ? -8.234 -16.625 -10.328 1 91.5 162 ALA B N 1
ATOM 3174 C CA . ALA B 1 162 ? -8.25 -17.812 -9.484 1 91.5 162 ALA B CA 1
ATOM 3175 C C . ALA B 1 162 ? -8.914 -18.984 -10.203 1 91.5 162 ALA B C 1
ATOM 3177 O O . ALA B 1 162 ? -8.82 -20.125 -9.75 1 91.5 162 ALA B O 1
ATOM 3178 N N . GLY B 1 163 ? -9.578 -18.672 -11.258 1 91.06 163 GLY B N 1
ATOM 3179 C CA . GLY B 1 163 ? -10.25 -19.734 -12 1 91.06 163 GLY B CA 1
ATOM 3180 C C . GLY B 1 163 ? -9.281 -20.719 -12.641 1 91.06 163 GLY B C 1
ATOM 3181 O O . GLY B 1 163 ? -8.141 -20.359 -12.945 1 91.06 163 GLY B O 1
ATOM 3182 N N . LYS B 1 164 ? -9.742 -21.922 -12.844 1 88.38 164 LYS B N 1
ATOM 3183 C CA . LYS B 1 164 ? -8.938 -22.984 -13.445 1 88.38 164 LYS B CA 1
ATOM 3184 C C . LYS B 1 164 ? -9.422 -23.297 -14.859 1 88.38 164 LYS B C 1
ATOM 3186 O O . LYS B 1 164 ? -10.625 -23.391 -15.102 1 88.38 164 LYS B O 1
ATOM 3191 N N . PRO B 1 165 ? -8.422 -23.406 -15.648 1 84.31 165 PRO B N 1
ATOM 3192 C CA . PRO B 1 165 ? -8.82 -23.844 -16.984 1 84.31 165 PRO B CA 1
ATOM 3193 C C . PRO B 1 165 ? -9.273 -25.297 -17.031 1 84.31 165 PRO B C 1
ATOM 3195 O O . PRO B 1 165 ? -8.766 -26.125 -16.281 1 84.31 165 PRO B O 1
ATOM 3198 N N . PHE B 1 166 ? -10.312 -25.531 -17.734 1 80.88 166 PHE B N 1
ATOM 3199 C CA . PHE B 1 166 ? -10.719 -26.922 -17.969 1 80.88 166 PHE B CA 1
ATOM 3200 C C . PHE B 1 166 ? -10.977 -27.172 -19.453 1 80.88 166 PHE B C 1
ATOM 3202 O O . PHE B 1 166 ? -11.172 -26.219 -20.219 1 80.88 166 PHE B O 1
ATOM 3209 N N . ASN B 1 167 ? -10.531 -28.297 -19.922 1 74.25 167 ASN B N 1
ATOM 3210 C CA . ASN B 1 167 ? -10.758 -28.719 -21.297 1 74.25 167 ASN B CA 1
ATOM 3211 C C . ASN B 1 167 ? -11.961 -29.641 -21.422 1 74.25 167 ASN B C 1
ATOM 3213 O O . ASN B 1 167 ? -12.102 -30.578 -20.625 1 74.25 167 ASN B O 1
ATOM 3217 N N . HIS B 1 168 ? -13.102 -29.094 -21.953 1 62.31 168 HIS B N 1
ATOM 3218 C CA . HIS B 1 168 ? -14.18 -30.016 -22.328 1 62.31 168 HIS B CA 1
ATOM 3219 C C . HIS B 1 168 ? -14.18 -30.266 -23.844 1 62.31 168 HIS B C 1
ATOM 3221 O O . HIS B 1 168 ? -13.422 -29.625 -24.578 1 62.31 168 HIS B O 1
ATOM 3227 N N . LYS B 1 169 ? -14.844 -31.438 -24.312 1 60.72 169 LYS B N 1
ATOM 3228 C CA . LYS B 1 169 ? -14.992 -31.812 -25.703 1 60.72 169 LYS B CA 1
ATOM 3229 C C . LYS B 1 169 ? -15.336 -30.609 -26.578 1 60.72 169 LYS B C 1
ATOM 3231 O O . LYS B 1 169 ? -14.938 -30.547 -27.75 1 60.72 169 LYS B O 1
ATOM 3236 N N . GLU B 1 170 ? -16.062 -29.75 -26.141 1 57.97 170 GLU B N 1
ATOM 3237 C CA . GLU B 1 170 ? -16.609 -28.688 -26.969 1 57.97 170 GLU B CA 1
ATOM 3238 C C . GLU B 1 170 ? -15.789 -27.406 -26.828 1 57.97 170 GLU B C 1
ATOM 3240 O O . GLU B 1 170 ? -16.125 -26.375 -27.406 1 57.97 170 GLU B O 1
ATOM 3245 N N . GLY B 1 171 ? -14.75 -27.484 -26.172 1 63 171 GLY B N 1
ATOM 3246 C CA . GLY B 1 171 ? -13.867 -26.328 -26.094 1 63 171 GLY B CA 1
ATOM 3247 C C . GLY B 1 171 ? -13.398 -26.031 -24.688 1 63 171 GLY B C 1
ATOM 3248 O O . GLY B 1 171 ? -13.859 -26.641 -23.719 1 63 171 GLY B O 1
ATOM 3249 N N . GLY B 1 172 ? -12.336 -25.312 -24.406 1 68.25 172 GLY B N 1
ATOM 3250 C CA . GLY B 1 172 ? -11.742 -24.969 -23.109 1 68.25 172 GLY B CA 1
ATOM 3251 C C . GLY B 1 172 ? -12.445 -23.828 -22.406 1 68.25 172 GLY B C 1
ATOM 3252 O O . GLY B 1 172 ? -13.148 -23.031 -23.047 1 68.25 172 GLY B O 1
ATOM 3253 N N . GLY B 1 173 ? -12.773 -23.984 -21.125 1 81.88 173 GLY B N 1
ATOM 3254 C CA . GLY B 1 173 ? -13.344 -22.891 -20.359 1 81.88 173 GLY B CA 1
ATOM 3255 C C . GLY B 1 173 ? -12.672 -22.688 -19.016 1 81.88 173 GLY B C 1
ATOM 3256 O O . GLY B 1 173 ? -11.625 -23.281 -18.75 1 81.88 173 GLY B O 1
ATOM 3257 N N . ILE B 1 174 ? -13.062 -21.656 -18.297 1 88.75 174 ILE B N 1
ATOM 3258 C CA . ILE B 1 174 ? -12.602 -21.359 -16.953 1 88.75 174 ILE B CA 1
ATOM 3259 C C . ILE B 1 174 ? -13.68 -21.719 -15.938 1 88.75 174 ILE B C 1
ATOM 3261 O O . ILE B 1 174 ? -14.867 -21.438 -16.156 1 88.75 174 ILE B O 1
ATOM 3265 N N . GLU B 1 175 ? -13.266 -22.516 -15.008 1 89.62 175 GLU B N 1
ATOM 3266 C CA . GLU B 1 175 ? -14.148 -22.844 -13.898 1 89.62 175 GLU B CA 1
ATOM 3267 C C . GLU B 1 175 ? -13.594 -22.328 -12.57 1 89.62 175 GLU B C 1
ATOM 3269 O O . GLU B 1 175 ? -12.383 -22.375 -12.344 1 89.62 175 GLU B O 1
ATOM 3274 N N . PHE B 1 176 ? -14.523 -21.875 -11.828 1 88.38 176 PHE B N 1
ATOM 3275 C CA . PHE B 1 176 ? -14.148 -21.312 -10.531 1 88.38 176 PHE B CA 1
ATOM 3276 C C . PHE B 1 176 ? -14.75 -22.125 -9.398 1 88.38 176 PHE B C 1
ATOM 3278 O O . PHE B 1 176 ? -15.945 -22.438 -9.414 1 88.38 176 PHE B O 1
ATOM 3285 N N . TYR B 1 177 ? -13.727 -22.516 -8.586 1 82.88 177 TYR B N 1
ATOM 3286 C CA . TYR B 1 177 ? -14.047 -23.312 -7.406 1 82.88 177 TYR B CA 1
ATOM 3287 C C . TYR B 1 177 ? -13.672 -22.578 -6.129 1 82.88 177 TYR B C 1
ATOM 3289 O O . TYR B 1 177 ? -12.836 -21.656 -6.156 1 82.88 177 TYR B O 1
ATOM 3297 N N . GLY B 1 178 ? -14.438 -22.828 -5.078 1 81.5 178 GLY B N 1
ATOM 3298 C CA . GLY B 1 178 ? -13.891 -22.312 -3.832 1 81.5 178 GLY B CA 1
ATOM 3299 C C . GLY B 1 178 ? -14.922 -22.219 -2.723 1 81.5 178 GLY B C 1
ATOM 3300 O O . GLY B 1 178 ? -16.125 -22.328 -2.975 1 81.5 178 GLY B O 1
ATOM 3301 N N . ASN B 1 179 ? -14.352 -22.172 -1.554 1 88.62 179 ASN B N 1
ATOM 3302 C CA . ASN B 1 179 ? -15.156 -21.891 -0.373 1 88.62 179 ASN B CA 1
ATOM 3303 C C . ASN B 1 179 ? -15.719 -20.469 -0.398 1 88.62 179 ASN B C 1
ATOM 3305 O O . ASN B 1 179 ? -14.984 -19.5 -0.194 1 88.62 179 ASN B O 1
ATOM 3309 N N . LEU B 1 180 ? -17.078 -20.438 -0.638 1 92.12 180 LEU B N 1
ATOM 3310 C CA . LEU B 1 180 ? -17.703 -19.141 -0.828 1 92.12 180 LEU B CA 1
ATOM 3311 C C . LEU B 1 180 ? -17.562 -18.281 0.42 1 92.12 180 LEU B C 1
ATOM 3313 O O . LEU B 1 180 ? -17.484 -17.047 0.325 1 92.12 180 LEU B O 1
ATOM 3317 N N . THR B 1 181 ? -17.5 -18.938 1.591 1 92.38 181 THR B N 1
ATOM 3318 C CA . THR B 1 181 ? -17.266 -18.188 2.824 1 92.38 181 THR B CA 1
ATOM 3319 C C . THR B 1 181 ? -15.898 -17.531 2.811 1 92.38 181 THR B C 1
ATOM 3321 O O . THR B 1 181 ? -15.773 -16.344 3.123 1 92.38 181 THR B O 1
ATOM 3324 N N . GLU B 1 182 ? -14.938 -18.234 2.432 1 90.56 182 GLU B N 1
ATOM 3325 C CA . GLU B 1 182 ? -13.578 -17.703 2.361 1 90.56 182 GLU B CA 1
ATOM 3326 C C . GLU B 1 182 ? -13.461 -16.609 1.312 1 90.56 182 GLU B C 1
ATOM 3328 O O . GLU B 1 182 ? -12.812 -15.586 1.545 1 90.56 182 GLU B O 1
ATOM 3333 N N . ILE B 1 183 ? -14.102 -16.828 0.235 1 93.38 183 ILE B N 1
ATOM 3334 C CA . ILE B 1 183 ? -14.055 -15.852 -0.851 1 93.38 183 ILE B CA 1
ATOM 3335 C C . ILE B 1 183 ? -14.711 -14.547 -0.409 1 93.38 183 ILE B C 1
ATOM 3337 O O . ILE B 1 183 ? -14.188 -13.461 -0.672 1 93.38 183 ILE B O 1
ATOM 3341 N N . ALA B 1 184 ? -15.836 -14.672 0.221 1 94.12 184 ALA B N 1
ATOM 3342 C CA . ALA B 1 184 ? -16.516 -13.484 0.745 1 94.12 184 ALA B CA 1
ATOM 3343 C C . ALA B 1 184 ? -15.602 -12.703 1.686 1 94.12 184 ALA B C 1
ATOM 3345 O O . ALA B 1 184 ? -15.508 -11.477 1.592 1 94.12 184 ALA B O 1
ATOM 3346 N N . GLU B 1 185 ? -14.914 -13.43 2.516 1 90.94 185 GLU B N 1
ATOM 3347 C CA . GLU B 1 185 ? -13.984 -12.805 3.457 1 90.94 185 GLU B CA 1
ATOM 3348 C C . GLU B 1 185 ? -12.852 -12.094 2.727 1 90.94 185 GLU B C 1
ATOM 3350 O O . GLU B 1 185 ? -12.531 -10.945 3.037 1 90.94 185 GLU B O 1
ATOM 3355 N N . LEU B 1 186 ? -12.297 -12.703 1.8 1 91.75 186 LEU B N 1
ATOM 3356 C CA . LEU B 1 186 ? -11.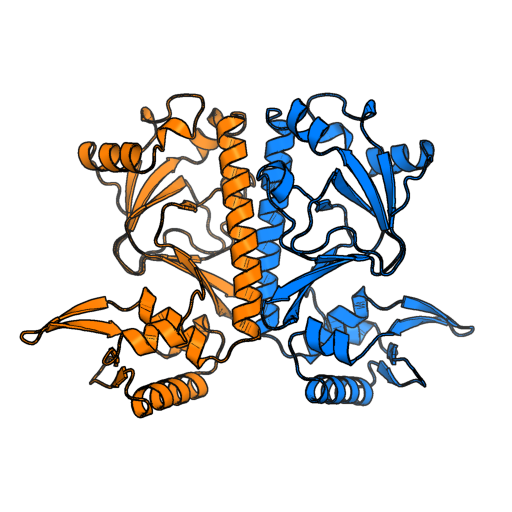172 -12.156 1.039 1 91.75 186 LEU B CA 1
ATOM 3357 C C . LEU B 1 186 ? -11.586 -10.898 0.282 1 91.75 186 LEU B C 1
ATOM 3359 O O . LEU B 1 186 ? -10.797 -9.961 0.144 1 91.75 186 LEU B O 1
ATOM 3363 N N . LEU B 1 187 ? -12.812 -10.914 -0.148 1 93.12 187 LEU B N 1
ATOM 3364 C CA . LEU B 1 187 ? -13.273 -9.781 -0.949 1 93.12 187 LEU B CA 1
ATOM 3365 C C . LEU B 1 187 ? -13.898 -8.711 -0.064 1 93.12 187 LEU B C 1
ATOM 3367 O O . LEU B 1 187 ? -14.438 -7.723 -0.567 1 93.12 187 LEU B O 1
ATOM 3371 N N . GLY B 1 188 ? -13.883 -8.945 1.22 1 90.62 188 GLY B N 1
ATOM 3372 C CA . GLY B 1 188 ? -14.367 -7.949 2.164 1 90.62 188 GLY B CA 1
ATOM 3373 C C . GLY B 1 188 ? -15.859 -7.707 2.059 1 90.62 188 GLY B C 1
ATOM 3374 O O . GLY B 1 188 ? -16.312 -6.559 2.055 1 90.62 188 GLY B O 1
ATOM 3375 N N . THR B 1 189 ? -16.578 -8.75 1.859 1 92.38 189 THR B N 1
ATOM 3376 C CA . THR B 1 189 ? -18.031 -8.648 1.709 1 92.38 189 THR B CA 1
ATOM 3377 C C . THR B 1 189 ? -18.734 -9.734 2.52 1 92.38 189 THR B C 1
ATOM 3379 O O . THR B 1 189 ? -18.078 -10.578 3.137 1 92.38 189 THR B O 1
ATOM 3382 N N . SER B 1 190 ? -20.031 -9.57 2.648 1 92.31 190 SER B N 1
ATOM 3383 C CA . SER B 1 190 ? -20.797 -10.617 3.322 1 92.31 190 SER B CA 1
ATOM 3384 C C . 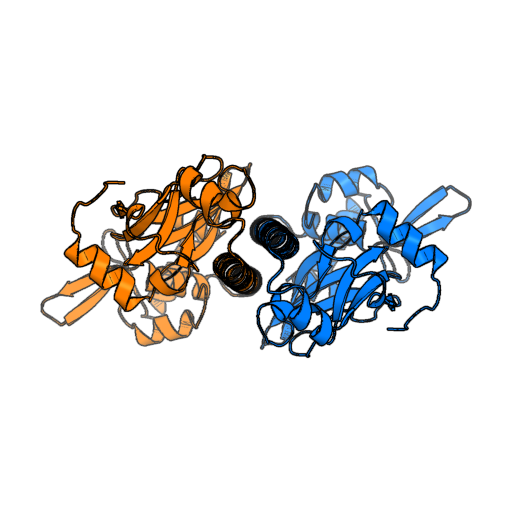SER B 1 190 ? -21.078 -11.789 2.391 1 92.31 190 SER B C 1
ATOM 3386 O O . SER B 1 190 ? -21.062 -11.633 1.167 1 92.31 190 SER B O 1
ATOM 3388 N N . TYR B 1 191 ? -21.328 -12.953 3.039 1 94.31 191 TYR B N 1
ATOM 3389 C CA . TYR B 1 191 ? -21.688 -14.148 2.285 1 94.31 191 TYR B CA 1
ATOM 3390 C C . TYR B 1 191 ? -22.922 -13.906 1.435 1 94.31 191 TYR B C 1
ATOM 3392 O O . TYR B 1 191 ? -22.969 -14.273 0.259 1 94.31 191 TYR B O 1
ATOM 3400 N N . ARG B 1 192 ? -23.906 -13.273 2.018 1 96.19 192 ARG B N 1
ATOM 3401 C CA . ARG B 1 192 ? -25.156 -13.008 1.33 1 96.19 192 ARG B CA 1
ATOM 3402 C C . ARG B 1 192 ? -24.953 -12.102 0.123 1 96.19 192 ARG B C 1
ATOM 3404 O O . ARG B 1 192 ? -25.547 -12.312 -0.935 1 96.19 192 ARG B O 1
ATOM 3411 N N . HIS B 1 193 ? -24.203 -11.117 0.301 1 95.94 193 HIS B N 1
ATOM 3412 C CA . HIS B 1 193 ? -23.922 -10.203 -0.799 1 95.94 193 HIS B CA 1
ATOM 3413 C C . HIS B 1 193 ? -23.156 -10.906 -1.92 1 95.94 193 HIS B C 1
ATOM 3415 O O . HIS B 1 193 ? -23.422 -10.656 -3.1 1 95.94 193 HIS B O 1
ATOM 3421 N N . LEU B 1 194 ? -22.203 -11.742 -1.611 1 96.5 194 LEU B N 1
ATOM 3422 C CA . LEU B 1 194 ? -21.469 -12.508 -2.613 1 96.5 194 LEU B CA 1
ATOM 3423 C C . LEU B 1 194 ? -22.422 -13.383 -3.426 1 96.5 194 LEU B C 1
ATOM 3425 O O . LEU B 1 194 ? -22.328 -13.422 -4.656 1 96.5 194 LEU B O 1
ATOM 3429 N N . LEU B 1 195 ? -23.312 -14.031 -2.713 1 95.94 195 LEU B N 1
ATOM 3430 C CA . LEU B 1 195 ? -24.281 -14.906 -3.379 1 95.94 195 LEU B CA 1
ATOM 3431 C C . LEU B 1 195 ? -25.156 -14.117 -4.344 1 95.94 195 LEU B C 1
ATOM 3433 O O . LEU B 1 195 ? -25.422 -14.57 -5.461 1 95.94 195 LEU B O 1
ATOM 3437 N N . ARG B 1 196 ? -25.562 -13.008 -3.893 1 97.44 196 ARG B N 1
ATOM 3438 C CA . ARG B 1 196 ? -26.375 -12.148 -4.742 1 97.44 196 ARG B CA 1
ATOM 3439 C C . ARG B 1 196 ? -25.625 -11.727 -5.992 1 97.44 196 ARG B C 1
ATOM 3441 O O . ARG B 1 196 ? -26.188 -11.688 -7.086 1 97.44 196 ARG B O 1
ATOM 3448 N N . THR B 1 197 ? -24.438 -11.367 -5.797 1 97.44 197 THR B N 1
ATOM 3449 C CA . THR B 1 197 ? -23.594 -10.922 -6.91 1 97.44 197 THR B CA 1
ATOM 3450 C C . THR B 1 197 ? -23.344 -12.07 -7.883 1 97.44 197 THR B C 1
ATOM 3452 O O . THR B 1 197 ? -23.344 -11.875 -9.102 1 97.44 197 THR B O 1
ATOM 3455 N N . LEU B 1 198 ? -23.062 -13.227 -7.359 1 96.56 198 LEU B N 1
ATOM 3456 C CA . LEU B 1 198 ? -22.906 -14.406 -8.195 1 96.56 198 LEU B CA 1
ATOM 3457 C C . LEU B 1 198 ? -24.172 -14.656 -9.023 1 96.56 198 LEU B C 1
ATOM 3459 O O . LEU B 1 198 ? -24.078 -14.977 -10.211 1 96.56 198 LEU B O 1
ATOM 3463 N N . ASN B 1 199 ? -25.266 -14.508 -8.375 1 96.75 199 ASN B N 1
ATOM 3464 C CA . ASN B 1 199 ? -26.531 -14.664 -9.078 1 96.75 199 ASN B CA 1
ATOM 3465 C C . ASN B 1 199 ? -26.703 -13.609 -10.172 1 96.75 199 ASN B C 1
ATOM 3467 O O . ASN B 1 199 ? -27.203 -13.914 -11.258 1 96.75 199 ASN B O 1
ATOM 3471 N N . GLU B 1 200 ? -26.359 -12.445 -9.836 1 97.69 200 GLU B N 1
ATOM 3472 C CA . GLU B 1 200 ? -26.406 -11.375 -10.828 1 97.69 200 GLU B CA 1
ATOM 3473 C C . GLU B 1 200 ? -25.562 -11.719 -12.055 1 97.69 200 GLU B C 1
ATOM 3475 O O . GLU B 1 200 ? -26 -11.516 -13.188 1 97.69 200 GLU B O 1
ATOM 3480 N N . LEU B 1 201 ? -24.375 -12.188 -11.852 1 96.69 201 LEU B N 1
ATOM 3481 C CA . LEU B 1 201 ? -23.484 -12.562 -12.953 1 96.69 201 LEU B CA 1
ATOM 3482 C C . LEU B 1 201 ? -24.078 -13.711 -13.758 1 96.69 201 LEU B C 1
ATOM 3484 O O . LEU B 1 201 ? -23.906 -13.781 -14.977 1 96.69 201 LEU B O 1
ATOM 3488 N N . THR B 1 202 ? -24.75 -14.602 -13.094 1 96.31 202 THR B N 1
ATOM 3489 C CA . THR B 1 202 ? -25.422 -15.711 -13.758 1 96.31 202 THR B CA 1
ATOM 3490 C C . THR B 1 202 ? -26.562 -15.211 -14.633 1 96.31 202 THR B C 1
ATOM 3492 O O . THR B 1 202 ? -26.703 -15.633 -15.789 1 96.31 202 THR B O 1
ATOM 3495 N N . GLU B 1 203 ? -27.266 -14.328 -14.102 1 97.25 203 GLU B N 1
ATOM 3496 C CA . GLU B 1 203 ? -28.391 -13.758 -14.836 1 97.25 203 GLU B CA 1
ATOM 3497 C C . GLU B 1 203 ? -27.922 -12.984 -16.062 1 97.25 203 GLU B C 1
ATOM 3499 O O . GLU B 1 203 ? -28.594 -12.969 -17.094 1 97.25 203 GLU B O 1
ATOM 3504 N N . MET B 1 204 ? -26.781 -12.438 -15.938 1 96.56 204 MET B N 1
ATOM 3505 C CA . MET B 1 204 ? -26.188 -11.688 -17.047 1 96.56 204 MET B CA 1
ATOM 3506 C C . MET B 1 204 ? -25.625 -12.633 -18.094 1 96.56 204 MET B C 1
ATOM 3508 O O . MET B 1 204 ? -25.203 -12.188 -19.172 1 96.56 204 MET B O 1
ATOM 3512 N N . GLY B 1 205 ? -25.516 -13.891 -17.75 1 95.38 205 GLY B N 1
ATOM 3513 C CA . GLY B 1 205 ? -24.984 -14.891 -18.672 1 95.38 205 GLY B CA 1
ATOM 3514 C C . GLY B 1 205 ? -23.469 -14.93 -18.703 1 95.38 205 GLY B C 1
ATOM 3515 O O . GLY B 1 205 ? -22.859 -15.398 -19.672 1 95.38 205 GLY B O 1
ATOM 3516 N N . VAL B 1 206 ? -22.844 -14.422 -17.719 1 96.06 206 VAL B N 1
ATOM 3517 C CA . VAL B 1 206 ? -21.375 -14.375 -17.672 1 96.06 206 VAL B CA 1
ATOM 3518 C C . VAL B 1 206 ? -20.844 -15.695 -17.125 1 96.06 206 VAL B C 1
ATOM 3520 O O . VAL B 1 206 ? -19.844 -16.219 -17.625 1 96.06 206 VAL B O 1
ATOM 3523 N N . ILE B 1 207 ? -21.562 -16.156 -16.094 1 95.81 207 ILE B N 1
ATOM 3524 C CA . ILE B 1 207 ? -21.188 -17.422 -15.5 1 95.81 207 ILE B CA 1
ATOM 3525 C C . ILE B 1 207 ? -22.422 -18.328 -15.375 1 95.81 207 ILE B C 1
ATOM 3527 O O . ILE B 1 207 ? -23.547 -17.859 -15.508 1 95.81 207 ILE B O 1
ATOM 3531 N N . ARG B 1 208 ? -22.109 -19.594 -15.188 1 94.94 208 ARG B N 1
ATOM 3532 C CA . ARG B 1 208 ? -23.172 -20.578 -14.969 1 94.94 208 ARG B CA 1
ATOM 3533 C C . ARG B 1 208 ? -22.859 -21.438 -13.758 1 94.94 208 ARG B C 1
ATOM 3535 O O . ARG B 1 208 ? -21.734 -21.953 -13.617 1 94.94 208 ARG B O 1
ATOM 3542 N N . LYS B 1 209 ? -23.891 -21.484 -12.914 1 93.06 209 LYS B N 1
ATOM 3543 C CA . LYS B 1 209 ? -23.719 -22.328 -11.734 1 93.06 209 LYS B CA 1
ATOM 3544 C C . LYS B 1 209 ? -23.75 -23.797 -12.102 1 93.06 209 LYS B C 1
ATOM 3546 O O . LYS B 1 209 ? -24.609 -24.234 -12.875 1 93.06 209 LYS B O 1
ATOM 3551 N N . LYS B 1 210 ? -22.812 -24.469 -11.539 1 89.06 210 LYS B N 1
ATOM 3552 C CA . LYS B 1 210 ? -22.781 -25.922 -11.602 1 89.06 210 LYS B CA 1
ATOM 3553 C C . LYS B 1 210 ? -22.922 -26.547 -10.211 1 89.06 210 LYS B C 1
ATOM 3555 O O . LYS B 1 210 ? -23.312 -25.859 -9.266 1 89.06 210 LYS B O 1
ATOM 3560 N N . ASN B 1 211 ? -22.766 -27.875 -10.07 1 84 211 ASN B N 1
ATOM 3561 C CA . ASN B 1 211 ? -22.969 -28.547 -8.797 1 84 211 ASN B CA 1
ATOM 3562 C C . ASN B 1 211 ? -22.109 -27.938 -7.695 1 84 211 ASN B C 1
ATOM 3564 O O . ASN B 1 211 ? -22.625 -27.531 -6.652 1 84 211 ASN B O 1
ATOM 3568 N N . SER B 1 212 ? -20.859 -27.812 -7.863 1 84.75 212 SER B N 1
ATOM 3569 C CA . SER B 1 212 ? -20 -27.297 -6.805 1 84.75 212 SER B CA 1
ATOM 3570 C C . SER B 1 212 ? -19.062 -26.203 -7.324 1 84.75 212 SER B C 1
ATOM 3572 O O . SER B 1 212 ? -18.031 -25.922 -6.727 1 84.75 212 SER B O 1
ATOM 3574 N N . SER B 1 213 ? -19.516 -25.625 -8.492 1 90.69 213 SER B N 1
ATOM 3575 C CA . SER B 1 213 ? -18.625 -24.656 -9.102 1 90.69 213 SER B CA 1
ATOM 3576 C C . SER B 1 213 ? -19.391 -23.688 -9.992 1 90.69 213 SER B C 1
ATOM 3578 O O . SER B 1 213 ? -20.625 -23.766 -10.094 1 90.69 213 SER B O 1
ATOM 3580 N N . TYR B 1 214 ? -18.688 -22.703 -10.445 1 93.62 214 TYR B N 1
ATOM 3581 C CA . TYR B 1 214 ? -19.203 -21.797 -11.453 1 93.62 214 TYR B CA 1
ATOM 3582 C C . TYR B 1 214 ? -18.359 -21.859 -12.727 1 93.62 214 TYR B C 1
ATOM 3584 O O . TYR B 1 214 ? -17.125 -21.844 -12.672 1 93.62 214 TYR B O 1
ATOM 3592 N N . GLU B 1 215 ? -19.016 -21.953 -13.789 1 94 215 GLU B N 1
ATOM 3593 C CA . GLU B 1 215 ? -18.359 -21.969 -15.086 1 94 215 GLU B CA 1
ATOM 3594 C C . GLU B 1 215 ? -18.469 -20.625 -15.781 1 94 215 GLU B C 1
ATOM 3596 O O . GLU B 1 215 ? -19.531 -20 -15.789 1 94 215 GLU B O 1
ATOM 3601 N N . VAL B 1 216 ? -17.375 -20.219 -16.375 1 94.88 216 VAL B N 1
ATOM 3602 C CA . VAL B 1 216 ? -17.391 -18.969 -17.125 1 94.88 216 VAL B CA 1
ATOM 3603 C C . VAL B 1 216 ? -17.922 -19.219 -18.531 1 94.88 216 VAL B C 1
ATOM 3605 O O . VAL B 1 216 ? -17.359 -20 -19.297 1 94.88 216 VAL B O 1
ATOM 3608 N N . ILE B 1 217 ? -18.938 -18.562 -18.859 1 93.38 217 ILE B N 1
ATOM 3609 C CA . ILE B 1 217 ? -19.594 -18.734 -20.141 1 93.38 217 ILE B CA 1
ATOM 3610 C C . ILE B 1 217 ? -19.125 -17.656 -21.125 1 93.38 217 ILE B C 1
ATOM 3612 O O . ILE B 1 217 ? -18.875 -17.953 -22.297 1 93.38 217 ILE B O 1
ATOM 3616 N N . ASP B 1 218 ? -19.078 -16.516 -20.672 1 94.44 218 ASP B N 1
ATOM 3617 C CA . ASP B 1 218 ? -18.672 -15.383 -21.484 1 94.44 218 ASP B CA 1
ATOM 3618 C C . ASP B 1 218 ? -17.391 -14.75 -20.938 1 94.44 218 ASP B C 1
ATOM 3620 O O . ASP B 1 218 ? -17.438 -13.773 -20.188 1 94.44 218 ASP B O 1
ATOM 3624 N N . LEU B 1 219 ? -16.328 -15.188 -21.422 1 93.25 219 LEU B N 1
ATOM 3625 C CA . LEU B 1 219 ? -15.023 -14.758 -20.938 1 93.25 219 LEU B CA 1
ATOM 3626 C C . LEU B 1 219 ? -14.781 -13.289 -21.25 1 93.25 219 LEU B C 1
ATOM 3628 O O . LEU B 1 219 ? -14.203 -12.562 -20.438 1 93.25 219 LEU B O 1
ATOM 3632 N N . GLU B 1 220 ? -15.172 -12.906 -22.375 1 94.75 220 GLU B N 1
ATOM 3633 C CA . GLU B 1 220 ? -14.961 -11.523 -22.766 1 94.75 220 GLU B CA 1
ATOM 3634 C C . GLU B 1 220 ? -15.711 -10.562 -21.844 1 94.75 220 GLU B C 1
ATOM 3636 O O . GLU B 1 220 ? -15.172 -9.531 -21.438 1 94.75 220 GLU B O 1
ATOM 3641 N N . GLN B 1 221 ? -16.906 -10.891 -21.578 1 95.19 221 GLN B N 1
ATOM 3642 C CA . GLN B 1 221 ? -17.688 -10.047 -20.672 1 95.19 221 GLN B CA 1
ATOM 3643 C C . GLN B 1 221 ? -17.078 -10.047 -19.266 1 95.19 221 GLN B C 1
ATOM 3645 O O . GLN B 1 221 ? -17.078 -9.023 -18.594 1 95.19 221 GLN B O 1
ATOM 3650 N N . LEU B 1 222 ? -16.625 -11.164 -18.859 1 95 222 LEU B N 1
ATOM 3651 C CA . LEU B 1 222 ? -15.969 -11.25 -17.562 1 95 222 LEU B CA 1
ATOM 3652 C C . LEU B 1 222 ? -14.742 -10.344 -17.516 1 95 222 LEU B C 1
ATOM 3654 O O . LEU B 1 222 ? -14.547 -9.625 -16.531 1 95 222 LEU B O 1
ATOM 3658 N N . LYS B 1 223 ? -13.961 -10.383 -18.5 1 93.38 223 LYS B N 1
ATOM 3659 C CA . LYS B 1 223 ? -12.766 -9.547 -18.594 1 93.38 223 LYS B CA 1
ATOM 3660 C C . LYS B 1 223 ? -13.125 -8.062 -18.562 1 93.38 223 LYS B C 1
ATOM 3662 O O . LYS B 1 223 ? -12.438 -7.262 -17.922 1 93.38 223 LYS B O 1
ATOM 3667 N N . ASN B 1 224 ? -14.164 -7.758 -19.234 1 93.56 224 ASN B N 1
ATOM 3668 C CA . ASN B 1 224 ? -14.625 -6.375 -19.25 1 93.56 224 ASN B CA 1
ATOM 3669 C C . ASN B 1 224 ? -15.055 -5.902 -17.875 1 93.56 224 ASN B C 1
ATOM 3671 O O . ASN B 1 224 ? -14.773 -4.77 -17.484 1 93.56 224 ASN B O 1
ATOM 3675 N N . LEU B 1 225 ? -15.766 -6.75 -17.219 1 92.19 225 LEU B N 1
ATOM 3676 C CA . LEU B 1 225 ? -16.188 -6.426 -15.859 1 92.19 225 LEU B CA 1
ATOM 3677 C C . LEU B 1 225 ? -14.977 -6.289 -14.938 1 92.19 225 LEU B C 1
ATOM 3679 O O . LEU B 1 225 ? -14.922 -5.383 -14.102 1 92.19 225 LEU B O 1
ATOM 3683 N N . ALA B 1 226 ? -14.039 -7.16 -15.031 1 90.69 226 ALA B N 1
ATOM 3684 C CA . ALA B 1 226 ? -12.852 -7.18 -14.18 1 90.69 226 ALA B CA 1
ATOM 3685 C C . ALA B 1 226 ? -11.961 -5.973 -14.445 1 90.69 226 ALA B C 1
ATOM 3687 O O . ALA B 1 226 ? -11.406 -5.383 -13.516 1 90.69 226 ALA B O 1
ATOM 3688 N N . GLY B 1 227 ? -11.883 -5.594 -15.75 1 84.12 227 GLY B N 1
ATOM 3689 C CA . GLY B 1 227 ? -10.93 -4.551 -16.094 1 84.12 227 GLY B CA 1
ATOM 3690 C C . GLY B 1 227 ? -9.508 -4.887 -15.68 1 84.12 227 GLY B C 1
ATOM 3691 O O . GLY B 1 227 ? -9.023 -5.992 -15.938 1 84.12 227 GLY B O 1
ATOM 3692 N N . ASP B 1 228 ? -8.719 -3.916 -15.117 1 76.19 228 ASP B N 1
ATOM 3693 C CA . ASP B 1 228 ? -7.344 -4.152 -14.68 1 76.19 228 ASP B CA 1
ATOM 3694 C C . ASP B 1 228 ? -7.25 -4.215 -13.156 1 76.19 228 ASP B C 1
ATOM 3696 O O . ASP B 1 228 ? -6.242 -3.811 -12.578 1 76.19 228 ASP B O 1
ATOM 3700 N N . LEU B 1 229 ? -8.312 -4.773 -12.648 1 78.69 229 LEU B N 1
ATOM 3701 C CA . LEU B 1 229 ? -8.352 -4.805 -11.188 1 78.69 229 LEU B CA 1
ATOM 3702 C C . LEU B 1 229 ? -7.379 -5.84 -10.641 1 78.69 229 LEU B C 1
ATOM 3704 O O . LEU B 1 229 ? -7.254 -6.938 -11.195 1 78.69 229 LEU B O 1
ATOM 3708 N N . TYR B 1 230 ? -6.641 -5.551 -9.508 1 75.31 230 TYR B N 1
ATOM 3709 C CA . TYR B 1 230 ? -5.723 -6.371 -8.734 1 75.31 230 TYR B CA 1
ATOM 3710 C C . TYR B 1 230 ? -4.445 -6.66 -9.516 1 75.31 230 TYR B C 1
ATOM 3712 O O . TYR B 1 230 ? -3.719 -7.605 -9.203 1 75.31 230 TYR B O 1
ATOM 3720 N N . ARG B 1 231 ? -4.297 -5.91 -10.672 1 68.19 231 ARG B N 1
ATOM 3721 C CA . ARG B 1 231 ? -3.086 -6.129 -11.461 1 68.19 231 ARG B CA 1
ATOM 3722 C C . ARG B 1 231 ? -1.993 -5.141 -11.07 1 68.19 231 ARG B C 1
ATOM 3724 O O . ARG B 1 231 ? -2.285 -4.02 -10.641 1 68.19 231 ARG B O 1
#

InterPro domains:
  IPR000595 Cyclic nucleotide-binding domain [PF00027] (36-118)
  IPR000595 Cyclic nucleotide-binding domain [PS50042] (31-118)
  IPR000595 Cyclic nucleotide-binding domain [SM00100] (15-133)
  IPR000595 Cyclic nucleotide-binding domain [cd00038] (25-128)
  IPR012318 Crp-type HTH domain [PF13545] (154-225)
  IPR012318 Crp-type HTH domain [PS51063] (149-220)
  IPR014710 RmlC-like jelly roll fold [G3DSA:2.60.120.10] (24-227)
  IPR018490 Cyclic nucleotide-binding domain superfamily [SSF51206] (22-139)
  IPR036390 Winged helix DNA-binding domain superfamily [SSF46785] (152-227)
  IPR050397 Global Transcriptional Regulators in Environmental Response [PTHR24567] (30-225)

Secondary structure (DSSP, 8-state):
-EEE--HHHHHHHHHHTTGGGG-SS--GGG-EEEEE-TT-EEE-TTS---EEEEEEES-EEEEEE-TTS-EEEEEEE-S-EEESHHHHHS----SSEEEESS-EEEEEEEHHHHHHHHTT-HHHHHHHHHHHHHHHHHHHHHHHHHHHS-HHHHHHHHHHHH-EEEEETTEEEEEE---HHHHHHHTT--HHHHHHHHHHHHHTTSEEE-SS-EEES-HHHHHHHHTTTT-/-EEE--HHHHHHHHHHTTGGGG-SS--GGG-EEEEE-TT-EEE-TTS---EEEEEEES-EEEEEE-TTS-EEEEEEE-S-EEESHHHHHS----SSEEEESS-EEEEEEEHHHHHHHHTT-HHHHHHHHHHHHHHHHHHHHHHHHHHHS-HHHHHHHHHHHH-EEEEETTEEEEEE---HHHHHHHTT--HHHHHHHHHHHHHTTSEEE-SS-EEES-HHHHHHHHTTTT-

Organism: NCBI:txid1450156